Protein AF-A0A7W8CDB6-F1 (afdb_monomer_lite)

Secondary structure (DSSP, 8-state):
--TTS-HHHHHHHHHHHT-TT-SSTTHHHHHHHHHHHHHHHHTT----HHHHHHHHHHTTSS--TT-S-HHHHHHHHHHHHTTTSTTHHHHHHHHHHTTTT-PPTT-HHHHHHHHHHGGGGGS-HHHHHHHHHHHHHHTTTS-HHHHHHHHHHHHHHHTSS-S-SSHHHIIIIIHHHHHHHHHHHHHHHSTT-----PPP-------PPPP--PPPPTTTT--HHHHHHHHHHHHHHHHHTS--EEE--TTPPSS-EEEEE---SGGG--HHHHHHHHHHHHH-TTS-EEEEE-GGGGSSTTHHHHHHTTEEESSHHHHHHHHHTTPEEEE-TTHHHHHT--GGGTT----TT--HHHHHHHHHT--EEEEEEESGGGGSEEEE--HHHHHHTTHHHHS------EEEEBTTEEEESBSPPBPP----EEEE---B-HHHHH-SS--HHHHHHHHHHHHHHHHHHHHHH-SSTTT-

Sequence (476 aa):
MSSALSDELRDELLDRWSEPQRRHHNVAHLREVLAAVGLLADSGLVFDRDAVDLAAWFHDAMYDVGRDDNEDRSADLARERLAASPLRDEVARLVLLTKTHLPADGDVNGAVFSDADLSVLGSDPARYARYAAADREEYAAVPDDVFARARVRVLTALLEGSVFHTQAGRELWEDRARSNLTGEIRDLTSPGTIKTRTRSSSDDAGGPVTTTDIEPSEVTKWDPGLTERVMGWIRPLIKGYHRAEVRGLDDFPPGGALVVSNHSGGLFAMDVPVFATGFYEKYGYDRPVFTLSHDIIFTGPTADFFRKTGFIPANHENADEALRSGGVVVVFPGGDYDVYRPTMSESKIDFDGRTGYVRAALNAGVPIVPSVSIGGQQAQLFLSRGEWLARAARLDKLMRVKILPISFGFPFGLSAVLPVNVPLPTKIVTQVLAPIDIVAQFGEDPDVDEVDAHVRHVMQRALDELARERRIPVLG

Structure (mmCIF, N/CA/C/O backbone):
data_AF-A0A7W8CDB6-F1
#
_entry.id   AF-A0A7W8CDB6-F1
#
loop_
_atom_site.group_PDB
_atom_site.id
_atom_site.type_symbol
_atom_site.label_atom_id
_atom_site.label_alt_id
_atom_site.label_comp_id
_atom_site.label_asym_id
_atom_site.label_entity_id
_atom_site.label_seq_id
_atom_site.pdbx_PDB_ins_code
_atom_site.Cartn_x
_atom_site.Cartn_y
_atom_site.Cartn_z
_atom_site.occupancy
_atom_site.B_iso_or_equiv
_atom_site.auth_seq_id
_atom_site.auth_comp_id
_atom_site.auth_asym_id
_atom_site.auth_atom_id
_atom_site.pdbx_PDB_model_num
ATOM 1 N N . MET A 1 1 ? -23.593 20.380 26.666 1.00 51.81 1 MET A N 1
ATOM 2 C CA . MET A 1 1 ? -22.124 20.309 26.569 1.00 51.81 1 MET A CA 1
ATOM 3 C C . MET A 1 1 ? -21.637 19.465 27.723 1.00 51.81 1 MET A C 1
ATOM 5 O O . MET A 1 1 ? -21.980 19.786 28.858 1.00 51.81 1 MET A O 1
ATOM 9 N N . SER A 1 2 ? -20.934 18.377 27.408 1.00 62.47 2 SER A N 1
ATOM 10 C CA . SER A 1 2 ? -20.372 17.444 28.387 1.00 62.47 2 SER A CA 1
ATOM 11 C C . SER A 1 2 ? -19.524 18.179 29.427 1.00 62.47 2 SER A C 1
ATOM 13 O O . SER A 1 2 ? -18.795 19.113 29.087 1.00 62.47 2 SER A O 1
ATOM 15 N N . SER A 1 3 ? -19.572 17.738 30.686 1.00 67.06 3 SER A N 1
ATOM 16 C CA . SER A 1 3 ? -18.723 18.269 31.765 1.00 67.06 3 SER A CA 1
ATOM 17 C C . SER A 1 3 ? -17.223 18.061 31.515 1.00 67.06 3 SER A C 1
ATOM 19 O O . SER A 1 3 ? -16.404 18.683 32.187 1.00 67.06 3 SER A O 1
ATOM 21 N N . ALA A 1 4 ? -16.862 17.212 30.547 1.00 77.06 4 ALA A N 1
ATOM 22 C CA . ALA A 1 4 ? -15.484 16.935 30.161 1.00 77.06 4 ALA A CA 1
ATOM 23 C C . ALA A 1 4 ? -14.865 17.987 29.216 1.00 77.06 4 ALA A C 1
ATOM 25 O O . ALA A 1 4 ? -13.645 18.014 29.081 1.00 77.06 4 ALA A O 1
ATOM 26 N N . LEU A 1 5 ? -15.663 18.862 28.586 1.00 87.19 5 LEU A N 1
ATOM 27 C CA . LEU A 1 5 ? -15.160 19.960 27.751 1.00 87.19 5 LEU A CA 1
ATOM 28 C C . LEU A 1 5 ? -15.147 21.269 28.554 1.00 87.19 5 LEU A C 1
ATOM 30 O O . LEU A 1 5 ? -16.090 22.063 28.466 1.00 87.19 5 LEU A O 1
ATOM 34 N N . SER A 1 6 ? -14.092 21.476 29.352 1.00 89.94 6 SER A N 1
ATOM 35 C CA . SER A 1 6 ? -13.901 22.737 30.085 1.00 89.94 6 SER A CA 1
ATOM 36 C C . SER A 1 6 ? -13.783 23.924 29.125 1.00 89.94 6 SER A C 1
ATOM 38 O O . SER A 1 6 ? -13.499 23.745 27.937 1.00 89.94 6 SER A O 1
ATOM 40 N N . ASP A 1 7 ? -14.004 25.139 29.627 1.00 91.12 7 ASP A N 1
ATOM 41 C CA . ASP A 1 7 ? -13.878 26.340 28.798 1.00 91.12 7 ASP A CA 1
ATOM 42 C C . ASP A 1 7 ? -12.432 26.509 28.292 1.00 91.12 7 ASP A C 1
ATOM 44 O O . ASP A 1 7 ? -12.237 26.804 27.118 1.00 91.12 7 ASP A O 1
ATOM 48 N N . GLU A 1 8 ? -11.420 26.180 29.104 1.00 91.75 8 GLU A N 1
ATOM 49 C 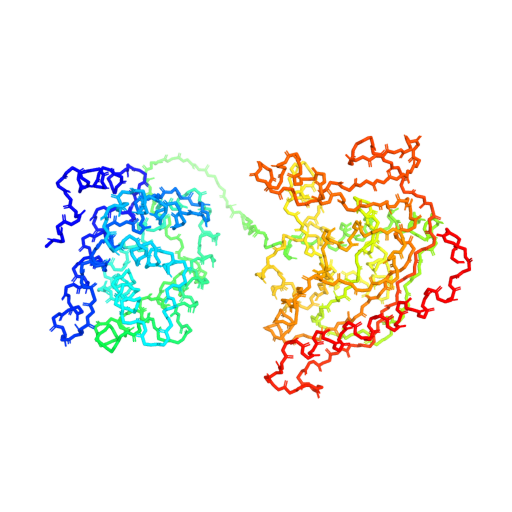CA . GLU A 1 8 ? -10.012 26.221 28.680 1.00 91.75 8 GLU A CA 1
ATOM 50 C C . GLU A 1 8 ? -9.696 25.210 27.570 1.00 91.75 8 GLU A C 1
ATOM 52 O O . GLU A 1 8 ? -8.998 25.539 26.613 1.00 91.75 8 GLU A O 1
ATOM 57 N N . LEU A 1 9 ? -10.210 23.977 27.676 1.00 92.75 9 LEU A N 1
ATOM 58 C CA . LEU A 1 9 ? -10.010 22.957 26.643 1.00 92.75 9 LEU A CA 1
ATOM 59 C C . LEU A 1 9 ? -10.750 23.327 25.354 1.00 92.75 9 LEU A C 1
ATOM 61 O O . LEU A 1 9 ? -10.245 23.092 24.257 1.00 92.75 9 LEU A O 1
ATOM 65 N N . ARG A 1 10 ? -11.941 23.921 25.477 1.00 94.56 10 ARG A N 1
ATOM 66 C CA . ARG A 1 10 ? -12.687 24.434 24.327 1.00 94.56 10 ARG A CA 1
ATOM 67 C C . ARG A 1 10 ? -11.884 25.505 23.598 1.00 94.56 10 ARG A C 1
ATOM 69 O O . ARG A 1 10 ? -11.777 25.423 22.378 1.00 94.56 10 ARG A O 1
ATOM 76 N N . ASP A 1 11 ? -11.325 26.467 24.324 1.00 95.06 11 ASP A N 1
ATOM 77 C CA . ASP A 1 11 ? -10.534 27.549 23.739 1.00 95.06 11 ASP A CA 1
ATOM 78 C C . ASP A 1 11 ? -9.259 27.007 23.066 1.00 95.06 11 ASP A C 1
ATOM 80 O O . ASP A 1 11 ? -8.995 27.353 21.916 1.00 95.06 11 ASP A O 1
ATOM 84 N N . GLU A 1 12 ? -8.542 26.063 23.698 1.00 95.50 12 GLU A N 1
ATOM 85 C CA . GLU A 1 12 ? -7.381 25.392 23.079 1.00 95.50 12 GLU A CA 1
ATOM 86 C C . GLU A 1 12 ? -7.751 24.724 21.746 1.00 95.50 12 GLU A C 1
ATOM 88 O O . GLU A 1 12 ? -7.029 24.844 20.752 1.00 95.50 12 GLU A O 1
ATOM 93 N N . LEU A 1 13 ? -8.861 23.983 21.713 1.00 96.94 13 LEU A N 1
ATOM 94 C CA . LEU A 1 13 ? -9.295 23.306 20.495 1.00 96.94 13 LEU A CA 1
ATOM 95 C C . LEU A 1 13 ? -9.721 24.325 19.436 1.00 96.94 13 LEU A C 1
ATOM 97 O O . LEU A 1 13 ? -9.323 24.191 18.281 1.00 96.94 13 LEU A O 1
ATOM 101 N N . LEU A 1 14 ? -10.469 25.368 19.807 1.00 97.00 14 LEU A N 1
ATOM 102 C CA . LEU A 1 14 ? -10.857 26.430 18.876 1.00 97.00 14 LEU A CA 1
ATOM 103 C C . LEU A 1 14 ? -9.649 27.128 18.250 1.00 97.00 14 LEU A C 1
ATOM 105 O O . LEU A 1 14 ? -9.705 27.426 17.056 1.00 97.00 14 LEU A O 1
ATOM 109 N N . ASP A 1 15 ? -8.568 27.341 19.000 1.00 95.94 15 ASP A N 1
ATOM 110 C CA . ASP A 1 15 ? -7.326 27.903 18.464 1.00 95.94 15 ASP A CA 1
ATOM 111 C C . ASP A 1 15 ? -6.736 27.005 17.364 1.00 95.94 15 ASP A C 1
ATOM 113 O O . ASP A 1 15 ? -6.400 27.495 16.284 1.00 95.94 15 ASP A O 1
ATOM 117 N N . ARG A 1 16 ? -6.701 25.682 17.580 1.00 96.31 16 ARG A N 1
ATOM 118 C CA . ARG A 1 16 ? -6.240 24.699 16.577 1.00 96.31 16 ARG A CA 1
ATOM 119 C C . ARG A 1 16 ? -7.138 24.672 15.342 1.00 96.31 16 ARG A C 1
ATOM 121 O O . ARG A 1 16 ? -6.661 24.742 14.213 1.00 96.31 16 ARG A O 1
ATOM 128 N N . TRP A 1 17 ? -8.454 24.640 15.544 1.00 95.50 17 TRP A N 1
ATOM 129 C CA . TRP A 1 17 ? -9.446 24.699 14.464 1.00 95.50 17 TRP A CA 1
ATOM 130 C C . TRP A 1 17 ? -9.428 26.039 13.701 1.00 95.50 17 TRP A C 1
ATOM 132 O O . TRP A 1 17 ? -10.000 26.135 12.613 1.00 95.50 17 TRP A O 1
ATOM 142 N N . SER A 1 18 ? -8.790 27.073 14.257 1.00 95.12 18 SER A N 1
ATOM 143 C CA . SER A 1 18 ? -8.662 28.411 13.663 1.00 95.12 18 SER A CA 1
ATOM 144 C C . SER A 1 18 ? -7.314 28.655 12.978 1.00 95.12 18 SER A C 1
ATOM 146 O O . SER A 1 18 ? -7.061 29.772 12.520 1.00 95.12 18 SER A O 1
ATOM 148 N N . GLU A 1 19 ? -6.443 27.645 12.888 1.00 93.06 19 GLU A N 1
ATOM 149 C CA . GLU A 1 19 ? -5.140 27.787 12.239 1.00 93.06 19 GLU A CA 1
ATOM 150 C C . GLU A 1 19 ? -5.278 28.246 10.768 1.00 93.06 19 GLU A C 1
ATOM 152 O O . GLU A 1 19 ? -6.086 27.707 10.004 1.00 93.06 19 GLU A O 1
ATOM 157 N N . PRO A 1 20 ? -4.487 29.244 10.331 1.00 88.94 20 PRO A N 1
ATOM 158 C CA . PRO A 1 20 ? -4.747 30.004 9.108 1.00 88.94 20 PRO A CA 1
ATOM 159 C C . PRO A 1 20 ? -4.537 29.222 7.809 1.00 88.94 20 PRO A C 1
ATOM 161 O O . PRO A 1 20 ? -4.926 29.711 6.748 1.00 88.94 20 PRO A O 1
ATOM 164 N N . GLN A 1 21 ? -3.903 28.050 7.845 1.00 84.56 21 GLN A N 1
ATOM 165 C CA . GLN A 1 21 ? -3.738 27.174 6.684 1.00 84.56 21 GLN A CA 1
ATOM 166 C C . GLN A 1 21 ? -4.990 26.337 6.377 1.00 84.56 21 GLN A C 1
ATOM 168 O O . GLN A 1 21 ? -5.138 25.883 5.246 1.00 84.56 21 GLN A O 1
ATOM 173 N N . ARG A 1 22 ? -5.909 26.172 7.337 1.00 90.06 22 ARG A N 1
ATOM 174 C CA . ARG A 1 22 ? -7.142 25.385 7.174 1.00 90.06 22 ARG A CA 1
ATOM 175 C C . ARG A 1 22 ? -8.154 26.150 6.310 1.00 90.06 22 ARG A C 1
ATOM 177 O O . ARG A 1 22 ? -8.333 27.362 6.468 1.00 90.06 22 ARG A O 1
ATOM 184 N N . ARG A 1 23 ? -8.819 25.473 5.371 1.00 90.62 23 ARG A N 1
ATOM 185 C CA . ARG A 1 23 ? -9.863 26.045 4.489 1.00 90.62 23 ARG A CA 1
ATOM 186 C C . ARG A 1 23 ? -11.198 25.338 4.657 1.00 90.62 23 ARG A C 1
ATOM 188 O O . ARG A 1 23 ? -12.203 26.025 4.821 1.00 90.62 23 ARG A O 1
ATOM 195 N N . HIS A 1 24 ? -11.209 24.011 4.653 1.00 89.00 24 HIS A N 1
ATOM 196 C CA . HIS A 1 24 ? -12.359 23.186 4.989 1.00 89.00 24 HIS A CA 1
ATOM 197 C C . HIS A 1 24 ? -12.332 22.757 6.460 1.00 89.00 24 HIS A C 1
ATOM 199 O O . HIS A 1 24 ? -13.294 23.061 7.163 1.00 89.00 24 HIS A O 1
ATOM 205 N N . HIS A 1 25 ? -11.236 22.157 6.939 1.00 92.25 25 HIS A N 1
ATOM 206 C CA . HIS A 1 25 ? -11.119 21.556 8.277 1.00 92.25 25 HIS A CA 1
ATOM 207 C C . HIS A 1 25 ? -10.910 22.623 9.363 1.00 92.25 25 HIS A C 1
ATOM 209 O O . HIS A 1 25 ? -9.866 22.706 10.014 1.00 92.25 25 HIS A O 1
ATOM 215 N N . ASN A 1 26 ? -11.903 23.502 9.514 1.00 92.19 26 ASN A N 1
ATOM 216 C CA . ASN A 1 26 ? -11.894 24.679 10.377 1.00 92.19 26 ASN A CA 1
ATOM 217 C C . ASN A 1 26 ? -13.123 24.728 11.305 1.00 92.19 26 ASN A C 1
ATOM 219 O O . ASN A 1 26 ? -13.997 23.865 11.272 1.00 92.19 26 ASN A O 1
ATOM 223 N N . VAL A 1 27 ? -13.231 25.784 12.118 1.00 95.62 27 VAL A N 1
ATOM 224 C CA . VAL A 1 27 ? -14.346 25.965 13.071 1.00 95.62 27 VAL A CA 1
ATOM 225 C C . VAL A 1 27 ? -15.737 25.898 12.410 1.00 95.62 27 VAL A C 1
ATOM 227 O O . VAL A 1 27 ? -16.716 25.550 13.072 1.00 95.62 27 VAL A O 1
ATOM 230 N N . ALA A 1 28 ? -15.877 26.246 11.126 1.00 93.12 28 ALA A N 1
ATOM 231 C CA . ALA A 1 28 ? -17.151 26.097 10.427 1.00 93.12 28 ALA A CA 1
ATOM 232 C C . ALA A 1 28 ? -17.504 24.619 10.201 1.00 93.12 28 ALA A C 1
ATOM 234 O O . ALA A 1 28 ? -18.651 24.271 10.461 1.00 93.12 28 ALA A O 1
ATOM 235 N N . HIS A 1 29 ? -16.543 23.773 9.804 1.00 94.44 29 HIS A N 1
ATOM 236 C CA . HIS A 1 29 ? -16.736 22.316 9.701 1.00 94.44 29 HIS A CA 1
ATOM 237 C C . HIS A 1 29 ? -17.138 21.716 11.047 1.00 94.44 29 HIS A C 1
ATOM 239 O O . HIS A 1 29 ? -18.202 21.117 11.155 1.00 94.44 29 HIS A O 1
ATOM 245 N N . LEU A 1 30 ? -16.398 22.020 12.119 1.00 97.12 30 LEU A N 1
ATOM 246 C CA . LEU A 1 30 ? -16.736 21.567 13.476 1.00 97.12 30 LEU A CA 1
ATOM 247 C C . LEU A 1 30 ? -18.189 21.897 13.874 1.00 97.12 30 LEU A C 1
ATOM 249 O O . LEU A 1 30 ? -18.896 21.070 14.451 1.00 97.12 30 LEU A O 1
ATOM 253 N N . ARG A 1 31 ? -18.661 23.114 13.570 1.00 96.56 31 ARG A N 1
ATOM 254 C CA . ARG A 1 31 ? -20.052 23.507 13.850 1.00 96.56 31 ARG A CA 1
ATOM 255 C C . ARG A 1 31 ? -21.062 22.707 13.030 1.00 96.56 31 ARG A C 1
ATOM 257 O O . ARG A 1 31 ? -22.155 22.459 13.531 1.00 96.56 31 ARG A O 1
ATOM 264 N N . GLU A 1 32 ? -20.727 22.342 11.798 1.00 95.88 32 GLU A N 1
ATOM 265 C CA . GLU A 1 32 ? -21.590 21.533 10.934 1.00 95.88 32 GLU A CA 1
ATOM 266 C C . GLU A 1 32 ? -21.698 20.100 11.430 1.00 95.88 32 GLU A C 1
ATOM 268 O O . GLU A 1 32 ? -22.819 19.613 11.566 1.00 95.88 32 GLU A O 1
ATOM 273 N N . VAL A 1 33 ? -20.578 19.486 11.816 1.00 98.00 33 VAL A N 1
ATOM 274 C CA . VAL A 1 33 ? -20.570 18.151 12.428 1.00 98.00 33 VAL A CA 1
ATOM 275 C C . VAL A 1 33 ? -21.426 18.140 13.698 1.00 98.00 33 VAL A C 1
ATOM 277 O O . VAL A 1 33 ? -22.349 17.338 13.819 1.00 98.00 33 VAL A O 1
ATOM 280 N N . LEU A 1 34 ? -21.224 19.092 14.618 1.00 98.06 34 LEU A N 1
ATOM 281 C CA . LEU A 1 34 ? -22.025 19.193 15.849 1.00 98.06 34 LEU A CA 1
ATOM 282 C C . LEU A 1 34 ? -23.522 19.440 15.575 1.00 98.06 34 LEU A C 1
ATOM 284 O O . LEU A 1 34 ? -24.383 18.927 16.294 1.00 98.06 34 LEU A O 1
ATOM 288 N N . ALA A 1 35 ? -23.857 20.216 14.540 1.00 97.62 35 ALA A N 1
ATOM 289 C CA . ALA A 1 35 ? -25.245 20.421 14.133 1.00 97.62 35 ALA A CA 1
ATOM 290 C C . ALA A 1 35 ? -25.866 19.135 13.561 1.00 97.62 35 ALA A C 1
ATOM 292 O O . ALA A 1 35 ? -27.015 18.823 13.881 1.00 97.62 35 ALA A O 1
ATOM 293 N N . ALA A 1 36 ? -25.111 18.367 12.770 1.00 98.31 36 ALA A N 1
ATOM 294 C CA . ALA A 1 36 ? -25.546 17.086 12.226 1.00 98.31 36 ALA A CA 1
ATOM 295 C C . ALA A 1 36 ? -25.764 16.032 13.326 1.00 98.31 36 ALA A C 1
ATOM 297 O O . ALA A 1 36 ? -26.794 15.358 13.311 1.00 98.31 36 ALA A O 1
ATOM 298 N N . VAL A 1 37 ? -24.891 15.971 14.343 1.00 98.44 37 VAL A N 1
ATOM 299 C CA . VAL A 1 37 ? -25.121 15.159 15.559 1.00 98.44 37 VAL A CA 1
ATOM 300 C C . VAL A 1 37 ? -26.445 15.548 16.229 1.00 98.44 37 VAL A C 1
ATOM 302 O O . VAL A 1 37 ? -27.211 14.682 16.653 1.00 98.44 37 VAL A O 1
ATOM 305 N N . GLY A 1 38 ? -26.753 16.848 16.292 1.00 97.69 38 GLY A N 1
ATOM 306 C CA . GLY A 1 38 ? -28.031 17.349 16.801 1.00 97.69 38 GLY A CA 1
ATOM 307 C C . GLY A 1 38 ? -29.242 16.837 16.018 1.00 97.69 38 GLY A C 1
ATOM 308 O O . GLY A 1 38 ? -30.173 16.317 16.627 1.00 97.69 38 GLY A O 1
ATOM 309 N N . LEU A 1 39 ? -29.203 16.913 14.686 1.00 97.81 39 LEU A N 1
ATOM 310 C CA . LEU A 1 39 ? -30.279 16.412 13.820 1.00 97.81 39 LEU A CA 1
ATOM 311 C C . LEU A 1 39 ? -30.488 14.898 13.966 1.00 97.81 39 LEU A C 1
ATOM 313 O O . LEU A 1 39 ? -31.626 14.430 14.010 1.00 97.81 39 LEU A O 1
ATOM 317 N N . LEU A 1 40 ? -29.400 14.132 14.080 1.00 98.06 40 LEU A N 1
ATOM 318 C CA . LEU A 1 40 ? -29.464 12.688 14.305 1.00 98.06 40 LEU A CA 1
ATOM 319 C C . LEU A 1 40 ? -30.044 12.358 15.684 1.00 98.06 40 LEU A C 1
ATOM 321 O O . LEU A 1 40 ? -30.858 11.444 15.793 1.00 98.06 40 LEU A O 1
ATOM 325 N N . ALA A 1 41 ? -29.714 13.126 16.724 1.00 96.94 41 ALA A N 1
ATOM 326 C CA . ALA A 1 41 ? -30.344 12.981 18.037 1.00 96.94 41 ALA A CA 1
ATOM 327 C C . ALA A 1 41 ? -31.853 13.278 17.997 1.00 96.94 41 ALA A C 1
ATOM 329 O O . ALA A 1 41 ? -32.643 12.531 18.575 1.00 96.94 41 ALA A O 1
ATOM 330 N N . ASP A 1 42 ? -32.266 14.317 17.270 1.00 96.56 42 ASP A N 1
ATOM 331 C CA . ASP A 1 42 ? -33.675 14.716 17.156 1.00 96.56 42 ASP A CA 1
ATOM 332 C C . ASP A 1 42 ? -34.531 13.686 16.391 1.00 96.56 42 ASP A C 1
ATOM 334 O O . ASP A 1 42 ? -35.753 13.660 16.546 1.00 96.56 42 ASP A O 1
ATOM 338 N N . SER A 1 43 ? -33.903 12.785 15.624 1.00 94.88 43 SER A N 1
ATOM 339 C CA . SER A 1 43 ? -34.577 11.642 14.985 1.00 94.88 43 SER A CA 1
ATOM 340 C C . SER A 1 43 ? -35.010 10.541 15.969 1.00 94.88 43 SER A C 1
ATOM 342 O O . SER A 1 43 ? -35.749 9.630 15.595 1.00 94.88 43 SER A O 1
ATOM 344 N N . GLY A 1 44 ? -34.572 10.617 17.232 1.00 93.69 44 GLY A N 1
ATOM 345 C CA . GLY A 1 44 ? -34.861 9.628 18.273 1.00 93.69 44 GLY A CA 1
ATOM 346 C C . GLY A 1 44 ? -33.824 8.507 18.397 1.00 93.69 44 GLY A C 1
ATOM 347 O O . GLY A 1 44 ? -34.051 7.562 19.154 1.00 93.69 44 GLY A O 1
ATOM 348 N N . LEU A 1 45 ? -32.692 8.598 17.688 1.00 94.31 45 LEU A N 1
ATOM 349 C CA . LEU A 1 45 ? -31.557 7.692 17.877 1.00 94.31 45 LEU A CA 1
ATOM 350 C C . LEU A 1 45 ? -30.998 7.813 19.300 1.00 94.31 45 LEU A C 1
ATOM 352 O O . LEU A 1 45 ? -30.777 8.910 19.811 1.00 94.31 45 LEU A O 1
ATOM 356 N N . VAL A 1 46 ? -30.734 6.667 19.929 1.00 96.50 46 VAL A N 1
ATOM 357 C CA . VAL A 1 46 ? -30.154 6.591 21.275 1.00 96.50 46 VAL A CA 1
ATOM 358 C C . VAL A 1 46 ? -28.680 6.220 21.158 1.00 96.50 46 VAL A C 1
ATOM 360 O O . VAL A 1 46 ? -28.353 5.112 20.743 1.00 96.50 46 VAL A O 1
ATOM 363 N N . PHE A 1 47 ? -27.804 7.148 21.534 1.00 97.25 47 PHE A N 1
ATOM 364 C CA . PHE A 1 47 ? -26.348 7.005 21.502 1.00 97.25 47 PHE A CA 1
ATOM 365 C C . PHE A 1 47 ? -25.703 7.812 22.638 1.00 97.25 47 PHE A C 1
ATOM 367 O O . PHE A 1 47 ? -26.369 8.629 23.284 1.00 97.25 47 PHE A O 1
ATOM 374 N N . ASP A 1 48 ? -24.414 7.590 22.895 1.00 97.50 48 ASP A N 1
ATOM 375 C CA . ASP A 1 48 ? -23.656 8.383 23.866 1.00 97.50 48 ASP A CA 1
ATOM 376 C C . ASP A 1 48 ? -23.316 9.755 23.270 1.00 97.50 48 ASP A C 1
ATOM 378 O O . ASP A 1 48 ? -22.304 9.946 22.591 1.00 97.50 48 ASP A O 1
ATOM 382 N N . ARG A 1 49 ? -24.206 10.722 23.506 1.00 96.44 49 ARG A N 1
ATOM 383 C CA . ARG A 1 49 ? -24.067 12.071 22.955 1.00 96.44 49 ARG A CA 1
ATOM 384 C C . ARG A 1 49 ? -22.826 12.797 23.459 1.00 96.44 49 ARG A C 1
ATOM 386 O O . ARG A 1 49 ? -22.228 13.544 22.693 1.00 96.44 49 ARG A O 1
ATOM 393 N N . ASP A 1 50 ? -22.426 12.575 24.706 1.00 96.56 50 ASP A N 1
ATOM 394 C CA . ASP A 1 50 ? -21.247 13.240 25.255 1.00 96.56 50 ASP A CA 1
ATOM 395 C C . ASP A 1 50 ? -19.969 12.721 24.584 1.00 96.56 50 ASP A C 1
ATOM 397 O O . ASP A 1 50 ? -19.096 13.520 24.241 1.00 96.56 50 ASP A O 1
ATOM 401 N N . ALA A 1 51 ? -19.870 11.408 24.344 1.00 97.69 51 ALA A N 1
ATOM 402 C CA . ALA A 1 51 ? -18.739 10.822 23.626 1.00 97.69 51 ALA A CA 1
ATOM 403 C C . ALA A 1 51 ? -18.662 11.304 22.167 1.00 97.69 51 ALA A C 1
ATOM 405 O O . ALA A 1 51 ? -17.589 11.696 21.709 1.00 97.69 51 ALA A O 1
ATOM 406 N N . VAL A 1 52 ? -19.792 11.318 21.452 1.00 98.44 52 VAL A N 1
ATOM 407 C CA . VAL A 1 52 ? -19.849 11.745 20.043 1.00 98.44 52 VAL A CA 1
ATOM 408 C C . VAL A 1 52 ? -19.572 13.243 19.892 1.00 98.44 52 VAL A C 1
ATOM 410 O O . VAL A 1 52 ? -18.786 13.629 19.027 1.00 98.44 52 VAL A O 1
ATOM 413 N N . ASP A 1 53 ? -20.142 14.092 20.755 1.00 97.94 53 ASP A N 1
ATOM 414 C CA . ASP A 1 53 ? -19.857 15.531 20.738 1.00 97.94 53 ASP A CA 1
ATOM 415 C C . ASP A 1 53 ? -18.358 15.776 20.986 1.00 97.94 53 ASP A C 1
ATOM 417 O O . ASP A 1 53 ? -17.732 16.540 20.255 1.00 97.94 53 ASP A O 1
ATOM 421 N N . LEU A 1 54 ? -17.749 15.110 21.977 1.00 98.25 54 LEU A N 1
ATOM 422 C CA . LEU A 1 54 ? -16.306 15.221 22.228 1.00 98.25 54 LEU A CA 1
ATOM 423 C C . LEU A 1 54 ? -15.473 14.724 21.038 1.00 98.25 54 LEU A C 1
ATOM 425 O O . LEU A 1 54 ? -14.503 15.385 20.679 1.00 98.25 54 LEU A O 1
ATOM 429 N N . ALA A 1 55 ? -15.842 13.615 20.394 1.00 98.50 55 ALA A N 1
ATOM 430 C CA . ALA A 1 55 ? -15.150 13.134 19.196 1.00 98.50 55 ALA A CA 1
ATOM 431 C C . ALA A 1 55 ? -15.171 14.173 18.065 1.00 98.50 55 ALA A C 1
ATOM 433 O O . ALA A 1 55 ? -14.129 14.432 17.461 1.00 98.50 55 ALA A O 1
ATOM 434 N N . ALA A 1 56 ? -16.300 14.863 17.864 1.00 98.12 56 ALA A N 1
ATOM 435 C CA . ALA A 1 56 ? -16.389 15.963 16.905 1.00 98.12 56 ALA A CA 1
ATOM 436 C C . ALA A 1 56 ? -15.385 17.082 17.220 1.00 98.12 56 ALA A C 1
ATOM 438 O O . ALA A 1 56 ? -14.701 17.559 16.319 1.00 98.12 56 ALA A O 1
ATOM 439 N N . TRP A 1 57 ? -15.213 17.447 18.492 1.00 98.38 57 TRP A N 1
ATOM 440 C CA . TRP A 1 57 ? -14.215 18.441 18.905 1.00 98.38 57 TRP A CA 1
ATOM 441 C C . TRP A 1 57 ? -12.764 18.020 18.632 1.00 98.38 57 TRP A C 1
ATOM 443 O O . TRP A 1 57 ? -11.924 18.893 18.393 1.00 98.38 57 TRP A O 1
ATOM 453 N N . PHE A 1 58 ? -12.463 16.717 18.667 1.00 98.44 58 PHE A N 1
ATOM 454 C CA . PHE A 1 58 ? -11.096 16.205 18.558 1.00 98.44 58 PHE A CA 1
ATOM 455 C C . PHE A 1 58 ? -10.685 15.717 17.164 1.00 98.44 58 PHE A C 1
ATOM 457 O O . PHE A 1 58 ? -9.489 15.758 16.903 1.00 98.44 58 PHE A O 1
ATOM 464 N N . HIS A 1 59 ? -11.595 15.272 16.288 1.00 97.50 59 HIS A N 1
ATOM 465 C CA . HIS A 1 59 ? -11.207 14.461 15.117 1.00 97.50 59 HIS A CA 1
ATOM 466 C C . HIS A 1 59 ? -10.166 15.094 14.178 1.00 97.50 59 HIS A C 1
ATOM 468 O O . HIS A 1 59 ? -9.184 14.424 13.871 1.00 97.50 59 HIS A O 1
ATOM 474 N N . ASP A 1 60 ? -10.262 16.396 13.887 1.00 95.19 60 ASP A N 1
ATOM 475 C CA . ASP A 1 60 ? -9.224 17.151 13.153 1.00 95.19 60 ASP A CA 1
ATOM 476 C C . ASP A 1 60 ? -8.517 18.211 14.008 1.00 95.19 60 ASP A C 1
ATOM 478 O O . ASP A 1 60 ? -7.959 19.194 13.501 1.00 95.19 60 ASP A O 1
ATOM 482 N N . ALA A 1 61 ? -8.517 18.050 15.334 1.00 94.44 61 ALA A N 1
ATOM 483 C CA . ALA A 1 61 ? -7.810 18.972 16.220 1.00 94.44 61 ALA A CA 1
ATOM 484 C C . ALA A 1 61 ? -6.300 19.006 15.916 1.00 94.44 61 ALA A C 1
ATOM 486 O O . ALA A 1 61 ? -5.664 20.052 16.054 1.00 94.44 61 ALA A O 1
ATOM 487 N N . MET A 1 62 ? -5.731 17.891 15.449 1.00 95.00 62 MET A N 1
ATOM 488 C CA . MET A 1 62 ? -4.405 17.821 14.839 1.00 95.00 62 MET A CA 1
ATOM 489 C C . MET A 1 62 ? -4.562 17.648 13.328 1.00 95.00 62 MET A C 1
ATOM 491 O O . MET A 1 62 ? -5.051 16.619 12.880 1.00 95.00 62 MET A O 1
ATOM 495 N N . TYR A 1 63 ? -4.135 18.636 12.541 1.00 87.62 63 TYR A N 1
ATOM 496 C CA . TYR A 1 63 ? -4.297 18.576 11.089 1.00 87.62 63 TYR A CA 1
ATOM 497 C C . TYR A 1 63 ? -3.157 19.290 10.368 1.00 87.62 63 TYR A C 1
ATOM 499 O O . TYR A 1 63 ? -3.055 20.517 10.385 1.00 87.62 63 TYR A O 1
ATOM 507 N N . ASP A 1 64 ? -2.319 18.503 9.702 1.00 85.62 64 ASP A N 1
ATOM 508 C CA . ASP A 1 64 ? -1.368 18.992 8.710 1.00 85.62 64 ASP A CA 1
ATOM 509 C C . ASP A 1 64 ? -1.710 18.363 7.354 1.00 85.62 64 ASP A C 1
ATOM 511 O O . ASP A 1 64 ? -1.770 17.136 7.219 1.00 85.62 64 ASP A O 1
ATOM 515 N N . VAL A 1 65 ? -1.909 19.200 6.334 1.00 73.12 65 VAL A N 1
ATOM 516 C CA . VAL A 1 65 ? -2.279 18.750 4.984 1.00 73.12 65 VAL A CA 1
ATOM 517 C C . VAL A 1 65 ? -1.229 17.774 4.438 1.00 73.12 65 VAL A C 1
ATOM 519 O O . VAL A 1 65 ? -0.039 18.088 4.384 1.00 73.12 65 VAL A O 1
ATOM 522 N N . GLY A 1 66 ? -1.678 16.595 4.000 1.00 63.03 66 GLY A N 1
ATOM 523 C CA . GLY A 1 66 ? -0.834 15.575 3.367 1.00 63.03 66 GLY A CA 1
ATOM 524 C C . GLY A 1 66 ? -0.111 14.618 4.323 1.00 63.03 66 GLY A C 1
ATOM 525 O O . GLY A 1 66 ? 0.647 13.773 3.848 1.00 63.03 66 GLY A O 1
ATOM 526 N N . ARG A 1 67 ? -0.330 14.719 5.642 1.00 75.38 67 ARG A N 1
ATOM 527 C CA . ARG A 1 67 ? 0.071 13.672 6.597 1.00 75.38 67 ARG A CA 1
ATOM 528 C C . ARG A 1 67 ? -0.951 12.535 6.624 1.00 75.38 67 ARG A C 1
ATOM 530 O O . ARG A 1 67 ? -2.141 12.776 6.469 1.00 75.38 67 ARG A O 1
ATOM 537 N N . ASP A 1 68 ? -0.472 11.319 6.865 1.00 65.88 68 ASP A N 1
ATOM 538 C CA . ASP A 1 68 ? -1.267 10.085 6.955 1.00 65.88 68 ASP A CA 1
ATOM 539 C C . ASP A 1 68 ? -1.610 9.674 8.402 1.00 65.88 68 ASP A C 1
ATOM 541 O O . ASP A 1 68 ? -2.235 8.638 8.619 1.00 65.88 68 ASP A O 1
ATOM 545 N N . ASP A 1 69 ? -1.182 10.466 9.393 1.00 83.25 69 ASP A N 1
ATOM 546 C CA . ASP A 1 69 ? -1.326 10.186 10.827 1.00 83.25 69 ASP A CA 1
ATOM 547 C C . ASP A 1 69 ? -2.101 11.274 11.597 1.00 83.25 69 ASP A C 1
ATOM 549 O O . ASP A 1 69 ? -1.986 11.367 12.823 1.00 83.25 69 ASP A O 1
ATOM 553 N N . ASN A 1 70 ? -2.876 12.120 10.906 1.00 86.75 70 ASN A N 1
ATOM 554 C CA . ASN A 1 70 ? -3.639 13.200 11.545 1.00 86.75 70 ASN A CA 1
ATOM 555 C C . ASN A 1 70 ? -4.657 12.651 12.557 1.00 86.75 70 ASN A C 1
ATOM 557 O O . ASN A 1 70 ? -4.676 13.105 13.701 1.00 86.75 70 ASN A O 1
ATOM 561 N N . GLU A 1 71 ? -5.411 11.609 12.203 1.00 88.94 71 GLU A N 1
ATOM 562 C CA . GLU A 1 71 ? -6.405 10.996 13.090 1.00 88.94 71 GLU A CA 1
ATOM 563 C C . GLU A 1 71 ? -5.736 10.299 14.283 1.00 88.94 71 GLU A C 1
ATOM 565 O O . GLU A 1 71 ? -6.257 10.351 15.396 1.00 88.94 71 GLU A O 1
ATOM 570 N N . ASP A 1 72 ? -4.551 9.692 14.104 1.00 96.62 72 ASP A N 1
ATOM 571 C CA . ASP A 1 72 ? -3.799 9.114 15.230 1.00 96.62 72 ASP A CA 1
ATOM 572 C C . ASP A 1 72 ? -3.379 10.201 16.219 1.00 96.62 72 ASP A C 1
ATOM 574 O O . ASP A 1 72 ? -3.554 10.052 17.428 1.00 96.62 72 ASP A O 1
ATOM 578 N N . ARG A 1 73 ? -2.862 11.324 15.707 1.00 97.31 73 ARG A N 1
ATOM 579 C CA . ARG A 1 73 ? -2.426 12.459 16.529 1.00 97.31 73 ARG A CA 1
ATOM 580 C C . ARG A 1 73 ? -3.603 13.123 17.237 1.00 97.31 73 ARG A C 1
ATOM 582 O O . ARG A 1 73 ? -3.476 13.477 18.408 1.00 97.31 73 ARG A O 1
ATOM 589 N N . SER A 1 74 ? -4.734 13.280 16.558 1.00 97.31 74 SER A N 1
ATOM 590 C CA . SER A 1 74 ? -5.981 13.780 17.140 1.00 97.31 74 SER A CA 1
ATOM 591 C C . SER A 1 74 ? -6.513 12.844 18.231 1.00 97.31 74 SER A C 1
ATOM 593 O O . SER A 1 74 ? -6.900 13.303 19.308 1.00 97.31 74 SER A O 1
ATOM 595 N N . ALA A 1 75 ? -6.463 11.527 18.011 1.00 97.56 75 ALA A N 1
ATOM 596 C CA . ALA A 1 75 ? -6.857 10.532 19.005 1.00 97.56 75 ALA A CA 1
ATOM 597 C C . ALA A 1 75 ? -5.917 10.520 20.221 1.00 97.56 75 ALA A C 1
ATOM 599 O O . ALA A 1 75 ? -6.377 10.413 21.359 1.00 97.56 75 ALA A O 1
ATOM 600 N N . ASP A 1 76 ? -4.609 10.667 20.011 1.00 97.94 76 ASP A N 1
ATOM 601 C CA . ASP A 1 76 ? -3.632 10.771 21.096 1.00 97.94 76 ASP A CA 1
ATOM 602 C C . ASP A 1 76 ? -3.803 12.068 21.897 1.00 97.94 76 ASP A C 1
ATOM 604 O O . ASP A 1 76 ? -3.766 12.031 23.130 1.00 97.94 76 ASP A O 1
ATOM 608 N N . LEU A 1 77 ? -4.099 13.189 21.229 1.00 97.81 77 LEU A N 1
ATOM 609 C CA . LEU A 1 77 ? -4.468 14.439 21.895 1.00 97.81 77 LEU A CA 1
ATOM 610 C C . LEU A 1 77 ? -5.738 14.262 22.742 1.00 97.81 77 LEU A C 1
ATOM 612 O O . LEU A 1 77 ? -5.777 14.718 23.887 1.00 97.81 77 LEU A O 1
ATOM 616 N N . ALA A 1 78 ? -6.753 13.561 22.225 1.00 97.69 78 ALA A N 1
ATOM 617 C CA . ALA A 1 78 ? -7.962 13.243 22.982 1.00 97.69 78 ALA A CA 1
ATOM 618 C C . ALA A 1 78 ? -7.643 12.398 24.224 1.00 97.69 78 ALA A C 1
ATOM 620 O O . ALA A 1 78 ? -8.119 12.705 25.318 1.00 97.69 78 ALA A O 1
ATOM 621 N N . ARG A 1 79 ? -6.781 11.377 24.098 1.00 97.94 79 ARG A N 1
ATOM 622 C CA . ARG A 1 79 ? -6.341 10.553 25.239 1.00 97.94 79 ARG A CA 1
ATOM 623 C C . ARG A 1 79 ? -5.620 11.368 26.304 1.00 97.94 79 ARG A C 1
ATOM 625 O O . ARG A 1 79 ? -5.845 11.139 27.493 1.00 97.94 79 ARG A O 1
ATOM 632 N N . GLU A 1 80 ? -4.764 12.297 25.886 1.00 97.31 80 GLU A N 1
ATOM 633 C CA . GLU A 1 80 ? -4.022 13.180 26.784 1.00 97.31 80 GLU A CA 1
ATOM 634 C C . GLU A 1 80 ? -4.965 14.139 27.521 1.00 97.31 80 GLU A C 1
ATOM 636 O O . GLU A 1 80 ? -4.946 14.214 28.751 1.00 97.31 80 GLU A O 1
ATOM 641 N N . ARG A 1 81 ? -5.817 14.857 26.782 1.00 96.81 81 ARG A N 1
ATOM 642 C CA . ARG A 1 81 ? -6.683 15.906 27.338 1.00 96.81 81 ARG A CA 1
ATOM 643 C C . ARG A 1 81 ? -7.865 15.359 28.129 1.00 96.81 81 ARG A C 1
ATOM 645 O O . ARG A 1 81 ? -8.304 15.998 29.081 1.00 96.81 81 ARG A O 1
ATOM 652 N N . LEU A 1 82 ? -8.333 14.156 27.804 1.00 96.38 82 LEU A N 1
ATOM 653 C CA . LEU A 1 82 ? -9.425 13.480 28.505 1.00 96.38 82 LEU A CA 1
ATOM 654 C C . LEU A 1 82 ? -8.928 12.424 29.503 1.00 96.38 82 LEU A C 1
ATOM 656 O O . LEU A 1 82 ? -9.699 11.552 29.887 1.00 96.38 82 LEU A O 1
ATOM 660 N N . ALA A 1 83 ? -7.673 12.487 29.966 1.00 94.00 83 ALA A N 1
ATOM 661 C CA . ALA A 1 83 ? -7.066 11.451 30.813 1.00 94.00 83 ALA A CA 1
ATOM 662 C C . ALA A 1 83 ? -7.882 11.075 32.070 1.00 94.00 83 ALA A C 1
ATOM 664 O O . ALA A 1 83 ? -7.837 9.922 32.501 1.00 94.00 83 ALA A O 1
ATOM 665 N N . ALA A 1 84 ? -8.624 12.027 32.648 1.00 92.12 84 ALA A N 1
ATOM 66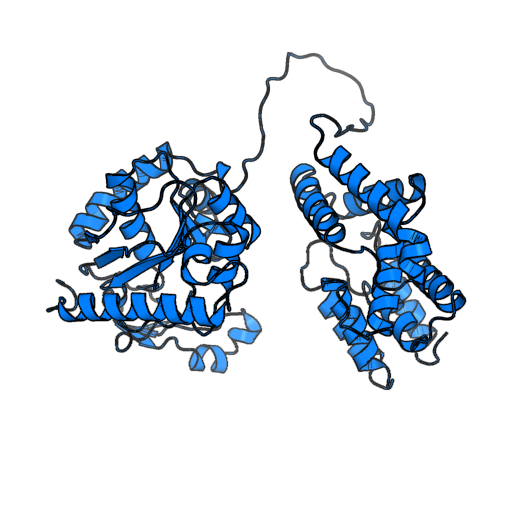6 C CA . ALA A 1 84 ? -9.481 11.822 33.820 1.00 92.12 84 ALA A CA 1
ATOM 667 C C . ALA A 1 84 ? -10.951 11.494 33.481 1.00 92.12 84 ALA A C 1
ATOM 669 O O . ALA A 1 84 ? -11.734 11.197 34.383 1.00 92.12 84 ALA A O 1
ATOM 670 N N . SER A 1 85 ? -11.340 11.567 32.206 1.00 94.56 85 SER A N 1
ATOM 671 C CA . SER A 1 85 ? -12.703 11.292 31.751 1.00 94.56 85 SER A CA 1
ATOM 672 C C . SER A 1 85 ? -12.894 9.797 31.479 1.00 94.56 85 SER A C 1
ATOM 674 O O . SER A 1 85 ? -12.043 9.183 30.830 1.00 94.56 85 SER A O 1
ATOM 676 N N . PRO A 1 86 ? -14.029 9.194 31.878 1.00 95.38 86 PRO A N 1
ATOM 677 C CA . PRO A 1 86 ? -14.356 7.823 31.486 1.00 95.38 86 PRO A CA 1
ATOM 678 C C . PRO A 1 86 ? -14.588 7.677 29.972 1.00 95.38 86 PRO A C 1
ATOM 680 O O . PRO A 1 86 ? -14.528 6.566 29.457 1.00 95.38 86 PRO A O 1
ATOM 683 N N . LEU A 1 87 ? -14.814 8.784 29.253 1.00 96.50 87 LEU A N 1
ATOM 684 C CA . LEU A 1 87 ? -15.058 8.796 27.807 1.00 96.50 87 LEU A CA 1
ATOM 685 C C . LEU A 1 87 ? -13.765 8.764 26.975 1.00 96.50 87 LEU A C 1
ATOM 687 O O . LEU A 1 87 ? -13.836 8.663 25.755 1.00 96.50 87 LEU A O 1
ATOM 691 N N . ARG A 1 88 ? -12.586 8.843 27.611 1.00 97.19 88 ARG A N 1
ATOM 692 C CA . ARG A 1 88 ? -11.269 8.959 26.957 1.00 97.19 88 ARG A CA 1
ATOM 693 C C . ARG A 1 88 ? -11.074 7.989 25.791 1.00 97.19 88 ARG A C 1
ATOM 695 O O . ARG A 1 88 ? -10.690 8.398 24.699 1.00 97.19 88 ARG A O 1
ATOM 702 N N . ASP A 1 89 ? -11.287 6.703 26.053 1.00 97.62 89 ASP A N 1
ATOM 703 C CA . ASP A 1 89 ? -10.969 5.653 25.087 1.00 97.62 89 ASP A CA 1
ATOM 704 C C . ASP A 1 89 ? -12.022 5.569 23.981 1.00 97.62 89 ASP A C 1
ATOM 706 O O . ASP A 1 89 ? -11.665 5.307 22.835 1.00 97.62 89 ASP A O 1
ATOM 710 N N . GLU A 1 90 ? -13.286 5.864 24.298 1.00 98.25 90 GLU A N 1
ATOM 711 C CA . GLU A 1 90 ? -14.356 5.905 23.300 1.00 98.25 90 GLU A CA 1
ATOM 712 C C . GLU A 1 90 ? -14.189 7.096 22.354 1.00 98.25 90 GLU A C 1
ATOM 714 O O . GLU A 1 90 ? -14.244 6.921 21.142 1.00 98.25 90 GLU A O 1
ATOM 719 N N . VAL A 1 91 ? -13.879 8.287 22.875 1.00 98.62 91 VAL A N 1
ATOM 720 C CA . VAL A 1 91 ? -13.590 9.468 22.045 1.00 98.62 91 VAL A CA 1
ATOM 721 C C . VAL A 1 91 ? -12.411 9.190 21.112 1.00 98.62 91 VAL A C 1
ATOM 723 O O . VAL A 1 91 ? -12.510 9.420 19.911 1.00 98.62 91 VAL A O 1
ATOM 726 N N . ALA A 1 92 ? -11.313 8.633 21.630 1.00 98.25 92 ALA A N 1
ATOM 727 C CA . ALA A 1 92 ? -10.155 8.292 20.807 1.00 98.25 92 ALA A CA 1
ATOM 728 C C . ALA A 1 92 ? -10.472 7.216 19.751 1.00 98.25 92 ALA A C 1
ATOM 730 O O . ALA A 1 92 ? -9.942 7.271 18.643 1.00 98.25 92 ALA A O 1
ATOM 731 N N . ARG A 1 93 ? -11.335 6.242 20.072 1.00 98.56 93 ARG A N 1
ATOM 732 C CA . ARG A 1 93 ? -11.799 5.225 19.117 1.00 98.56 93 ARG A CA 1
ATOM 733 C C . ARG A 1 93 ? -12.638 5.848 18.001 1.00 98.56 93 ARG A C 1
ATOM 735 O O . ARG A 1 93 ? -12.406 5.518 16.844 1.00 98.56 93 ARG A O 1
ATOM 742 N N . LEU A 1 94 ? -13.573 6.737 18.339 1.00 98.69 94 LEU A N 1
ATOM 743 C CA . LEU A 1 94 ? -14.416 7.442 17.369 1.00 98.69 94 LEU A CA 1
ATOM 744 C C . LEU A 1 94 ? -13.590 8.349 16.453 1.00 98.69 94 LEU A C 1
ATOM 746 O O . LEU A 1 94 ? -13.830 8.366 15.253 1.00 98.69 94 LEU A O 1
ATOM 750 N N . VAL A 1 95 ? -12.572 9.032 16.984 1.00 98.50 95 VAL A N 1
ATOM 751 C CA . VAL A 1 95 ? -11.620 9.792 16.159 1.00 98.50 95 VAL A CA 1
ATOM 752 C C . VAL A 1 95 ? -10.861 8.871 15.200 1.00 98.50 95 VAL A C 1
ATOM 754 O O . VAL A 1 95 ? -10.789 9.157 14.017 1.00 98.50 95 VAL A O 1
ATOM 757 N N . LEU A 1 96 ? -10.342 7.727 15.657 1.00 95.62 96 LEU A N 1
ATOM 758 C CA . LEU A 1 96 ? -9.655 6.782 14.762 1.00 95.62 96 LEU A CA 1
ATOM 759 C C . LEU A 1 96 ? -10.580 6.166 13.700 1.00 95.62 96 LEU A C 1
ATOM 761 O O . LEU A 1 96 ? -10.099 5.738 12.651 1.00 95.62 96 LEU A O 1
ATOM 765 N N . LEU A 1 97 ? -11.888 6.100 13.966 1.00 95.88 97 LEU A N 1
ATOM 766 C CA . LEU A 1 97 ? -12.874 5.561 13.033 1.00 95.88 97 LEU A CA 1
ATOM 767 C C . LEU A 1 97 ? -12.989 6.411 11.758 1.00 95.88 97 LEU A C 1
ATOM 769 O O . LEU A 1 97 ? -13.254 5.840 10.697 1.00 95.88 97 LEU A O 1
ATOM 773 N N . THR A 1 98 ? -12.726 7.724 11.818 1.00 91.25 98 THR A N 1
ATOM 774 C CA . THR A 1 98 ? -12.818 8.626 10.651 1.00 91.25 98 THR A CA 1
ATOM 775 C C . THR A 1 98 ? -11.812 8.290 9.552 1.00 91.25 98 THR A C 1
ATOM 777 O O . THR A 1 98 ? -12.046 8.601 8.397 1.00 91.25 98 THR A O 1
ATOM 780 N N . LYS A 1 99 ? -10.763 7.510 9.844 1.00 86.25 99 LYS A N 1
ATOM 781 C CA . LYS A 1 99 ? -9.877 6.952 8.805 1.00 86.25 99 LYS A CA 1
ATOM 782 C C . LYS A 1 99 ? -10.606 6.117 7.753 1.00 86.25 99 LYS A C 1
ATOM 784 O O . LYS A 1 99 ? -10.095 5.913 6.656 1.00 86.25 99 LYS A O 1
ATOM 789 N N . THR A 1 100 ? -11.743 5.537 8.131 1.00 85.50 100 THR A N 1
ATOM 790 C CA . THR A 1 100 ? -12.509 4.619 7.279 1.00 85.50 100 THR A CA 1
ATOM 791 C C . THR A 1 100 ? -13.970 5.013 7.153 1.00 85.50 100 THR A C 1
ATOM 793 O O . THR A 1 100 ? -14.579 4.705 6.138 1.00 85.50 100 THR A O 1
ATOM 796 N N . HIS A 1 101 ? -14.538 5.656 8.178 1.00 91.69 101 HIS A N 1
ATOM 797 C CA . HIS A 1 101 ? -15.977 5.860 8.334 1.00 91.69 101 HIS A CA 1
ATOM 798 C C . HIS A 1 101 ? -16.784 4.557 8.221 1.00 91.69 101 HIS A C 1
ATOM 800 O O . HIS A 1 101 ? -17.917 4.579 7.754 1.00 91.69 101 HIS A O 1
ATOM 806 N N . LEU A 1 102 ? -16.214 3.413 8.627 1.00 91.69 102 LEU A N 1
ATOM 807 C CA . LEU A 1 102 ? -16.862 2.097 8.576 1.00 91.69 102 LEU A CA 1
ATOM 808 C C . LEU A 1 102 ? -17.095 1.558 9.999 1.00 91.69 102 LEU A C 1
ATOM 810 O O . LEU A 1 102 ? -16.268 0.800 10.514 1.00 91.69 102 LEU A O 1
ATOM 814 N N . PRO A 1 103 ? -18.184 1.967 10.677 1.00 95.44 103 PRO A N 1
ATOM 815 C CA . PRO A 1 103 ? -18.549 1.427 11.982 1.00 95.44 103 PRO A CA 1
ATOM 816 C C . PRO A 1 103 ? -18.886 -0.067 11.889 1.00 95.44 103 PRO A C 1
ATOM 818 O O . PRO A 1 103 ? -19.388 -0.550 10.875 1.00 95.44 103 PRO A O 1
ATOM 821 N N . ALA A 1 104 ? -18.640 -0.802 12.974 1.00 92.88 104 ALA A N 1
ATOM 822 C CA . ALA A 1 104 ? -19.056 -2.198 13.078 1.00 92.88 104 ALA A CA 1
ATOM 823 C C . ALA A 1 104 ? -20.583 -2.319 13.238 1.00 92.88 104 ALA A C 1
ATOM 825 O O . ALA A 1 104 ? -21.245 -1.399 13.725 1.00 92.88 104 ALA A O 1
ATOM 826 N N . ASP A 1 105 ? -21.143 -3.485 12.911 1.00 90.50 105 ASP A N 1
ATOM 827 C CA . ASP A 1 105 ? -22.568 -3.755 13.114 1.00 90.50 105 ASP A CA 1
ATOM 828 C C . ASP A 1 105 ? -22.981 -3.521 14.577 1.00 90.50 105 ASP A C 1
ATOM 830 O O . ASP A 1 105 ? -22.428 -4.105 15.512 1.00 90.50 105 ASP A O 1
ATOM 834 N N . GLY A 1 106 ? -23.979 -2.657 14.776 1.00 93.06 106 GLY A N 1
ATOM 835 C CA . GLY A 1 106 ? -24.471 -2.273 16.101 1.00 93.06 106 GLY A CA 1
ATOM 836 C C . GLY A 1 106 ? -23.679 -1.160 16.803 1.00 93.06 106 GLY A C 1
ATOM 837 O O . GLY A 1 106 ? -24.083 -0.747 17.890 1.00 93.06 106 GLY A O 1
ATOM 838 N N . ASP A 1 107 ? -22.608 -0.626 16.203 1.00 97.56 107 ASP A N 1
ATOM 839 C CA . ASP A 1 107 ? -21.875 0.540 16.718 1.00 97.56 107 ASP A CA 1
ATOM 840 C C . ASP A 1 107 ? -22.626 1.845 16.411 1.00 97.56 107 ASP A C 1
ATOM 842 O O . ASP A 1 107 ? -22.338 2.558 15.448 1.00 97.56 107 ASP A O 1
ATOM 846 N N . VAL A 1 108 ? -23.624 2.159 17.241 1.00 98.00 108 VAL A N 1
ATOM 847 C CA . VAL A 1 108 ? -24.472 3.347 17.050 1.00 98.00 108 VAL A CA 1
ATOM 848 C C . VAL A 1 108 ? -23.673 4.647 17.195 1.00 98.00 108 VAL A C 1
ATOM 850 O O . VAL A 1 108 ? -23.893 5.573 16.419 1.00 98.00 108 VAL A O 1
ATOM 853 N N . ASN A 1 109 ? -22.724 4.723 18.136 1.00 98.38 109 ASN A N 1
ATOM 854 C CA . ASN A 1 109 ? -21.875 5.908 18.310 1.00 98.38 109 ASN A CA 1
ATOM 855 C C . ASN A 1 109 ? -21.022 6.157 17.059 1.00 98.38 109 ASN A C 1
ATOM 857 O O . ASN A 1 109 ? -20.983 7.278 16.555 1.00 98.38 109 ASN A O 1
ATOM 861 N N . GLY A 1 110 ? -20.376 5.105 16.544 1.00 98.25 110 GLY A N 1
ATOM 862 C CA . GLY A 1 110 ? -19.560 5.176 15.336 1.00 98.25 110 GLY A CA 1
ATOM 863 C C . GLY A 1 110 ? -20.370 5.540 14.095 1.00 98.25 110 GLY A C 1
ATOM 864 O O . GLY A 1 110 ? -19.923 6.364 13.299 1.00 98.25 110 GLY A O 1
ATOM 865 N N . ALA A 1 111 ? -21.580 4.988 13.960 1.00 98.44 111 ALA A N 1
ATOM 866 C CA . ALA A 1 111 ? -22.496 5.307 12.867 1.00 98.44 111 ALA A CA 1
ATOM 867 C C . ALA A 1 111 ? -22.975 6.761 12.911 1.00 98.44 111 ALA A C 1
ATOM 869 O O . ALA A 1 111 ? -22.899 7.456 11.903 1.00 98.44 111 ALA A O 1
ATOM 870 N N . VAL A 1 112 ? -23.411 7.248 14.077 1.00 98.69 112 VAL A N 1
ATOM 871 C CA . VAL A 1 112 ? -23.838 8.647 14.236 1.00 98.69 112 VAL A CA 1
ATOM 872 C C . VAL A 1 112 ? -22.682 9.603 13.968 1.00 98.69 112 VAL A C 1
ATOM 874 O O . VAL A 1 112 ? -22.875 10.610 13.291 1.00 98.69 112 VAL A O 1
ATOM 877 N N . PHE A 1 113 ? -21.487 9.300 14.480 1.00 98.62 113 PHE A N 1
ATOM 878 C CA . PHE A 1 113 ? -20.335 10.170 14.288 1.00 98.62 113 PHE A CA 1
ATOM 879 C C . PHE A 1 113 ? -19.875 10.206 12.825 1.00 98.62 113 PHE A C 1
ATOM 881 O O . PHE A 1 113 ? -19.679 11.291 12.282 1.00 98.62 113 PHE A O 1
ATOM 888 N N . SER A 1 114 ? -19.794 9.045 12.166 1.00 98.00 114 SER A N 1
ATOM 889 C CA . SER A 1 114 ? -19.440 8.956 10.742 1.00 98.00 114 SER A CA 1
ATOM 890 C C . SER A 1 114 ? -20.461 9.681 9.860 1.00 98.00 114 SER A C 1
ATOM 892 O O . SER A 1 114 ? -20.072 10.443 8.979 1.00 98.00 114 SER A O 1
ATOM 894 N N . ASP A 1 115 ? -21.760 9.517 10.133 1.00 98.56 115 ASP A N 1
ATOM 895 C CA . ASP A 1 115 ? -22.817 10.213 9.392 1.00 98.56 115 ASP A CA 1
ATOM 896 C C . ASP A 1 115 ? -22.755 11.731 9.584 1.00 98.56 115 ASP A C 1
ATOM 898 O O . ASP A 1 115 ? -22.974 12.491 8.640 1.00 98.56 115 ASP A O 1
ATOM 902 N N . ALA A 1 116 ? -22.472 12.185 10.808 1.00 98.56 116 ALA A N 1
ATOM 903 C CA . ALA A 1 116 ? -22.372 13.603 11.117 1.00 98.56 116 ALA A CA 1
ATOM 904 C C . ALA A 1 116 ? -21.173 14.261 10.422 1.00 98.56 116 ALA A C 1
ATOM 906 O O . ALA A 1 116 ? -21.323 15.353 9.869 1.00 98.56 116 ALA A O 1
ATOM 907 N N . ASP A 1 117 ? -20.018 13.595 10.414 1.00 98.06 117 ASP A N 1
ATOM 908 C CA . ASP A 1 117 ? -18.803 14.097 9.770 1.00 98.06 117 ASP A CA 1
ATOM 909 C C . ASP A 1 117 ? -18.942 14.151 8.237 1.00 98.06 117 ASP A C 1
ATOM 911 O O . ASP A 1 117 ? -18.654 15.165 7.599 1.00 98.06 117 ASP A O 1
ATOM 915 N N . LEU A 1 118 ? -19.550 13.120 7.640 1.00 97.56 118 LEU A N 1
ATOM 916 C CA . LEU A 1 118 ? -19.824 13.058 6.199 1.00 97.56 118 LEU A CA 1
ATOM 917 C C . LEU A 1 118 ? -21.056 13.875 5.759 1.00 97.56 118 LEU A C 1
ATOM 919 O O . LEU A 1 118 ? -21.353 13.963 4.565 1.00 97.56 118 LEU A O 1
ATOM 923 N N . SER A 1 119 ? -21.791 14.505 6.682 1.00 98.12 119 SER A N 1
ATOM 924 C CA . SER A 1 119 ? -23.073 15.175 6.387 1.00 98.12 119 SER A CA 1
ATOM 925 C C . SER A 1 119 ? -22.968 16.301 5.349 1.00 98.12 119 SER A C 1
ATOM 927 O O . SER A 1 119 ? -23.926 16.561 4.609 1.00 98.12 119 SER A O 1
ATOM 929 N N . VAL A 1 120 ? -21.795 16.934 5.219 1.00 96.75 120 VAL A N 1
ATOM 930 C CA . VAL A 1 120 ? -21.527 17.963 4.200 1.00 96.75 120 VAL A CA 1
ATOM 931 C C . VAL A 1 120 ? -21.720 17.430 2.777 1.00 96.75 120 VAL A C 1
ATOM 933 O O . VAL A 1 120 ? -22.144 18.183 1.892 1.00 96.75 120 VAL A O 1
ATOM 936 N N . LEU A 1 121 ? -21.509 16.128 2.560 1.00 97.06 121 LEU A N 1
ATOM 937 C CA . LEU A 1 121 ? -21.710 15.485 1.265 1.00 97.06 121 LEU A CA 1
ATOM 938 C C . LEU A 1 121 ? -23.177 15.574 0.827 1.00 97.06 121 LEU A C 1
ATOM 940 O O . LEU A 1 121 ? -23.453 15.847 -0.338 1.00 97.06 121 LEU A O 1
ATOM 944 N N . GLY A 1 122 ? -24.120 15.451 1.766 1.00 97.31 122 GLY A N 1
ATOM 945 C CA . GLY A 1 122 ? -25.563 15.572 1.524 1.00 97.31 122 GLY A CA 1
ATOM 946 C C . GLY A 1 122 ? -26.133 16.986 1.638 1.00 97.31 122 GLY A C 1
ATOM 947 O O . GLY A 1 122 ? -27.356 17.158 1.698 1.00 97.31 122 GLY A O 1
ATOM 948 N N . SER A 1 123 ? -25.278 18.010 1.691 1.00 96.69 123 SER A N 1
ATOM 949 C CA . SER A 1 123 ? -25.710 19.409 1.722 1.00 96.69 123 SER A CA 1
ATOM 950 C C . SER A 1 123 ? -26.352 19.856 0.398 1.00 96.69 123 SER A C 1
ATOM 952 O O . SER A 1 123 ? -26.373 19.132 -0.602 1.00 96.69 123 SER A O 1
ATOM 954 N N . ASP A 1 124 ? -26.947 21.054 0.383 1.00 95.56 124 ASP A N 1
ATOM 955 C CA . ASP A 1 124 ? -27.440 21.624 -0.872 1.00 95.56 124 ASP A CA 1
ATOM 956 C C . ASP A 1 124 ? -26.285 21.833 -1.879 1.00 95.56 124 ASP A C 1
ATOM 958 O O . ASP A 1 124 ? -25.154 22.099 -1.463 1.00 95.56 124 ASP A O 1
ATOM 962 N N . PRO A 1 125 ? -26.537 21.770 -3.202 1.00 93.12 125 PRO A N 1
ATOM 963 C CA . PRO A 1 125 ? -25.466 21.812 -4.201 1.00 93.12 125 PRO A CA 1
ATOM 964 C C . PRO A 1 125 ? -24.569 23.055 -4.125 1.00 93.12 125 PRO A C 1
ATOM 966 O O . PRO A 1 125 ? -23.382 22.989 -4.441 1.00 93.12 125 PRO A O 1
ATOM 969 N N . ALA A 1 126 ? -25.105 24.203 -3.691 1.00 93.00 126 ALA A N 1
ATOM 970 C CA . ALA A 1 126 ? -24.309 25.417 -3.558 1.00 93.00 126 ALA A CA 1
ATOM 971 C C . ALA A 1 126 ? -23.376 25.343 -2.344 1.00 93.00 126 ALA A C 1
ATOM 973 O O . ALA A 1 126 ? -22.258 25.863 -2.404 1.00 93.00 126 ALA A O 1
ATOM 974 N N . ARG A 1 127 ? -23.816 24.723 -1.240 1.00 94.31 127 ARG A N 1
ATOM 975 C CA . ARG A 1 127 ? -22.949 24.424 -0.097 1.00 94.31 127 ARG A CA 1
ATOM 976 C C . ARG A 1 127 ? -21.895 23.386 -0.453 1.00 94.31 127 ARG A C 1
ATOM 978 O O . ARG A 1 127 ? -20.722 23.651 -0.198 1.00 94.31 127 ARG A O 1
ATOM 985 N N . TYR A 1 128 ? -22.288 22.291 -1.094 1.00 95.50 128 TYR A N 1
ATOM 986 C CA . TYR A 1 128 ? -21.366 21.244 -1.523 1.00 95.50 128 TYR A CA 1
ATOM 987 C C . TYR A 1 128 ? -20.260 21.793 -2.435 1.00 95.50 128 TYR A C 1
ATOM 989 O O . TYR A 1 128 ? -19.082 21.539 -2.207 1.00 95.50 128 TYR A O 1
ATOM 997 N N . ALA A 1 129 ? -20.605 22.652 -3.399 1.00 91.88 129 ALA A N 1
ATOM 998 C CA . ALA A 1 129 ? -19.617 23.290 -4.269 1.00 91.88 129 ALA A CA 1
ATOM 999 C C . ALA A 1 129 ? -18.610 24.172 -3.502 1.00 91.88 129 ALA A C 1
ATOM 1001 O O . ALA A 1 129 ? -17.442 24.244 -3.880 1.00 91.88 129 ALA A O 1
ATOM 1002 N N . ARG A 1 130 ? -19.036 24.843 -2.418 1.00 93.31 130 ARG A N 1
ATOM 1003 C CA . ARG A 1 130 ? -18.116 25.594 -1.543 1.00 93.31 130 ARG A CA 1
ATOM 1004 C C . ARG A 1 130 ? -17.208 24.663 -0.748 1.00 93.31 130 ARG A C 1
ATOM 1006 O O . ARG A 1 130 ? -16.037 24.984 -0.596 1.00 93.31 130 ARG A O 1
ATOM 1013 N N . TYR A 1 131 ? -17.745 23.544 -0.266 1.00 93.75 131 TYR A N 1
ATOM 1014 C CA . TYR A 1 131 ? -16.976 22.495 0.398 1.00 93.75 131 TYR A CA 1
ATOM 1015 C C . TYR A 1 131 ? -15.890 21.937 -0.531 1.00 93.75 131 TYR A C 1
ATOM 1017 O O . TYR A 1 131 ? -14.716 22.047 -0.200 1.00 93.75 131 TYR A O 1
ATOM 1025 N N . ALA A 1 132 ? -16.253 21.468 -1.728 1.00 89.75 132 ALA A N 1
ATOM 1026 C CA . ALA A 1 132 ? -15.300 20.917 -2.692 1.00 89.75 132 ALA A CA 1
ATOM 1027 C C . ALA A 1 132 ? -14.227 21.942 -3.110 1.00 89.75 132 ALA A C 1
ATOM 1029 O O . ALA A 1 132 ? -13.055 21.605 -3.259 1.00 89.75 132 ALA A O 1
ATOM 1030 N N . ALA A 1 133 ? -14.599 23.221 -3.255 1.00 89.50 133 ALA A N 1
ATOM 1031 C CA . ALA A 1 133 ? -13.639 24.285 -3.543 1.00 89.50 133 ALA A CA 1
ATOM 1032 C C . ALA A 1 133 ? -12.680 24.562 -2.370 1.00 89.50 133 ALA A C 1
ATOM 1034 O O . ALA A 1 133 ? -11.498 24.803 -2.605 1.00 89.50 133 ALA A O 1
ATOM 1035 N N . ALA A 1 134 ? -13.175 24.533 -1.129 1.00 87.94 134 ALA A N 1
ATOM 1036 C CA . ALA A 1 134 ? -12.354 24.713 0.065 1.00 87.94 134 ALA A CA 1
ATOM 1037 C C . ALA A 1 134 ? -11.401 23.527 0.273 1.00 87.94 134 ALA A C 1
ATOM 1039 O O . ALA A 1 134 ? -10.222 23.750 0.526 1.00 87.94 134 ALA A O 1
ATOM 1040 N N . ASP A 1 135 ? -11.888 22.297 0.089 1.00 86.31 135 ASP A N 1
ATOM 1041 C CA . ASP A 1 135 ? -11.082 21.070 0.099 1.00 86.31 135 ASP A CA 1
ATOM 1042 C C . ASP A 1 135 ? -9.965 21.154 -0.955 1.00 86.31 135 ASP A C 1
ATOM 1044 O O . ASP A 1 135 ? -8.781 21.026 -0.643 1.00 86.31 135 ASP A O 1
ATOM 1048 N N . ARG A 1 136 ? -10.308 21.536 -2.194 1.00 89.81 136 ARG A N 1
ATOM 1049 C CA . ARG A 1 136 ? -9.314 21.777 -3.251 1.00 89.81 136 ARG A CA 1
ATOM 1050 C C . ARG A 1 136 ? -8.276 22.826 -2.851 1.00 89.81 136 ARG A C 1
ATOM 1052 O O . ARG A 1 136 ? -7.104 22.647 -3.181 1.00 89.81 136 ARG A O 1
ATOM 1059 N N . GLU A 1 137 ? -8.680 23.908 -2.187 1.00 88.38 137 GLU A N 1
ATOM 1060 C CA . GLU A 1 137 ? -7.770 24.972 -1.752 1.00 88.38 137 GLU A CA 1
ATOM 1061 C C . GLU A 1 137 ? -6.798 24.508 -0.654 1.00 88.38 137 GLU A C 1
ATOM 1063 O O . GLU A 1 137 ? -5.635 24.909 -0.684 1.00 88.38 137 GLU A O 1
ATOM 1068 N N . GLU A 1 138 ? -7.208 23.635 0.274 1.00 82.44 138 GLU A N 1
ATOM 1069 C CA . GLU A 1 138 ? -6.279 23.065 1.269 1.00 82.44 138 GLU A CA 1
ATOM 1070 C C . GLU A 1 138 ? -5.159 22.277 0.604 1.00 82.44 138 GLU A C 1
ATOM 1072 O O . GLU A 1 138 ? -3.984 22.429 0.939 1.00 82.44 138 GLU A O 1
ATOM 1077 N N . TYR A 1 139 ? -5.519 21.496 -0.409 1.00 80.00 139 TYR A N 1
ATOM 1078 C CA . TYR A 1 139 ? -4.576 20.731 -1.203 1.00 80.00 139 TYR A CA 1
ATOM 1079 C C . TYR A 1 139 ? -4.006 21.543 -2.373 1.00 80.00 139 TYR A C 1
ATOM 1081 O O . TYR A 1 139 ? -3.518 20.947 -3.328 1.00 80.00 139 TYR A O 1
ATOM 1089 N N . ALA A 1 140 ? -4.024 22.885 -2.357 1.00 85.88 140 ALA A N 1
ATOM 1090 C CA . ALA A 1 140 ? -3.558 23.713 -3.483 1.00 85.88 140 ALA A CA 1
ATOM 1091 C C . ALA A 1 140 ? -2.104 23.430 -3.912 1.00 85.88 140 ALA A C 1
ATOM 1093 O O . ALA A 1 140 ? -1.749 23.657 -5.067 1.00 85.88 140 ALA A O 1
ATOM 1094 N N . ALA A 1 141 ? -1.268 22.919 -3.000 1.00 77.38 141 ALA A N 1
ATOM 1095 C CA . ALA A 1 141 ? 0.092 22.472 -3.307 1.00 77.38 141 ALA A CA 1
ATOM 1096 C C . ALA A 1 141 ? 0.140 21.154 -4.109 1.00 77.38 141 ALA A C 1
ATOM 1098 O O . ALA A 1 141 ? 1.137 20.874 -4.774 1.00 77.38 141 ALA A O 1
ATOM 1099 N N . VAL A 1 142 ? -0.922 20.347 -4.052 1.00 67.12 142 VAL A N 1
ATOM 1100 C CA . VAL A 1 142 ? -1.104 19.139 -4.861 1.00 67.12 142 VAL A CA 1
ATOM 1101 C C . VAL A 1 142 ? -1.557 19.556 -6.265 1.00 67.12 142 VAL A C 1
ATOM 1103 O O . VAL A 1 142 ? -2.503 20.340 -6.374 1.00 67.12 142 VAL A O 1
ATOM 1106 N N . PRO A 1 143 ? -0.925 19.055 -7.342 1.00 75.38 143 PRO A N 1
ATOM 1107 C CA . PRO A 1 143 ? -1.361 19.323 -8.714 1.00 75.38 143 PRO A CA 1
ATOM 1108 C C . PRO A 1 143 ? -2.843 18.980 -8.947 1.00 75.38 143 PRO A C 1
ATOM 1110 O O . PRO A 1 143 ? -3.342 18.004 -8.388 1.00 75.38 143 PRO A O 1
ATOM 1113 N N . ASP A 1 144 ? -3.548 19.775 -9.765 1.00 74.88 144 ASP A N 1
ATOM 1114 C CA . ASP A 1 144 ? -5.003 19.647 -9.990 1.00 74.88 144 ASP A CA 1
ATOM 1115 C C . ASP A 1 144 ? -5.420 18.240 -10.432 1.00 74.88 144 ASP A C 1
ATOM 1117 O O . ASP A 1 144 ? -6.443 17.728 -9.990 1.00 74.88 144 ASP A O 1
ATOM 1121 N N . ASP A 1 145 ? -4.624 17.599 -11.281 1.00 63.53 145 ASP A N 1
ATOM 1122 C CA . ASP A 1 145 ? -4.884 16.264 -11.809 1.00 63.53 145 ASP A CA 1
ATOM 1123 C C . ASP A 1 145 ? -4.648 15.168 -10.754 1.00 63.53 145 ASP A C 1
ATOM 1125 O O . ASP A 1 145 ? -5.410 14.203 -10.680 1.00 63.53 145 ASP A O 1
ATOM 1129 N N . VAL A 1 146 ? -3.626 15.333 -9.906 1.00 56.28 146 VAL A N 1
ATOM 1130 C CA . VAL A 1 146 ? -3.341 14.445 -8.769 1.00 56.28 146 VAL A CA 1
ATOM 1131 C C . VAL A 1 146 ? -4.459 14.552 -7.735 1.00 56.28 146 VAL A C 1
ATOM 1133 O O . VAL A 1 146 ? -4.980 13.525 -7.296 1.00 56.28 146 VAL A O 1
ATOM 1136 N N . PHE A 1 147 ? -4.872 15.779 -7.401 1.00 78.69 147 PHE A N 1
ATOM 1137 C CA . PHE A 1 147 ? -6.019 16.029 -6.534 1.00 78.69 147 PHE A CA 1
ATOM 1138 C C . PHE A 1 147 ? -7.289 15.423 -7.133 1.00 78.69 147 PHE A C 1
ATOM 1140 O O . PHE A 1 147 ? -7.958 14.653 -6.459 1.00 78.69 147 PHE A O 1
ATOM 1147 N N . ALA A 1 148 ? -7.590 15.691 -8.408 1.00 76.12 148 ALA A N 1
ATOM 1148 C CA . ALA A 1 148 ? -8.783 15.182 -9.076 1.00 76.12 148 ALA A CA 1
ATOM 1149 C C . ALA A 1 148 ? -8.845 13.649 -9.065 1.00 76.12 148 ALA A C 1
ATOM 1151 O O . ALA A 1 148 ? -9.882 13.089 -8.722 1.00 76.12 148 ALA A O 1
ATOM 1152 N N . ARG A 1 149 ? -7.744 12.950 -9.378 1.00 67.31 149 ARG A N 1
ATOM 1153 C CA . ARG A 1 149 ? -7.702 11.477 -9.346 1.00 67.31 149 ARG A CA 1
ATOM 1154 C C . ARG A 1 149 ? -7.871 10.917 -7.934 1.00 67.31 149 ARG A C 1
ATOM 1156 O O . ARG A 1 149 ? -8.640 9.974 -7.754 1.00 67.31 149 ARG A O 1
ATOM 1163 N N . ALA A 1 150 ? -7.177 11.487 -6.946 1.00 63.25 150 ALA A N 1
ATOM 1164 C CA . ALA A 1 150 ? -7.306 11.073 -5.548 1.00 63.25 150 ALA A CA 1
ATOM 1165 C C . ALA A 1 150 ? -8.728 11.318 -5.026 1.00 63.25 150 ALA A C 1
ATOM 1167 O O . ALA A 1 150 ? -9.347 10.422 -4.455 1.00 63.25 150 ALA A O 1
ATOM 1168 N N . ARG A 1 151 ? -9.281 12.497 -5.320 1.00 87.25 151 ARG A N 1
ATOM 1169 C CA . ARG A 1 151 ? -10.642 12.892 -4.971 1.00 87.25 151 ARG A CA 1
ATOM 1170 C C . ARG A 1 151 ? -11.664 11.959 -5.612 1.00 87.25 151 ARG A C 1
ATOM 1172 O O . ARG A 1 151 ? -12.476 11.394 -4.895 1.00 87.25 151 ARG A O 1
ATOM 1179 N N . VAL A 1 152 ? -11.571 11.683 -6.917 1.00 74.62 152 VAL A N 1
ATOM 1180 C CA . VAL A 1 152 ? -12.456 10.722 -7.606 1.00 74.62 152 VAL A CA 1
ATOM 1181 C C . VAL A 1 152 ? -12.434 9.349 -6.935 1.00 74.62 152 VAL A C 1
ATOM 1183 O O . VAL A 1 152 ? -13.498 8.754 -6.790 1.00 74.62 152 VAL A O 1
ATOM 1186 N N . ARG A 1 153 ? -11.274 8.848 -6.485 1.00 67.00 153 ARG A N 1
ATOM 1187 C CA . ARG A 1 153 ? -11.206 7.568 -5.756 1.00 67.00 153 ARG A CA 1
ATOM 1188 C C . ARG A 1 153 ? -11.948 7.618 -4.427 1.00 67.00 153 ARG A C 1
ATOM 1190 O O . ARG A 1 153 ? -12.762 6.736 -4.184 1.00 67.00 153 ARG A O 1
ATOM 1197 N N . VAL A 1 154 ? -11.714 8.649 -3.614 1.00 76.69 154 VAL A N 1
ATOM 1198 C CA . VAL A 1 154 ? -12.424 8.838 -2.336 1.00 76.69 154 VAL A CA 1
ATOM 1199 C C . VAL A 1 154 ? -13.932 8.914 -2.572 1.00 76.69 154 VAL A C 1
ATOM 1201 O O . VAL A 1 154 ? -14.694 8.188 -1.942 1.00 76.69 154 VAL A O 1
ATOM 1204 N N . LEU A 1 155 ? -14.371 9.724 -3.540 1.00 87.31 155 LEU A N 1
ATOM 1205 C CA . LEU A 1 155 ? -15.792 9.867 -3.858 1.00 87.31 155 LEU A CA 1
ATOM 1206 C C . LEU A 1 155 ? -16.407 8.579 -4.419 1.00 87.31 155 LEU A C 1
ATOM 1208 O O . LEU A 1 155 ? -17.564 8.291 -4.136 1.00 87.31 155 LEU A O 1
ATOM 1212 N N . THR A 1 156 ? -15.654 7.805 -5.206 1.00 77.19 156 THR A N 1
ATOM 1213 C CA . THR A 1 156 ? -16.120 6.518 -5.745 1.00 77.19 156 THR A CA 1
ATOM 1214 C C . THR A 1 156 ? -16.252 5.482 -4.635 1.00 77.19 156 THR A C 1
ATOM 1216 O O . THR A 1 156 ? -17.283 4.824 -4.568 1.00 77.19 156 THR A O 1
ATOM 1219 N N . ALA A 1 157 ? -15.273 5.394 -3.729 1.00 73.94 157 ALA A N 1
ATOM 1220 C CA . ALA A 1 157 ? -15.324 4.500 -2.574 1.00 73.94 157 ALA A CA 1
ATOM 1221 C C . ALA A 1 157 ? -16.513 4.826 -1.656 1.00 73.94 157 ALA A C 1
ATOM 1223 O O . ALA A 1 157 ? -17.228 3.928 -1.233 1.00 73.94 157 ALA A O 1
ATOM 1224 N N . LEU A 1 158 ? -16.804 6.111 -1.426 1.00 85.25 158 LEU A N 1
ATOM 1225 C CA . LEU A 1 158 ? -17.991 6.531 -0.669 1.00 85.25 158 LEU A CA 1
ATOM 1226 C C . LEU A 1 158 ? -19.313 6.117 -1.341 1.00 85.25 158 LEU A C 1
ATOM 1228 O O . LEU A 1 158 ? -20.331 5.993 -0.668 1.00 85.25 158 LEU A O 1
ATOM 1232 N N . LEU A 1 159 ? -19.324 5.904 -2.662 1.00 90.62 159 LEU A N 1
ATOM 1233 C CA . LEU A 1 159 ? -20.504 5.442 -3.400 1.00 90.62 159 LEU A CA 1
ATOM 1234 C C . LEU A 1 159 ? -20.670 3.911 -3.392 1.00 90.62 159 LEU A C 1
ATOM 1236 O O . LEU A 1 159 ? -21.735 3.431 -3.813 1.00 90.62 159 LEU A O 1
ATOM 1240 N N . GLU A 1 160 ? -19.666 3.159 -2.925 1.00 81.62 160 GLU A N 1
ATOM 1241 C CA . GLU A 1 160 ? -19.723 1.708 -2.732 1.00 81.62 160 GLU A CA 1
ATOM 1242 C C . GLU A 1 160 ? -20.578 1.384 -1.494 1.00 81.62 160 GLU A C 1
ATOM 1244 O O . GLU A 1 160 ? -20.107 1.351 -0.363 1.00 81.62 160 GLU A O 1
ATOM 1249 N N . GLY A 1 161 ? -21.876 1.153 -1.700 1.00 83.31 161 GLY A N 1
ATOM 1250 C CA . GLY A 1 161 ? -22.825 0.915 -0.604 1.00 83.31 161 GLY A CA 1
ATOM 1251 C C . GLY A 1 161 ? -23.537 2.190 -0.149 1.00 83.31 161 GLY A C 1
ATOM 1252 O O . GLY A 1 161 ? -23.756 3.087 -0.952 1.00 83.31 161 GLY A O 1
ATOM 1253 N N . SER A 1 162 ? -24.005 2.264 1.096 1.00 91.62 162 SER A N 1
ATOM 1254 C CA . SER A 1 162 ? -24.657 3.495 1.587 1.00 91.62 162 SER A CA 1
ATOM 1255 C C . SER A 1 162 ? -23.597 4.488 2.054 1.00 91.62 162 SER A C 1
ATOM 1257 O O . SER A 1 162 ? -22.688 4.080 2.772 1.00 91.62 162 SER A O 1
ATOM 1259 N N . VAL A 1 163 ? -23.733 5.770 1.697 1.00 93.12 163 VAL A N 1
ATOM 1260 C CA . VAL A 1 163 ? -22.844 6.832 2.211 1.00 93.12 163 VAL A CA 1
ATOM 1261 C C . VAL A 1 163 ? -23.075 7.020 3.715 1.00 93.12 163 VAL A C 1
ATOM 1263 O O . VAL A 1 163 ? -22.130 7.264 4.460 1.00 93.12 163 VAL A O 1
ATOM 1266 N N . PHE A 1 164 ? -24.332 6.884 4.155 1.00 98.00 164 PHE A N 1
ATOM 1267 C CA . PHE A 1 164 ? -24.738 7.027 5.554 1.00 98.00 164 PHE A CA 1
ATOM 1268 C C . PHE A 1 164 ? -25.189 5.694 6.179 1.00 98.00 164 PHE A C 1
ATOM 1270 O O . PHE A 1 164 ? -25.931 4.895 5.591 1.00 98.00 164 PHE A O 1
ATOM 1277 N N . HIS A 1 165 ? -24.779 5.472 7.425 1.00 96.88 165 HIS A N 1
ATOM 1278 C CA . HIS A 1 165 ? -24.958 4.238 8.191 1.00 96.88 165 HIS A CA 1
ATOM 1279 C C . HIS A 1 165 ? -26.273 4.196 8.957 1.00 96.88 165 HIS A C 1
ATOM 1281 O O . HIS A 1 165 ? -26.931 3.151 9.022 1.00 96.88 165 HIS A O 1
ATOM 1287 N N . THR A 1 166 ? -26.709 5.319 9.522 1.00 97.75 166 THR A N 1
ATOM 1288 C CA . THR A 1 166 ? -27.984 5.388 10.238 1.00 97.75 166 THR A CA 1
ATOM 1289 C C . THR A 1 166 ? -29.147 5.556 9.262 1.00 97.75 166 THR A C 1
ATOM 1291 O O . THR A 1 166 ? -29.016 6.134 8.182 1.00 97.75 166 THR A O 1
ATOM 1294 N N . GLN A 1 167 ? -30.332 5.062 9.635 1.00 97.19 167 GLN A N 1
ATOM 1295 C CA . GLN A 1 167 ? -31.533 5.288 8.824 1.00 97.19 167 GLN A CA 1
ATOM 1296 C C . GLN A 1 167 ? -31.845 6.787 8.696 1.00 97.19 167 GLN A C 1
ATOM 1298 O O . GLN A 1 167 ? -32.120 7.253 7.594 1.00 97.19 167 GLN A O 1
ATOM 1303 N N . ALA A 1 168 ? -31.742 7.536 9.798 1.00 97.69 168 ALA A N 1
ATOM 1304 C CA . ALA A 1 168 ? -31.963 8.979 9.804 1.00 97.69 168 ALA A CA 1
ATOM 1305 C C . ALA A 1 168 ? -30.968 9.717 8.894 1.00 97.69 168 ALA A C 1
ATOM 1307 O O . ALA A 1 168 ? -31.376 10.575 8.116 1.00 97.69 168 ALA A O 1
ATOM 1308 N N . GLY A 1 169 ? -29.682 9.349 8.931 1.00 98.06 169 GLY A N 1
ATOM 1309 C CA . GLY A 1 169 ? -28.663 9.916 8.049 1.00 98.06 169 GLY A CA 1
ATOM 1310 C C . GLY A 1 169 ? -28.970 9.662 6.574 1.00 98.06 169 GLY A C 1
ATOM 1311 O O . GLY A 1 169 ? -28.934 10.593 5.767 1.00 98.06 169 GLY A O 1
ATOM 1312 N N . ARG A 1 170 ? -29.387 8.436 6.228 1.00 98.25 170 ARG A N 1
ATOM 1313 C CA . ARG A 1 170 ? -29.794 8.114 4.852 1.00 98.25 170 ARG A CA 1
ATOM 1314 C C . ARG A 1 170 ? -30.979 8.949 4.378 1.00 98.25 170 ARG A C 1
ATOM 1316 O O . ARG A 1 170 ? -30.931 9.508 3.287 1.00 98.25 170 ARG A O 1
ATOM 1323 N N . GLU A 1 171 ? -32.017 9.067 5.202 1.00 97.81 171 GLU A N 1
ATOM 1324 C CA . GLU A 1 171 ? -33.212 9.860 4.886 1.00 97.81 171 GLU A CA 1
ATOM 1325 C C . GLU A 1 171 ? -32.899 11.356 4.733 1.00 97.81 171 GLU A C 1
ATOM 1327 O O . GLU A 1 171 ? -33.482 12.035 3.886 1.00 97.81 171 GLU A O 1
ATOM 1332 N N . LEU A 1 172 ? -31.965 11.880 5.529 1.00 97.56 172 LEU A N 1
ATOM 1333 C CA . LEU A 1 172 ? -31.577 13.285 5.477 1.00 97.56 172 LEU A CA 1
ATOM 1334 C C . LEU A 1 172 ? -30.683 13.602 4.270 1.00 97.56 172 LEU A C 1
ATOM 1336 O O . LEU A 1 172 ? -30.848 14.668 3.662 1.00 97.56 172 LEU A O 1
ATOM 1340 N N . TRP A 1 173 ? -29.737 12.725 3.923 1.00 98.50 173 TRP A N 1
ATOM 1341 C CA . TRP A 1 173 ? -28.567 13.125 3.136 1.00 98.50 173 TRP A CA 1
ATOM 1342 C C . TRP A 1 173 ? -28.197 12.219 1.956 1.00 98.50 173 TRP A C 1
ATOM 1344 O O . TRP A 1 173 ? -27.543 12.723 1.044 1.00 98.50 173 TRP A O 1
ATOM 1354 N N . GLU A 1 174 ? -28.615 10.949 1.908 1.00 98.19 174 GLU A N 1
ATOM 1355 C CA . GLU A 1 174 ? -28.102 9.960 0.935 1.00 98.19 174 GLU A CA 1
ATOM 1356 C C . GLU A 1 174 ? -28.313 10.397 -0.520 1.00 98.19 174 GLU A C 1
ATOM 1358 O O . GLU A 1 174 ? -27.354 10.494 -1.285 1.00 98.19 174 GLU A O 1
ATOM 1363 N N . ASP A 1 175 ? -29.549 10.727 -0.901 1.00 97.75 175 ASP A N 1
ATOM 1364 C CA . ASP A 1 175 ? -29.880 11.088 -2.286 1.00 97.75 175 ASP A CA 1
ATOM 1365 C C . ASP A 1 175 ? -29.091 12.317 -2.759 1.00 97.75 175 ASP A C 1
ATOM 1367 O O . ASP A 1 175 ? -28.576 12.365 -3.883 1.00 97.75 175 ASP A O 1
ATOM 1371 N N . ARG A 1 176 ? -28.959 13.316 -1.877 1.00 98.31 176 ARG A N 1
ATOM 1372 C CA . ARG A 1 176 ? -28.198 14.537 -2.162 1.00 98.31 176 ARG A CA 1
ATOM 1373 C C . ARG A 1 176 ? -26.708 14.251 -2.244 1.00 98.31 176 ARG A C 1
ATOM 1375 O O . ARG A 1 176 ? -26.079 14.718 -3.190 1.00 98.31 176 ARG A O 1
ATOM 1382 N N . ALA A 1 177 ? -26.168 13.451 -1.327 1.00 98.12 177 ALA A N 1
ATOM 1383 C CA . ALA A 1 177 ? -24.771 13.048 -1.350 1.00 98.12 177 ALA A CA 1
ATOM 1384 C C . ALA A 1 177 ? -24.449 12.324 -2.648 1.00 98.12 177 ALA A C 1
ATOM 1386 O O . ALA A 1 177 ? -23.590 12.772 -3.397 1.00 98.12 177 ALA A O 1
ATOM 1387 N N . ARG A 1 178 ? -25.220 11.299 -3.008 1.00 98.00 178 ARG A N 1
ATOM 1388 C CA . ARG A 1 178 ? -25.018 10.556 -4.255 1.00 98.00 178 ARG A CA 1
ATOM 1389 C C . ARG A 1 178 ? -25.049 11.453 -5.488 1.00 98.00 178 ARG A C 1
ATOM 1391 O O . ARG A 1 178 ? -24.190 11.315 -6.362 1.00 98.00 178 ARG A O 1
ATOM 1398 N N . SER A 1 179 ? -25.989 12.398 -5.548 1.00 97.44 179 SER A N 1
ATOM 1399 C CA . SER A 1 179 ? -26.055 13.387 -6.629 1.00 97.44 179 SER A CA 1
ATOM 1400 C C . SER A 1 179 ? -24.820 14.293 -6.664 1.00 97.44 179 SER A C 1
ATOM 1402 O O . SER A 1 179 ? -24.249 14.503 -7.735 1.00 97.44 179 SER A O 1
ATOM 1404 N N . ASN A 1 180 ? -24.404 14.822 -5.513 1.00 97.81 180 ASN A N 1
ATOM 1405 C CA . ASN A 1 180 ? -23.255 15.714 -5.385 1.00 97.81 180 ASN A CA 1
ATOM 1406 C C . ASN A 1 180 ? -21.942 15.001 -5.741 1.00 97.81 180 ASN A C 1
ATOM 1408 O O . ASN A 1 180 ? -21.212 15.480 -6.606 1.00 97.81 180 ASN A O 1
ATOM 1412 N N . LEU A 1 181 ? -21.697 13.822 -5.158 1.00 96.75 181 LEU A N 1
ATOM 1413 C CA . LEU A 1 181 ? -20.508 13.004 -5.403 1.00 96.75 181 LEU A CA 1
ATOM 1414 C C . LEU A 1 181 ? -20.397 12.614 -6.881 1.00 96.75 181 LEU A C 1
ATOM 1416 O O . LEU A 1 181 ? -19.356 12.807 -7.502 1.00 96.75 181 LEU A O 1
ATOM 1420 N N . THR A 1 182 ? -21.489 12.132 -7.483 1.00 96.00 182 THR A N 1
ATOM 1421 C CA . THR A 1 182 ? -21.510 11.780 -8.915 1.00 96.00 182 THR A CA 1
ATOM 1422 C C . THR A 1 182 ? -21.302 13.013 -9.801 1.00 96.00 182 THR A C 1
ATOM 1424 O O . THR A 1 182 ? -20.688 12.921 -10.865 1.00 96.00 182 THR A O 1
ATOM 1427 N N . GLY A 1 183 ? -21.827 14.170 -9.384 1.00 94.62 183 GLY A N 1
ATOM 1428 C CA . GLY A 1 183 ? -21.602 15.456 -10.040 1.00 94.62 183 GLY A CA 1
ATOM 1429 C C . GLY A 1 183 ? -20.130 15.848 -10.039 1.00 94.62 183 GLY A C 1
ATOM 1430 O O . GLY A 1 183 ? -19.571 16.089 -11.105 1.00 94.62 183 GLY A O 1
ATOM 1431 N N . GLU A 1 184 ? -19.492 15.821 -8.872 1.00 95.19 184 GLU A N 1
ATOM 1432 C CA . GLU A 1 184 ? -18.073 16.145 -8.731 1.00 95.19 184 GLU A CA 1
ATOM 1433 C C . GLU A 1 184 ? -17.186 15.145 -9.478 1.00 95.19 184 GLU A C 1
ATOM 1435 O O . GLU A 1 184 ? -16.301 15.566 -10.214 1.00 95.19 184 GLU A O 1
ATOM 1440 N N . ILE A 1 185 ? -17.461 13.836 -9.399 1.00 91.00 185 ILE A N 1
ATOM 1441 C CA . ILE A 1 185 ? -16.739 12.824 -10.189 1.00 91.00 185 ILE A CA 1
ATOM 1442 C C . ILE A 1 185 ? -16.826 13.150 -11.681 1.00 91.00 185 ILE A C 1
ATOM 1444 O O . ILE A 1 185 ? -15.816 13.111 -12.383 1.00 91.00 185 ILE A O 1
ATOM 1448 N N . ARG A 1 186 ? -18.016 13.497 -12.184 1.00 93.25 186 ARG A N 1
ATOM 1449 C CA . ARG A 1 186 ? -18.194 13.884 -13.588 1.00 93.25 186 ARG A CA 1
ATOM 1450 C C . ARG A 1 186 ? -17.382 15.129 -13.930 1.00 93.25 186 ARG A C 1
ATOM 1452 O O . ARG A 1 186 ? -16.736 15.142 -14.973 1.00 93.25 186 ARG A O 1
ATOM 1459 N N . ASP A 1 187 ? -17.397 16.149 -13.082 1.00 87.50 187 ASP A N 1
ATOM 1460 C CA . ASP A 1 187 ? -16.669 17.397 -13.323 1.00 87.50 187 ASP A CA 1
ATOM 1461 C C . ASP A 1 187 ? -15.147 17.178 -13.311 1.00 87.50 187 ASP A C 1
ATOM 1463 O O . ASP A 1 187 ? -14.445 17.705 -14.174 1.00 87.50 187 ASP A O 1
ATOM 1467 N N . LEU A 1 188 ? -14.649 16.330 -12.405 1.00 84.62 188 LEU A N 1
ATOM 1468 C CA . LEU A 1 188 ? -13.233 15.971 -12.279 1.00 84.62 188 LEU A CA 1
ATOM 1469 C C . LEU A 1 188 ? -12.736 15.047 -13.405 1.00 84.62 188 LEU A C 1
ATOM 1471 O O . LEU A 1 188 ? -11.549 15.056 -13.723 1.00 84.62 188 LEU A O 1
ATOM 1475 N N . THR A 1 189 ? -13.625 14.258 -14.020 1.00 78.50 189 THR A N 1
ATOM 1476 C CA . THR A 1 189 ? -13.295 13.315 -15.111 1.00 78.50 189 THR A CA 1
ATOM 1477 C C . THR A 1 189 ? -13.618 13.846 -16.510 1.00 78.50 189 THR A C 1
ATOM 1479 O O . THR A 1 189 ? -13.179 13.266 -17.505 1.00 78.50 189 THR A O 1
ATOM 1482 N N . SER A 1 190 ? -14.362 14.951 -16.622 1.00 70.19 190 SER A N 1
ATOM 1483 C CA . SER A 1 190 ? -14.724 15.545 -17.911 1.00 70.19 190 SER A CA 1
ATOM 1484 C C . SER A 1 190 ? -13.512 16.225 -18.561 1.00 70.19 190 SER A C 1
ATOM 1486 O O . SER A 1 190 ? -12.932 17.138 -17.964 1.00 70.19 190 SER A O 1
ATOM 1488 N N . PRO A 1 191 ? -13.154 15.880 -19.814 1.00 43.06 191 PRO A N 1
ATOM 1489 C CA . PRO A 1 191 ? -12.111 16.596 -20.535 1.00 43.06 191 PRO A CA 1
ATOM 1490 C C . PRO A 1 191 ? -12.544 18.056 -20.752 1.00 43.06 191 PRO A C 1
ATOM 1492 O O . PRO A 1 191 ? -13.460 18.327 -21.528 1.00 43.06 191 PRO A O 1
ATOM 1495 N N . GLY A 1 192 ? -11.894 19.003 -20.065 1.00 44.53 192 GLY A N 1
ATOM 1496 C CA . GLY A 1 192 ? -12.009 20.439 -20.359 1.00 44.53 192 GLY A CA 1
ATOM 1497 C C . GLY A 1 192 ? -12.660 21.349 -19.308 1.00 44.53 192 GLY A C 1
ATOM 1498 O O . GLY A 1 192 ? -12.911 22.510 -19.628 1.00 44.53 192 GLY A O 1
ATOM 1499 N N . THR A 1 193 ? -12.897 20.906 -18.066 1.00 35.97 193 THR A N 1
ATOM 1500 C CA . THR A 1 193 ? -13.503 21.764 -17.017 1.00 35.97 193 THR A CA 1
ATOM 1501 C C . THR A 1 193 ? -12.549 22.046 -15.852 1.00 35.97 193 THR A C 1
ATOM 1503 O O . THR A 1 193 ? -12.939 22.054 -14.695 1.00 35.97 193 THR A O 1
ATOM 1506 N N . ILE A 1 194 ? -11.291 22.384 -16.142 1.00 35.94 194 ILE A N 1
ATOM 1507 C CA . ILE A 1 194 ? -10.505 23.229 -15.230 1.00 35.94 194 ILE A CA 1
ATOM 1508 C C . ILE A 1 194 ? -10.685 24.659 -15.739 1.00 35.94 194 ILE A C 1
ATOM 1510 O O . ILE A 1 194 ? -9.920 25.160 -16.562 1.00 35.94 194 ILE A O 1
ATOM 1514 N N . LYS A 1 195 ? -11.768 25.318 -15.307 1.00 28.05 195 LYS A N 1
ATOM 1515 C CA . LYS A 1 195 ? -11.924 26.762 -15.514 1.00 28.05 195 LYS A CA 1
ATOM 1516 C C . LYS A 1 195 ? -10.874 27.466 -14.664 1.00 28.05 195 LYS A C 1
ATOM 1518 O O . LYS A 1 195 ? -11.103 27.761 -13.494 1.00 28.05 195 LYS A O 1
ATOM 1523 N N . THR A 1 196 ? -9.743 27.788 -15.277 1.00 28.88 196 THR A N 1
ATOM 1524 C CA . THR A 1 196 ? -8.812 28.794 -14.776 1.00 28.88 196 THR A CA 1
ATOM 1525 C C . THR A 1 196 ? -9.593 30.099 -14.609 1.00 28.88 196 THR A C 1
ATOM 1527 O O . THR A 1 196 ? -9.934 30.774 -15.580 1.00 28.88 196 THR A O 1
ATOM 1530 N N . ARG A 1 197 ? -9.927 30.468 -13.367 1.00 26.14 197 ARG A N 1
ATOM 1531 C CA . ARG A 1 197 ? -10.334 31.841 -13.047 1.00 26.14 197 ARG A CA 1
ATOM 1532 C C . ARG A 1 197 ? -9.087 32.713 -13.148 1.00 26.14 197 ARG A C 1
ATOM 1534 O O . ARG A 1 197 ? -8.352 32.892 -12.182 1.00 26.14 197 ARG A O 1
ATOM 1541 N N . THR A 1 198 ? -8.848 33.234 -14.344 1.00 26.48 198 THR A N 1
ATOM 1542 C CA . THR A 1 198 ? -7.815 34.221 -14.647 1.00 26.48 198 THR A CA 1
ATOM 1543 C C . THR A 1 198 ? -8.058 35.506 -13.856 1.00 26.48 198 THR A C 1
ATOM 1545 O O . THR A 1 198 ? -9.074 36.185 -14.014 1.00 26.48 198 THR A O 1
ATOM 1548 N N . ARG A 1 199 ? -7.088 35.873 -13.012 1.00 25.66 199 ARG A N 1
ATOM 1549 C CA . ARG A 1 199 ? -6.872 37.269 -12.622 1.00 25.66 199 ARG A CA 1
ATOM 1550 C C . ARG A 1 199 ? -6.277 38.001 -13.823 1.00 25.66 199 ARG A C 1
ATOM 1552 O O . ARG A 1 199 ? -5.266 37.588 -14.375 1.00 25.66 199 ARG A O 1
ATOM 1559 N N . SER A 1 200 ? -6.949 39.077 -14.208 1.00 26.20 200 SER A N 1
ATOM 1560 C CA . SER A 1 200 ? -6.572 40.028 -15.253 1.00 26.20 200 SER A CA 1
ATOM 1561 C C . SER A 1 200 ? -5.197 40.664 -15.007 1.00 26.20 200 SER A C 1
ATOM 1563 O O . SER A 1 200 ? -5.014 41.276 -13.954 1.00 26.20 200 SER A O 1
ATOM 1565 N N . SER A 1 201 ? -4.333 40.662 -16.027 1.00 26.02 201 SER A N 1
ATOM 1566 C CA . SER A 1 201 ? -3.590 41.855 -16.474 1.00 26.02 201 SER A CA 1
ATOM 1567 C C . SER A 1 201 ? -2.892 41.602 -17.821 1.00 26.02 201 SER A C 1
ATOM 1569 O O . SER A 1 201 ? -1.994 40.773 -17.894 1.00 26.02 201 SER A O 1
ATOM 1571 N N . SER A 1 202 ? -3.391 42.306 -18.843 1.00 28.48 202 SER A N 1
ATOM 1572 C CA . SER A 1 202 ? -2.736 42.922 -20.018 1.00 28.48 202 SER A CA 1
ATOM 1573 C C . SER A 1 202 ? -1.394 42.409 -20.576 1.00 28.48 202 SER A C 1
ATOM 1575 O O . SER A 1 202 ? -0.401 42.347 -19.859 1.00 28.48 202 SER A O 1
ATOM 1577 N N . ASP A 1 203 ? -1.413 42.294 -21.912 1.00 28.30 203 ASP A N 1
ATOM 1578 C CA . ASP A 1 203 ? -0.337 42.484 -22.901 1.00 28.30 203 ASP A CA 1
ATOM 1579 C C . ASP A 1 203 ? 0.824 41.472 -22.918 1.00 28.30 203 ASP A C 1
ATOM 1581 O O . ASP A 1 203 ? 1.694 41.487 -22.058 1.00 28.30 203 ASP A O 1
ATOM 1585 N N . ASP A 1 204 ? 0.885 40.602 -23.935 1.00 26.67 204 ASP A N 1
ATOM 1586 C CA . ASP A 1 204 ? 1.660 40.840 -25.168 1.00 26.67 204 ASP A CA 1
ATOM 1587 C C . ASP A 1 204 ? 1.557 39.624 -26.124 1.00 26.67 204 ASP A C 1
ATOM 1589 O O . ASP A 1 204 ? 1.181 38.516 -25.736 1.00 26.67 204 ASP A O 1
ATOM 1593 N N . ALA A 1 205 ? 1.825 39.852 -27.406 1.00 34.50 205 ALA A N 1
ATOM 1594 C CA . ALA A 1 205 ? 1.607 38.935 -28.522 1.00 34.50 205 ALA A CA 1
ATOM 1595 C C . ALA A 1 205 ? 2.557 37.713 -28.570 1.00 34.50 205 ALA A C 1
ATOM 1597 O O . ALA A 1 205 ? 3.754 37.842 -28.329 1.00 34.50 205 ALA A O 1
ATOM 1598 N N . GLY A 1 206 ? 2.062 36.553 -29.044 1.00 25.56 206 GLY A N 1
ATOM 1599 C CA . GLY A 1 206 ? 2.936 35.495 -29.579 1.00 25.56 206 GLY A CA 1
ATOM 1600 C C . GLY A 1 206 ? 2.376 34.065 -29.648 1.00 25.56 206 GLY A C 1
ATOM 1601 O O . GLY A 1 206 ? 2.434 33.344 -28.665 1.00 25.56 206 GLY A O 1
ATOM 1602 N N . GLY A 1 207 ? 1.978 33.631 -30.855 1.00 24.55 207 GLY A N 1
ATOM 1603 C CA . GLY A 1 207 ? 2.102 32.241 -31.349 1.00 24.55 207 GLY A CA 1
ATOM 1604 C C . GLY A 1 207 ? 1.084 31.177 -30.879 1.00 24.55 207 GLY A C 1
ATOM 1605 O O . GLY A 1 207 ? 0.578 31.247 -29.764 1.00 24.55 207 GLY A O 1
ATOM 1606 N N . PRO A 1 208 ? 0.769 30.159 -31.712 1.00 25.34 208 PRO A N 1
ATOM 1607 C CA . PRO A 1 208 ? -0.098 29.054 -31.308 1.00 25.34 208 PRO A CA 1
ATOM 1608 C C . PRO A 1 208 ? 0.671 28.103 -30.380 1.00 25.34 208 PRO A C 1
ATOM 1610 O O . PRO A 1 208 ? 1.713 27.571 -30.762 1.00 25.34 208 PRO A O 1
ATOM 1613 N N . VAL A 1 209 ? 0.161 27.890 -29.165 1.00 26.31 209 VAL A N 1
ATOM 1614 C CA . VAL A 1 209 ? 0.740 26.943 -28.202 1.00 26.31 209 VAL A CA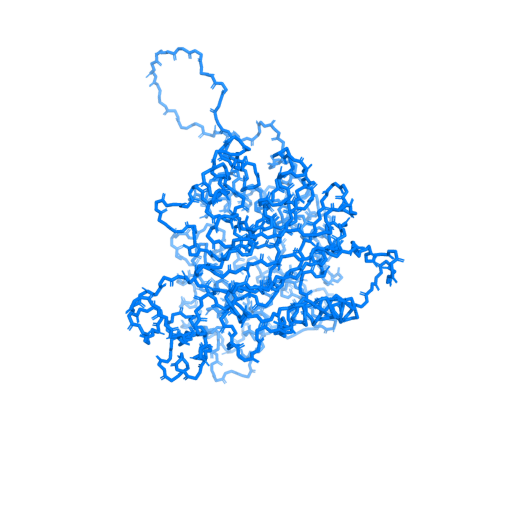 1
ATOM 1615 C C . VAL A 1 209 ? 0.271 25.527 -28.535 1.00 26.31 209 VAL A C 1
ATOM 1617 O O . VAL A 1 209 ? -0.920 25.229 -28.605 1.00 26.31 209 VAL A O 1
ATOM 1620 N N . THR A 1 210 ? 1.262 24.685 -28.783 1.00 26.02 210 THR A N 1
ATOM 1621 C CA . THR A 1 210 ? 1.228 23.251 -29.052 1.00 26.02 210 THR A CA 1
ATOM 1622 C C . THR A 1 210 ? 0.699 22.431 -27.872 1.00 26.02 210 THR A C 1
ATOM 1624 O O . THR A 1 210 ? 1.023 22.698 -26.720 1.00 26.02 210 THR A O 1
ATOM 1627 N N . THR A 1 211 ? -0.076 21.394 -28.191 1.00 34.97 211 THR A N 1
ATOM 1628 C CA . THR A 1 211 ? -0.404 20.232 -27.345 1.00 34.97 211 THR A CA 1
ATOM 1629 C C . THR A 1 211 ? 0.847 19.585 -26.754 1.00 34.97 211 THR A C 1
ATOM 1631 O O . THR A 1 211 ? 1.613 19.055 -27.553 1.00 34.97 211 THR A O 1
ATOM 1634 N N . THR A 1 212 ? 0.994 19.605 -25.419 1.00 31.56 212 THR A N 1
ATOM 1635 C CA . THR A 1 212 ? 1.867 18.777 -24.531 1.00 31.56 212 THR A CA 1
ATOM 1636 C C . THR A 1 212 ? 1.863 19.456 -23.139 1.00 31.56 212 THR A C 1
ATOM 1638 O O . THR A 1 212 ? 1.925 20.679 -23.099 1.00 31.56 212 THR A O 1
ATOM 1641 N N . ASP A 1 213 ? 1.673 18.835 -21.967 1.00 27.59 213 ASP A N 1
ATOM 1642 C CA . ASP A 1 213 ? 2.088 17.515 -21.479 1.00 27.59 213 ASP A CA 1
ATOM 1643 C C . ASP A 1 213 ? 1.130 16.965 -20.396 1.00 27.59 213 ASP A C 1
ATOM 1645 O O . ASP A 1 213 ? 0.751 17.663 -19.456 1.00 27.59 213 ASP A O 1
ATOM 1649 N N . ILE A 1 214 ? 0.763 15.689 -20.535 1.00 36.12 214 ILE A N 1
ATOM 1650 C CA . ILE A 1 214 ? 0.135 14.845 -19.510 1.00 36.12 214 ILE A CA 1
ATOM 1651 C C . ILE A 1 214 ? 1.290 14.252 -18.693 1.00 36.12 214 ILE A C 1
ATOM 1653 O O . ILE A 1 214 ? 2.127 13.570 -19.283 1.00 36.12 214 ILE A O 1
ATOM 1657 N N . GLU A 1 215 ? 1.359 14.478 -17.376 1.00 34.22 215 GLU A N 1
ATOM 1658 C CA . GLU A 1 215 ? 2.295 13.713 -16.537 1.00 34.22 215 GLU A CA 1
ATOM 1659 C C . GLU A 1 215 ? 1.806 12.252 -16.488 1.00 34.22 215 GLU A C 1
ATOM 1661 O O . GLU A 1 215 ? 0.682 12.000 -16.039 1.00 34.22 215 GLU A O 1
ATOM 1666 N N . PRO A 1 216 ? 2.592 11.285 -16.991 1.00 44.00 216 PRO A N 1
ATOM 1667 C CA . PRO A 1 216 ? 2.148 9.900 -17.099 1.00 44.00 216 PRO A CA 1
ATOM 1668 C C . PRO A 1 216 ? 1.977 9.274 -15.700 1.00 44.00 216 PRO A C 1
ATOM 1670 O O . PRO A 1 216 ? 2.762 9.550 -14.795 1.00 44.00 216 PRO A O 1
ATOM 1673 N N . SER A 1 217 ? 0.980 8.406 -15.502 1.00 61.38 217 SER A N 1
ATOM 1674 C CA . SER A 1 217 ? 0.949 7.452 -14.377 1.00 61.38 217 SER A CA 1
ATOM 1675 C C . SER A 1 217 ? 2.249 6.642 -14.281 1.00 61.38 217 SER A C 1
ATOM 1677 O O . SER A 1 217 ? 2.970 6.489 -15.261 1.00 61.38 217 SER A O 1
ATOM 1679 N N . GLU A 1 218 ? 2.566 6.068 -13.121 1.00 68.00 218 GLU A N 1
ATOM 1680 C CA . GLU A 1 218 ? 3.797 5.272 -12.951 1.00 68.00 218 GLU A CA 1
ATOM 1681 C C . GLU A 1 218 ? 3.882 4.088 -13.927 1.00 68.00 218 GLU A C 1
ATOM 1683 O O . GLU A 1 218 ? 4.956 3.766 -14.431 1.00 68.00 218 GLU A O 1
ATOM 1688 N N . VAL A 1 219 ? 2.727 3.512 -14.267 1.00 64.50 219 VAL A N 1
ATOM 1689 C CA . VAL A 1 219 ? 2.573 2.476 -15.296 1.00 64.50 219 VAL A CA 1
ATOM 1690 C C . VAL A 1 219 ? 2.851 3.036 -16.696 1.00 64.50 219 VAL A C 1
ATOM 1692 O O . VAL A 1 219 ? 3.496 2.375 -17.503 1.00 64.50 219 VAL A O 1
ATOM 1695 N N . THR A 1 220 ? 2.424 4.268 -16.988 1.00 66.75 220 THR A N 1
ATOM 1696 C CA . THR A 1 220 ? 2.632 4.924 -18.296 1.00 66.75 220 THR A CA 1
ATOM 1697 C C . THR A 1 220 ? 3.972 5.652 -18.424 1.00 66.75 220 THR A C 1
ATOM 1699 O O . THR A 1 220 ? 4.369 6.001 -19.534 1.00 66.75 220 THR A O 1
ATOM 1702 N N . LYS A 1 221 ? 4.715 5.831 -17.324 1.00 78.06 221 LYS A N 1
ATOM 1703 C CA . LYS A 1 221 ? 6.124 6.254 -17.345 1.00 78.06 221 LYS A CA 1
ATOM 1704 C C . LYS A 1 221 ? 7.039 5.155 -17.868 1.00 78.06 221 LYS A C 1
ATOM 1706 O O . LYS A 1 221 ? 8.159 5.462 -18.265 1.00 78.06 221 LYS A O 1
ATOM 1711 N N . TRP A 1 222 ? 6.603 3.897 -17.847 1.00 87.19 222 TRP A N 1
ATOM 1712 C CA . TRP A 1 222 ? 7.399 2.797 -18.368 1.00 87.19 222 TRP A CA 1
ATOM 1713 C C . TRP A 1 222 ? 7.739 3.022 -19.848 1.00 87.19 222 TRP A C 1
ATOM 1715 O O . TRP A 1 222 ? 6.876 3.304 -20.678 1.00 87.19 222 TRP A O 1
ATOM 1725 N N . ASP A 1 223 ? 9.028 2.914 -20.163 1.00 88.44 223 ASP A N 1
ATOM 1726 C CA . ASP A 1 223 ? 9.579 3.158 -21.491 1.00 88.44 223 ASP A CA 1
ATOM 1727 C C . ASP A 1 223 ? 10.123 1.827 -22.048 1.00 88.44 223 ASP A C 1
ATOM 1729 O O . ASP A 1 223 ? 11.158 1.339 -21.564 1.00 88.44 223 ASP A O 1
ATOM 1733 N N . PRO A 1 224 ? 9.474 1.227 -23.067 1.00 88.00 224 PRO A N 1
ATOM 1734 C CA . PRO A 1 224 ? 9.926 -0.030 -23.664 1.00 88.00 224 PRO A CA 1
ATOM 1735 C C . PRO A 1 224 ? 11.323 0.085 -24.276 1.00 88.00 224 PRO A C 1
ATOM 1737 O O . PRO A 1 224 ? 12.136 -0.826 -24.134 1.00 88.00 224 PRO A O 1
ATOM 1740 N N . GLY A 1 225 ? 11.640 1.214 -24.917 1.00 86.88 225 GLY A N 1
ATOM 1741 C CA . GLY A 1 225 ? 12.922 1.426 -25.587 1.00 86.88 225 GLY A CA 1
ATOM 1742 C C . GLY A 1 225 ? 14.065 1.674 -24.603 1.00 86.88 225 GLY A C 1
ATOM 1743 O O . GLY A 1 225 ? 15.202 1.250 -24.828 1.00 86.88 225 GLY A O 1
ATOM 1744 N N . LEU A 1 226 ? 13.812 2.351 -23.480 1.00 88.81 226 LEU A N 1
ATOM 1745 C CA . LEU A 1 226 ? 14.768 2.399 -22.370 1.00 88.81 226 LEU A CA 1
ATOM 1746 C C . LEU A 1 226 ? 14.947 1.026 -21.731 1.00 88.81 226 LEU A C 1
ATOM 1748 O O . LEU A 1 226 ? 16.090 0.609 -21.539 1.00 88.81 226 LEU A O 1
ATOM 1752 N N . THR A 1 227 ? 13.852 0.323 -21.452 1.00 89.62 227 THR A N 1
ATOM 1753 C CA . THR A 1 227 ? 13.882 -1.011 -20.844 1.00 89.62 227 THR A CA 1
ATOM 1754 C C . THR A 1 227 ? 14.674 -1.989 -21.708 1.00 89.62 227 THR A C 1
ATOM 1756 O O . THR A 1 227 ? 15.568 -2.657 -21.194 1.00 89.62 227 THR A O 1
ATOM 1759 N N . GLU A 1 228 ? 14.450 -2.012 -23.024 1.00 91.81 228 GLU A N 1
ATOM 1760 C CA . GLU A 1 228 ? 15.203 -2.846 -23.964 1.00 91.81 228 GLU A CA 1
ATOM 1761 C C . GLU A 1 228 ? 16.701 -2.534 -23.950 1.00 91.81 228 GLU A C 1
ATOM 1763 O O . GLU A 1 228 ? 17.523 -3.450 -23.864 1.00 91.81 228 GLU A O 1
ATOM 1768 N N . ARG A 1 229 ? 17.080 -1.249 -23.969 1.00 91.31 229 ARG A N 1
ATOM 1769 C CA . ARG A 1 229 ? 18.493 -0.846 -23.881 1.00 91.31 229 ARG A CA 1
ATOM 1770 C C . ARG A 1 229 ? 19.115 -1.320 -22.574 1.00 91.31 229 ARG A C 1
ATOM 1772 O O . ARG A 1 229 ? 20.171 -1.948 -22.607 1.00 91.31 229 ARG A O 1
ATOM 1779 N N . VAL A 1 230 ? 18.473 -1.046 -21.437 1.00 89.44 230 VAL A N 1
ATOM 1780 C CA . VAL A 1 230 ? 18.955 -1.457 -20.108 1.00 89.44 230 VAL A CA 1
ATOM 1781 C C . VAL A 1 230 ? 19.115 -2.973 -20.049 1.00 89.44 230 VAL A C 1
ATOM 1783 O O . VAL A 1 230 ? 20.191 -3.454 -19.693 1.00 89.44 230 VAL A O 1
ATOM 1786 N N . MET A 1 231 ? 18.097 -3.721 -20.479 1.00 90.31 231 MET A N 1
ATOM 1787 C CA . MET A 1 231 ? 18.128 -5.181 -20.548 1.00 90.31 231 MET A CA 1
ATOM 1788 C C . MET A 1 231 ? 19.245 -5.684 -21.470 1.00 90.31 231 MET A C 1
ATOM 1790 O O . MET A 1 231 ? 19.937 -6.635 -21.117 1.00 90.31 231 MET A O 1
ATOM 1794 N N . GLY A 1 232 ? 19.510 -5.015 -22.594 1.00 87.81 232 GLY A N 1
ATOM 1795 C CA . GLY A 1 232 ? 20.638 -5.313 -23.480 1.00 87.81 232 GLY A CA 1
ATOM 1796 C C . GLY A 1 232 ? 22.010 -5.171 -22.807 1.00 87.81 232 GLY A C 1
ATOM 1797 O O . GLY A 1 232 ? 22.897 -5.989 -23.055 1.00 87.81 232 GLY A O 1
ATOM 1798 N N . TRP A 1 233 ? 22.177 -4.189 -21.915 1.00 88.00 233 TRP A N 1
ATOM 1799 C CA . TRP A 1 233 ? 23.415 -3.986 -21.150 1.00 88.00 233 TRP A CA 1
ATOM 1800 C C . TRP A 1 233 ? 23.576 -4.970 -19.989 1.00 88.00 233 TRP A C 1
ATOM 1802 O O . TRP A 1 233 ? 24.684 -5.455 -19.750 1.00 88.00 233 TRP A O 1
ATOM 1812 N N . ILE A 1 234 ? 22.497 -5.282 -19.265 1.00 87.50 234 ILE A N 1
ATOM 1813 C CA . ILE A 1 234 ? 22.574 -6.160 -18.086 1.00 87.50 234 ILE A CA 1
ATOM 1814 C C . ILE A 1 234 ? 22.492 -7.647 -18.445 1.00 87.50 234 ILE A C 1
ATOM 1816 O O . ILE A 1 234 ? 23.014 -8.477 -17.705 1.00 87.50 234 ILE A O 1
ATOM 1820 N N . ARG A 1 235 ? 21.902 -8.017 -19.589 1.00 89.94 235 ARG A N 1
ATOM 1821 C CA . ARG A 1 235 ? 21.751 -9.421 -20.011 1.00 89.94 235 ARG A CA 1
ATOM 1822 C C . ARG A 1 235 ? 23.083 -10.184 -20.072 1.00 89.94 235 ARG A C 1
ATOM 1824 O O . ARG A 1 235 ? 23.118 -11.296 -19.543 1.00 89.94 235 ARG A O 1
ATOM 1831 N N . PRO A 1 236 ? 24.187 -9.653 -20.640 1.00 88.75 236 PRO A N 1
ATOM 1832 C CA . PRO A 1 236 ? 25.486 -10.329 -20.607 1.00 88.75 236 PRO A CA 1
ATOM 1833 C C . PRO A 1 236 ? 26.000 -10.573 -19.184 1.00 88.75 236 PRO A C 1
ATOM 1835 O O . PRO A 1 236 ? 26.580 -11.623 -18.916 1.00 88.75 236 PRO A O 1
ATOM 1838 N N . LEU A 1 237 ? 25.754 -9.641 -18.258 1.00 87.06 237 LEU A N 1
ATOM 1839 C CA . LEU A 1 237 ? 26.101 -9.805 -16.846 1.00 87.06 237 LEU A CA 1
ATOM 1840 C C . LEU A 1 237 ? 25.241 -10.903 -16.204 1.00 87.06 237 LEU A C 1
ATOM 1842 O O . LEU A 1 237 ? 25.772 -11.827 -15.596 1.00 87.06 237 LEU A O 1
ATOM 1846 N N . ILE A 1 238 ? 23.925 -10.857 -16.401 1.00 91.44 238 ILE A N 1
ATOM 1847 C CA . ILE A 1 238 ? 22.968 -11.823 -15.850 1.00 91.44 238 ILE A CA 1
ATOM 1848 C C . ILE A 1 238 ? 23.258 -13.246 -16.357 1.00 91.44 238 ILE A C 1
ATOM 1850 O O . ILE A 1 238 ? 23.374 -14.186 -15.568 1.00 91.44 238 ILE A O 1
ATOM 1854 N N . LYS A 1 239 ? 23.457 -13.417 -17.667 1.00 91.69 239 LYS A N 1
ATOM 1855 C CA . LYS A 1 239 ? 23.727 -14.728 -18.279 1.00 91.69 239 LYS A CA 1
ATOM 1856 C C . LYS A 1 239 ? 25.174 -15.192 -18.136 1.00 91.69 239 LYS A C 1
ATOM 1858 O O . LYS A 1 239 ? 25.420 -16.392 -18.115 1.00 91.69 239 LYS A O 1
ATOM 1863 N N . GLY A 1 240 ? 26.136 -14.279 -18.042 1.00 90.81 240 GLY A N 1
ATOM 1864 C CA . GLY A 1 240 ? 27.555 -14.611 -17.913 1.00 90.81 240 GLY A CA 1
ATOM 1865 C C . GLY A 1 240 ? 27.986 -14.790 -16.460 1.00 90.81 240 GLY A C 1
ATOM 1866 O O . GLY A 1 240 ? 28.428 -15.868 -16.062 1.00 90.81 240 GLY A O 1
ATOM 1867 N N . TYR A 1 241 ? 27.833 -13.738 -15.654 1.00 87.81 241 TYR A N 1
ATOM 1868 C CA . TYR A 1 241 ? 28.275 -13.704 -14.258 1.00 87.81 241 TYR A CA 1
ATOM 1869 C C . TYR A 1 241 ? 27.407 -14.606 -13.378 1.00 87.81 241 TYR A C 1
ATOM 1871 O O . TYR A 1 241 ? 27.928 -15.491 -12.696 1.00 87.81 241 TYR A O 1
ATOM 1879 N N . HIS A 1 242 ? 26.083 -14.445 -13.473 1.00 91.69 242 HIS A N 1
ATOM 1880 C CA . HIS A 1 242 ? 25.121 -15.230 -12.696 1.00 91.69 242 HIS A CA 1
ATOM 1881 C C . HIS A 1 242 ? 24.626 -16.496 -13.396 1.00 91.69 242 HIS A C 1
ATOM 1883 O O . HIS A 1 242 ? 23.793 -17.201 -12.833 1.00 91.69 242 HIS A O 1
ATOM 1889 N N . ARG A 1 243 ? 25.103 -16.807 -14.614 1.00 94.75 243 ARG A N 1
ATOM 1890 C CA . ARG A 1 243 ? 24.682 -18.000 -15.386 1.00 94.75 243 ARG A CA 1
ATOM 1891 C C . ARG A 1 243 ? 23.166 -18.215 -15.346 1.00 94.75 243 ARG A C 1
ATOM 1893 O O . ARG A 1 243 ? 22.708 -19.350 -15.195 1.00 94.75 243 ARG A O 1
ATOM 1900 N N . ALA A 1 244 ? 22.422 -17.109 -15.379 1.00 95.31 244 ALA A N 1
ATOM 1901 C CA . ALA A 1 244 ? 21.036 -17.127 -14.966 1.00 95.31 244 ALA A CA 1
ATOM 1902 C C . ALA A 1 244 ? 20.163 -17.872 -15.977 1.00 95.31 244 ALA A C 1
ATOM 1904 O O . ALA A 1 244 ? 20.364 -17.759 -17.190 1.00 95.31 244 ALA A O 1
ATOM 1905 N N . GLU A 1 245 ? 19.193 -18.620 -15.466 1.00 95.62 245 GLU A N 1
ATOM 1906 C CA . GLU A 1 245 ? 18.304 -19.471 -16.249 1.00 95.62 245 GLU A CA 1
ATOM 1907 C C . GLU A 1 245 ? 16.857 -19.241 -15.809 1.00 95.62 245 GLU A C 1
ATOM 1909 O O . GLU A 1 245 ? 16.564 -19.293 -14.616 1.00 95.62 245 GLU A O 1
ATOM 1914 N N . VAL A 1 246 ? 15.958 -19.003 -16.767 1.00 97.75 246 VAL A N 1
ATOM 1915 C CA . VAL A 1 246 ? 14.515 -18.897 -16.519 1.00 97.75 246 VAL A CA 1
ATOM 1916 C C . VAL A 1 246 ? 13.813 -20.037 -17.247 1.00 97.75 246 VAL A C 1
ATOM 1918 O O . VAL A 1 246 ? 14.010 -20.223 -18.448 1.00 97.75 246 VAL A O 1
ATOM 1921 N N . ARG A 1 247 ? 13.013 -20.809 -16.514 1.00 97.62 247 ARG A N 1
ATOM 1922 C CA . ARG A 1 247 ? 12.298 -22.000 -16.993 1.00 97.62 247 ARG A CA 1
ATOM 1923 C C . ARG A 1 247 ? 10.789 -21.813 -16.858 1.00 97.62 247 ARG A C 1
ATOM 1925 O O . ARG A 1 247 ? 10.343 -21.021 -16.034 1.00 97.62 247 ARG A O 1
ATOM 1932 N N . GLY A 1 248 ? 10.012 -22.582 -17.624 1.00 96.69 248 GLY A N 1
ATOM 1933 C CA . GLY A 1 248 ? 8.557 -22.693 -17.435 1.00 96.69 248 GLY A CA 1
ATOM 1934 C C . GLY A 1 248 ? 7.735 -21.506 -17.938 1.00 96.69 248 GLY A C 1
ATOM 1935 O O . GLY A 1 248 ? 6.595 -21.330 -17.535 1.00 96.69 248 GLY A O 1
ATOM 1936 N N . LEU A 1 249 ? 8.289 -20.685 -18.833 1.00 97.00 249 LEU A N 1
ATOM 1937 C CA . LEU A 1 249 ? 7.563 -19.558 -19.423 1.00 97.00 249 LEU A CA 1
ATOM 1938 C C . LEU A 1 249 ? 6.606 -19.972 -20.555 1.00 97.00 249 LEU A C 1
ATOM 1940 O O . LEU A 1 249 ? 6.040 -19.096 -21.192 1.00 97.00 249 LEU A O 1
ATOM 1944 N N . ASP A 1 250 ? 6.508 -21.252 -20.929 1.00 93.19 250 ASP A N 1
ATOM 1945 C CA . ASP A 1 250 ? 5.666 -21.735 -22.046 1.00 93.19 250 ASP A CA 1
ATOM 1946 C C . ASP A 1 250 ? 4.171 -21.531 -21.813 1.00 93.19 250 ASP A C 1
ATOM 1948 O O . ASP A 1 250 ? 3.484 -21.092 -22.729 1.00 93.19 250 ASP A O 1
ATOM 1952 N N . ASP A 1 251 ? 3.714 -21.712 -20.577 1.00 88.44 251 ASP A N 1
ATOM 1953 C CA . ASP A 1 251 ? 2.299 -21.612 -20.211 1.00 88.44 251 ASP A CA 1
ATOM 1954 C C . ASP A 1 251 ? 1.952 -20.261 -19.557 1.00 88.44 251 ASP A C 1
ATOM 1956 O O . ASP A 1 251 ? 1.016 -20.158 -18.763 1.00 88.44 251 ASP A O 1
ATOM 1960 N N . PHE A 1 252 ? 2.730 -19.209 -19.840 1.00 96.06 252 PHE A N 1
ATOM 1961 C CA . PHE A 1 252 ? 2.500 -17.902 -19.223 1.00 96.06 252 PHE A CA 1
ATOM 1962 C C . PHE A 1 252 ? 1.204 -17.271 -19.770 1.00 96.06 252 PHE A C 1
ATOM 1964 O O . PHE A 1 252 ? 1.055 -17.149 -20.990 1.00 96.06 252 PHE A O 1
ATOM 1971 N N . PRO A 1 253 ? 0.267 -16.829 -18.910 1.00 94.25 253 PRO A N 1
ATOM 1972 C CA . PRO A 1 253 ? -1.042 -16.362 -19.358 1.00 94.25 253 PRO A CA 1
ATOM 1973 C C . PRO A 1 253 ? -0.938 -15.060 -20.173 1.00 94.25 253 PRO A C 1
ATOM 1975 O O . PRO A 1 253 ? -0.064 -14.228 -19.890 1.00 94.25 253 PRO A O 1
ATOM 1978 N N . PRO A 1 254 ? -1.815 -14.839 -21.170 1.00 91.06 254 PRO A N 1
ATOM 1979 C CA . PRO A 1 254 ? -1.947 -13.540 -21.830 1.00 91.06 254 PRO A CA 1
ATOM 1980 C C . PRO A 1 254 ? -2.576 -12.500 -20.879 1.00 91.06 254 PRO A C 1
ATOM 1982 O O . PRO A 1 254 ? -3.235 -12.865 -19.912 1.00 91.06 254 PRO A O 1
ATOM 1985 N N . GLY A 1 255 ? -2.411 -11.204 -21.164 1.00 91.38 255 GLY A N 1
ATOM 1986 C CA . GLY A 1 255 ? -3.043 -10.125 -20.383 1.00 91.38 255 GLY A CA 1
ATOM 1987 C C . GLY A 1 255 ? -2.358 -9.824 -19.044 1.00 91.38 255 GLY A C 1
ATOM 1988 O O . GLY A 1 255 ? -1.153 -9.988 -18.916 1.00 91.38 255 GLY A O 1
ATOM 1989 N N . GLY A 1 256 ? -3.095 -9.338 -18.047 1.00 94.62 256 GLY A N 1
ATOM 1990 C CA . GLY A 1 256 ? -2.533 -9.043 -16.724 1.00 94.62 256 GLY A CA 1
ATOM 1991 C C . GLY A 1 256 ? -2.159 -10.322 -15.977 1.00 94.62 256 GLY A C 1
ATOM 1992 O O . GLY A 1 256 ? -2.886 -11.308 -16.064 1.00 94.62 256 GLY A O 1
ATOM 1993 N N . ALA A 1 257 ? -1.036 -10.338 -15.256 1.00 97.88 257 ALA A N 1
ATOM 1994 C CA . ALA A 1 257 ? -0.648 -11.495 -14.440 1.00 97.88 257 ALA A CA 1
ATOM 1995 C C . ALA A 1 257 ? 0.125 -11.074 -13.187 1.00 97.88 257 ALA A C 1
ATOM 1997 O O . ALA A 1 257 ? 1.049 -10.262 -13.277 1.00 97.88 257 ALA A O 1
ATOM 1998 N N . LEU A 1 258 ? -0.215 -11.664 -12.036 1.00 98.12 258 LEU A N 1
ATOM 1999 C CA . LEU A 1 258 ? 0.488 -11.425 -10.777 1.00 98.12 258 LEU A CA 1
ATOM 2000 C C . LEU A 1 258 ? 1.511 -12.535 -10.526 1.00 98.12 258 LEU A C 1
ATOM 2002 O O . LEU A 1 258 ? 1.160 -13.639 -10.114 1.00 98.12 258 LEU A O 1
ATOM 2006 N N . VAL A 1 259 ? 2.789 -12.250 -10.764 1.00 98.44 259 VAL A N 1
ATOM 2007 C CA . VAL A 1 259 ? 3.886 -13.180 -10.484 1.00 98.44 259 VAL A CA 1
ATOM 2008 C C . VAL A 1 259 ? 4.239 -13.115 -9.006 1.00 98.44 259 VAL A C 1
ATOM 2010 O O . VAL A 1 259 ? 4.698 -12.085 -8.516 1.00 98.44 259 VAL A O 1
ATOM 2013 N N . VAL A 1 260 ? 4.063 -14.227 -8.299 1.00 98.06 260 VAL A N 1
ATOM 2014 C CA . VAL A 1 260 ? 4.358 -14.336 -6.865 1.00 98.06 260 VAL A CA 1
ATOM 2015 C C . VAL A 1 260 ? 5.645 -15.123 -6.692 1.00 98.06 260 VAL A C 1
ATOM 2017 O O . VAL A 1 260 ? 5.714 -16.284 -7.097 1.00 98.06 260 VAL A O 1
ATOM 2020 N N . SER A 1 261 ? 6.668 -14.498 -6.105 1.00 97.12 261 SER A N 1
ATOM 2021 C CA . SER A 1 261 ? 7.995 -15.103 -5.963 1.00 97.12 261 SER A CA 1
ATOM 2022 C C . SER A 1 261 ? 8.556 -15.000 -4.551 1.00 97.12 261 SER A C 1
ATOM 2024 O O . SER A 1 261 ? 8.225 -14.086 -3.796 1.00 97.12 261 SER A O 1
ATOM 2026 N N . ASN A 1 262 ? 9.454 -15.925 -4.204 1.00 95.44 262 ASN A N 1
ATOM 2027 C CA . ASN A 1 262 ? 10.387 -15.698 -3.102 1.00 95.44 262 ASN A CA 1
ATOM 2028 C C . ASN A 1 262 ? 11.429 -14.647 -3.507 1.00 95.44 262 ASN A C 1
ATOM 2030 O O . ASN A 1 262 ? 11.765 -14.528 -4.689 1.00 95.44 262 ASN A O 1
ATOM 2034 N N . HIS A 1 263 ? 11.938 -13.899 -2.533 1.00 93.62 263 HIS A N 1
ATOM 2035 C CA . HIS A 1 263 ? 12.873 -12.795 -2.750 1.00 93.62 263 HIS A CA 1
ATOM 2036 C C . HIS A 1 263 ? 14.227 -13.109 -2.146 1.00 93.62 263 HIS A C 1
ATOM 2038 O O . HIS A 1 263 ? 14.272 -13.493 -0.989 1.00 93.62 263 HIS A O 1
ATOM 2044 N N . SER A 1 264 ? 15.330 -12.964 -2.877 1.00 89.62 264 SER A N 1
ATOM 2045 C CA . SER A 1 264 ? 16.647 -13.453 -2.466 1.00 89.62 264 SER A CA 1
ATOM 2046 C C . SER A 1 264 ? 17.785 -12.490 -2.797 1.00 89.62 264 SER A C 1
ATOM 2048 O O . SER A 1 264 ? 17.848 -11.939 -3.892 1.00 89.62 264 SER A O 1
ATOM 2050 N N . GLY A 1 265 ? 18.777 -12.399 -1.908 1.00 83.75 265 GLY A N 1
ATOM 2051 C CA . GLY A 1 265 ? 20.059 -11.740 -2.202 1.00 83.75 265 GLY A CA 1
ATOM 2052 C C . GLY A 1 265 ? 20.244 -10.339 -1.611 1.00 83.75 265 GLY A C 1
ATOM 2053 O O . GLY A 1 265 ? 21.158 -9.619 -2.017 1.00 83.75 265 GLY A O 1
ATOM 2054 N N . GLY A 1 266 ? 19.434 -9.963 -0.620 1.00 84.56 266 GLY A N 1
ATOM 2055 C CA . GLY A 1 266 ? 19.544 -8.691 0.098 1.00 84.56 266 GLY A CA 1
ATOM 2056 C C . GLY A 1 266 ? 19.509 -7.455 -0.810 1.00 84.56 266 GLY A C 1
ATOM 2057 O O . GLY A 1 266 ? 18.736 -7.381 -1.758 1.00 84.56 266 GLY A O 1
ATOM 2058 N N . LEU A 1 267 ? 20.383 -6.485 -0.522 1.00 76.94 267 LEU A N 1
ATOM 2059 C CA . LEU A 1 267 ? 20.471 -5.192 -1.219 1.00 76.94 267 LEU A CA 1
ATOM 2060 C C . LEU A 1 267 ? 20.658 -5.305 -2.744 1.00 76.94 267 LEU A C 1
ATOM 2062 O O . LEU A 1 267 ? 20.265 -4.403 -3.476 1.00 76.94 267 LEU A O 1
ATOM 2066 N N . PHE A 1 268 ? 21.264 -6.394 -3.220 1.00 79.25 268 PHE A N 1
ATOM 2067 C CA . PHE A 1 268 ? 21.548 -6.630 -4.638 1.00 79.25 268 PHE A CA 1
ATOM 2068 C C . PHE A 1 268 ? 20.735 -7.803 -5.189 1.00 79.25 268 PHE A C 1
ATOM 2070 O O . PHE A 1 268 ? 21.243 -8.599 -5.981 1.00 79.25 268 PHE A O 1
ATOM 2077 N N . ALA A 1 269 ? 19.491 -7.951 -4.736 1.00 88.38 269 ALA A N 1
ATOM 2078 C CA . ALA A 1 269 ? 18.605 -8.995 -5.218 1.00 88.38 269 ALA A CA 1
ATOM 2079 C C . ALA A 1 269 ? 18.461 -8.948 -6.750 1.00 88.38 269 ALA A C 1
ATOM 2081 O O . ALA A 1 269 ? 18.154 -7.912 -7.342 1.00 88.38 269 ALA A O 1
ATOM 2082 N N . MET A 1 270 ? 18.677 -10.099 -7.389 1.00 90.62 270 MET A N 1
ATOM 2083 C CA . MET A 1 270 ? 18.668 -10.248 -8.850 1.00 90.62 270 MET A CA 1
ATOM 2084 C C . MET A 1 270 ? 17.398 -10.925 -9.378 1.00 90.62 270 MET A C 1
ATOM 2086 O O . MET A 1 270 ? 17.306 -11.165 -10.580 1.00 90.62 270 MET A O 1
ATOM 2090 N N . ASP A 1 271 ? 16.414 -11.212 -8.517 1.00 92.88 271 ASP A N 1
ATOM 2091 C CA . ASP A 1 271 ? 15.211 -11.968 -8.892 1.00 92.88 271 ASP A CA 1
ATOM 2092 C C . ASP A 1 271 ? 14.452 -11.314 -10.058 1.00 92.88 271 ASP A C 1
ATOM 2094 O O . ASP A 1 271 ? 14.163 -11.974 -11.056 1.00 92.88 271 ASP A O 1
ATOM 2098 N N . VAL A 1 272 ? 14.196 -10.001 -9.976 1.00 93.69 272 VAL A N 1
ATOM 2099 C CA . VAL A 1 272 ? 13.471 -9.255 -11.019 1.00 93.69 272 VAL A CA 1
ATOM 2100 C C . VAL A 1 272 ? 14.278 -9.139 -12.312 1.00 93.69 272 VAL A C 1
ATOM 2102 O O . VAL A 1 272 ? 13.740 -9.516 -13.352 1.00 93.69 272 VAL A O 1
ATOM 2105 N N . PRO A 1 273 ? 15.554 -8.691 -12.317 1.00 93.38 273 PRO A N 1
ATOM 2106 C CA . PRO A 1 273 ? 16.340 -8.667 -13.550 1.00 93.38 273 PRO A CA 1
ATOM 2107 C C . PRO A 1 273 ? 16.465 -10.037 -14.231 1.00 93.38 273 PRO A C 1
ATOM 2109 O O . PRO A 1 273 ? 16.420 -10.115 -15.462 1.00 93.38 273 PRO A O 1
ATOM 2112 N N . VAL A 1 274 ? 16.610 -11.120 -13.457 1.00 95.88 274 VAL A N 1
ATOM 2113 C CA . VAL A 1 274 ? 16.682 -12.488 -13.993 1.00 95.88 274 VAL A CA 1
ATOM 2114 C C . VAL A 1 274 ? 15.357 -12.877 -14.640 1.00 95.88 274 VAL A C 1
ATOM 2116 O O . VAL A 1 274 ? 15.357 -13.257 -15.812 1.00 95.88 274 VAL A O 1
ATOM 2119 N N . PHE A 1 275 ? 14.239 -12.725 -13.923 1.00 97.12 275 PHE A N 1
ATOM 2120 C CA . PHE A 1 275 ? 12.908 -13.004 -14.460 1.00 97.12 275 PHE A CA 1
ATOM 2121 C C . PHE A 1 275 ? 12.626 -12.176 -15.721 1.00 97.12 275 PHE A C 1
ATOM 2123 O O . PHE A 1 275 ? 12.302 -12.742 -16.764 1.00 97.12 275 PHE A O 1
ATOM 2130 N N . ALA A 1 276 ? 12.833 -10.857 -15.659 1.00 96.00 276 ALA A N 1
ATOM 2131 C CA . ALA A 1 276 ? 12.610 -9.936 -16.769 1.00 96.00 276 ALA A CA 1
ATOM 2132 C C . ALA A 1 276 ? 13.469 -10.288 -17.993 1.00 96.00 276 ALA A C 1
ATOM 2134 O O . ALA A 1 276 ? 12.980 -10.229 -19.117 1.00 96.00 276 ALA A O 1
ATOM 2135 N N . THR A 1 277 ? 14.720 -10.724 -17.795 1.00 94.38 277 THR A N 1
ATOM 2136 C CA . THR A 1 277 ? 15.576 -11.186 -18.899 1.00 94.38 277 THR A CA 1
ATOM 2137 C C . THR A 1 277 ? 14.940 -12.361 -19.639 1.00 94.38 277 THR A C 1
ATOM 2139 O O . THR A 1 277 ? 14.854 -12.319 -20.863 1.00 94.38 277 THR A O 1
ATOM 2142 N N . GLY A 1 278 ? 14.482 -13.392 -18.921 1.00 95.69 278 GLY A N 1
ATOM 2143 C CA . GLY A 1 278 ? 13.828 -14.547 -19.544 1.00 95.69 278 GLY A CA 1
ATOM 2144 C C . GLY A 1 278 ? 12.472 -14.199 -20.160 1.00 95.69 278 GLY A C 1
ATOM 2145 O O . GLY A 1 278 ? 12.156 -14.650 -21.260 1.00 95.69 278 GLY A O 1
ATOM 2146 N N . PHE A 1 279 ? 11.692 -13.360 -19.477 1.00 97.19 279 PHE A N 1
ATOM 2147 C CA . PHE A 1 279 ? 10.376 -12.927 -19.934 1.00 97.19 279 PHE A CA 1
ATOM 2148 C C . PHE A 1 279 ? 10.463 -12.128 -21.239 1.00 97.19 279 PHE A C 1
ATOM 2150 O O . PHE A 1 279 ? 9.853 -12.518 -22.232 1.00 97.19 279 PHE A O 1
ATOM 2157 N N . TYR A 1 280 ? 11.278 -11.070 -21.279 1.00 96.19 280 TYR A N 1
ATOM 2158 C CA . TYR A 1 280 ? 11.427 -10.221 -22.462 1.00 96.19 280 TYR A CA 1
ATOM 2159 C C . TYR A 1 280 ? 12.114 -10.938 -23.633 1.00 96.19 280 TYR A C 1
ATOM 2161 O O . TYR A 1 280 ? 11.856 -10.608 -24.787 1.00 96.19 280 TYR A O 1
ATOM 2169 N N . GLU A 1 281 ? 12.958 -11.945 -23.380 1.00 94.06 281 GLU A N 1
ATOM 2170 C CA . GLU A 1 281 ? 13.484 -12.805 -24.452 1.00 94.06 281 GLU A CA 1
ATOM 2171 C C . GLU A 1 281 ? 12.399 -13.615 -25.158 1.00 94.06 281 GLU A C 1
ATOM 2173 O O . GLU A 1 281 ? 12.533 -13.893 -26.349 1.00 94.06 281 GLU A O 1
ATOM 2178 N N . LYS A 1 282 ? 11.341 -13.993 -24.438 1.00 94.94 282 LYS A N 1
ATOM 2179 C CA . LYS A 1 282 ? 10.258 -14.807 -24.981 1.00 94.94 282 LYS A CA 1
ATOM 2180 C C . LYS A 1 282 ? 9.105 -13.979 -25.536 1.00 94.94 282 LYS A C 1
ATOM 2182 O O . LYS A 1 282 ? 8.594 -14.294 -26.606 1.00 94.94 282 LYS A O 1
ATOM 2187 N N . TYR A 1 283 ? 8.689 -12.960 -24.795 1.00 93.88 283 TYR A N 1
ATOM 2188 C CA . TYR A 1 283 ? 7.468 -12.199 -25.058 1.00 93.88 283 TYR A CA 1
ATOM 2189 C C . TYR A 1 283 ? 7.723 -10.838 -25.710 1.00 93.88 283 TYR A C 1
ATOM 2191 O O . TYR A 1 283 ? 6.767 -10.169 -26.093 1.00 93.88 283 TYR A O 1
ATOM 2199 N N . GLY A 1 284 ? 8.989 -10.442 -25.879 1.00 92.56 284 GLY A N 1
ATOM 2200 C CA . GLY A 1 284 ? 9.339 -9.111 -26.364 1.00 92.56 284 GLY A CA 1
ATOM 2201 C C . GLY A 1 284 ? 8.998 -8.025 -25.346 1.00 92.56 284 GLY A C 1
ATOM 2202 O O . GLY A 1 284 ? 8.481 -8.307 -24.268 1.00 92.56 284 GLY A O 1
ATOM 2203 N N . TYR A 1 285 ? 9.313 -6.776 -25.679 1.00 92.44 285 TYR A N 1
ATOM 2204 C CA . TYR A 1 285 ? 9.188 -5.663 -24.740 1.00 92.44 285 TYR A CA 1
ATOM 2205 C C . TYR A 1 285 ? 7.803 -5.033 -24.702 1.00 92.44 285 TYR A C 1
ATOM 2207 O O . TYR A 1 285 ? 7.598 -4.223 -23.825 1.00 92.44 285 TYR A O 1
ATOM 2215 N N . ASP A 1 286 ? 6.850 -5.411 -25.558 1.00 86.62 286 ASP A N 1
ATOM 2216 C CA . ASP A 1 286 ? 5.523 -4.769 -25.626 1.00 86.62 286 ASP A CA 1
ATOM 2217 C C . ASP A 1 286 ? 4.649 -5.004 -24.382 1.00 86.62 286 ASP A C 1
ATOM 2219 O O . ASP A 1 286 ? 3.681 -4.279 -24.151 1.00 86.62 286 ASP A O 1
ATOM 2223 N N . ARG A 1 287 ? 4.981 -6.018 -23.575 1.00 89.81 287 ARG A N 1
ATOM 2224 C CA . ARG A 1 287 ? 4.279 -6.342 -22.331 1.00 89.81 287 ARG A CA 1
ATOM 2225 C C . ARG A 1 287 ? 5.163 -5.989 -21.132 1.00 89.81 287 ARG A C 1
ATOM 2227 O O . ARG A 1 287 ? 6.142 -6.700 -20.893 1.00 89.81 287 ARG A O 1
ATOM 2234 N N . PRO A 1 288 ? 4.838 -4.933 -20.369 1.00 93.75 288 PRO A N 1
ATOM 2235 C CA . PRO A 1 288 ? 5.695 -4.462 -19.291 1.00 93.75 288 PRO A CA 1
ATOM 2236 C C . PRO A 1 288 ? 5.754 -5.456 -18.128 1.00 93.75 288 PRO A C 1
ATOM 2238 O O . PRO A 1 288 ? 4.745 -6.045 -17.734 1.00 93.75 288 PRO A O 1
ATOM 2241 N N . VAL A 1 289 ? 6.949 -5.600 -17.554 1.00 96.81 289 VAL A N 1
ATOM 2242 C CA . VAL A 1 289 ? 7.187 -6.252 -16.263 1.00 96.81 289 VAL A CA 1
ATOM 2243 C C . VAL A 1 289 ? 7.355 -5.168 -15.208 1.00 96.81 289 VAL A C 1
ATOM 2245 O O . VAL A 1 289 ? 8.351 -4.445 -15.203 1.00 96.81 289 VAL A O 1
ATOM 2248 N N . PHE A 1 290 ? 6.382 -5.084 -14.311 1.00 95.62 290 PHE A N 1
ATOM 2249 C CA . PHE A 1 290 ? 6.361 -4.180 -13.179 1.00 95.62 290 PHE A CA 1
ATOM 2250 C C . PHE A 1 290 ? 6.823 -4.867 -11.895 1.00 95.62 290 PHE A C 1
ATOM 2252 O O . PHE A 1 290 ? 6.629 -6.067 -11.706 1.00 95.62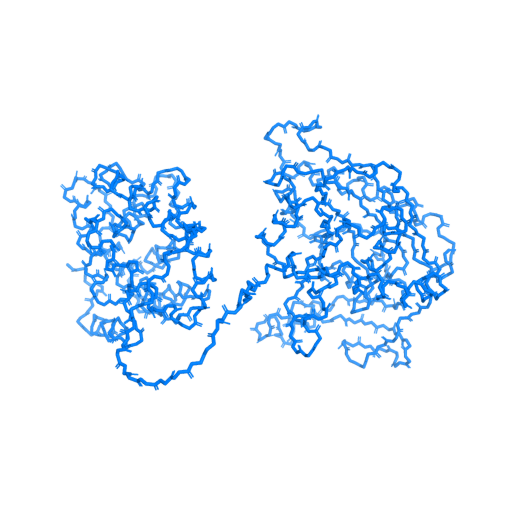 290 PHE A O 1
ATOM 2259 N N . THR A 1 291 ? 7.420 -4.116 -10.975 1.00 93.06 291 THR A N 1
ATOM 2260 C CA . THR A 1 291 ? 7.795 -4.602 -9.639 1.00 93.06 291 THR A CA 1
ATOM 2261 C C . THR A 1 291 ? 7.413 -3.583 -8.581 1.00 93.06 291 THR A C 1
ATOM 2263 O O . THR A 1 291 ? 7.861 -2.435 -8.626 1.00 93.06 291 THR A O 1
ATOM 2266 N N . LEU A 1 292 ? 6.639 -4.029 -7.590 1.00 86.12 292 LEU A N 1
ATOM 2267 C CA . LEU A 1 292 ? 6.306 -3.224 -6.418 1.00 86.12 292 LEU A CA 1
ATOM 2268 C C . LEU A 1 292 ? 7.531 -3.093 -5.516 1.00 86.12 292 LEU A C 1
ATOM 2270 O O . LEU A 1 292 ? 8.086 -4.097 -5.070 1.00 86.12 292 LEU A O 1
ATOM 2274 N N . SER A 1 293 ? 7.957 -1.861 -5.257 1.00 82.62 293 SER A N 1
ATOM 2275 C CA . SER A 1 293 ? 9.209 -1.589 -4.546 1.00 82.62 293 SER A CA 1
ATOM 2276 C C . SER A 1 293 ? 9.057 -0.559 -3.435 1.00 82.62 293 SER A C 1
ATOM 2278 O O . SER A 1 293 ? 8.178 0.300 -3.481 1.00 82.62 293 SER A O 1
ATOM 2280 N N . HIS A 1 294 ? 9.945 -0.644 -2.441 1.00 76.38 294 HIS A N 1
ATOM 2281 C CA . HIS A 1 294 ? 10.010 0.291 -1.319 1.00 76.38 294 HIS A CA 1
ATOM 2282 C C . HIS A 1 294 ? 10.345 1.714 -1.772 1.00 76.38 294 HIS A C 1
ATOM 2284 O O . HIS A 1 294 ? 11.197 1.908 -2.638 1.00 76.38 294 HIS A O 1
ATOM 2290 N N . ASP A 1 295 ? 9.775 2.712 -1.097 1.00 71.44 295 ASP A N 1
ATOM 2291 C CA . ASP A 1 295 ? 9.890 4.122 -1.493 1.00 71.44 295 ASP A CA 1
ATOM 2292 C C . ASP A 1 295 ? 11.328 4.641 -1.599 1.00 71.44 295 ASP A C 1
ATOM 2294 O O . ASP A 1 295 ? 11.609 5.559 -2.368 1.00 71.44 295 ASP A O 1
ATOM 2298 N N . ILE A 1 296 ? 12.268 4.014 -0.884 1.00 65.94 296 ILE A N 1
ATOM 2299 C CA . ILE A 1 296 ? 13.680 4.398 -0.884 1.00 65.94 296 ILE A CA 1
ATOM 2300 C C . ILE A 1 296 ? 14.311 4.377 -2.284 1.00 65.94 296 ILE A C 1
ATOM 2302 O O . ILE A 1 296 ? 15.135 5.241 -2.580 1.00 65.94 296 ILE A O 1
ATOM 2306 N N . ILE A 1 297 ? 13.902 3.464 -3.177 1.00 70.62 297 ILE A N 1
ATOM 2307 C CA . ILE A 1 297 ? 14.466 3.398 -4.539 1.00 70.62 297 ILE A CA 1
ATOM 2308 C C . ILE A 1 297 ? 13.999 4.559 -5.429 1.00 70.62 297 ILE A C 1
ATOM 2310 O O . ILE A 1 297 ? 14.620 4.853 -6.451 1.00 70.62 297 ILE A O 1
ATOM 2314 N N . PHE A 1 298 ? 12.932 5.248 -5.017 1.00 74.31 298 PHE A N 1
ATOM 2315 C CA . PHE A 1 298 ? 12.388 6.429 -5.683 1.00 74.31 298 PHE A CA 1
ATOM 2316 C C . PHE A 1 298 ? 12.885 7.737 -5.060 1.00 74.31 298 PHE A C 1
ATOM 2318 O O . PHE A 1 298 ? 12.388 8.811 -5.402 1.00 74.31 298 PHE A O 1
ATOM 2325 N N . THR A 1 299 ? 13.879 7.664 -4.171 1.00 70.38 299 THR A N 1
ATOM 2326 C CA . THR A 1 299 ? 14.549 8.841 -3.614 1.00 70.38 299 THR A CA 1
ATOM 2327 C C . THR A 1 299 ? 15.852 9.132 -4.362 1.00 70.38 299 THR A C 1
ATOM 2329 O O . THR A 1 299 ? 16.629 8.235 -4.686 1.00 70.38 299 THR A O 1
ATOM 2332 N N . GLY A 1 300 ? 16.108 10.411 -4.646 1.00 74.12 300 GLY A N 1
ATOM 2333 C CA . GLY A 1 300 ? 17.355 10.854 -5.271 1.00 74.12 300 GLY A CA 1
ATOM 2334 C C . GLY A 1 300 ? 17.388 10.771 -6.809 1.00 74.12 300 GLY A C 1
ATOM 2335 O O . GLY A 1 300 ? 16.357 10.606 -7.462 1.00 74.12 300 GLY A O 1
ATOM 2336 N N . PRO A 1 301 ? 18.579 10.931 -7.418 1.00 76.06 301 PRO A N 1
ATOM 2337 C CA . PRO A 1 301 ? 18.734 11.181 -8.856 1.00 76.06 301 PRO A CA 1
ATOM 2338 C C . PRO A 1 301 ? 18.399 9.982 -9.759 1.00 76.06 301 PRO A C 1
ATOM 2340 O O . PRO A 1 301 ? 18.289 10.149 -10.969 1.00 76.06 301 PRO A O 1
ATOM 2343 N N . THR A 1 302 ? 18.241 8.778 -9.203 1.00 76.56 302 THR A N 1
ATOM 2344 C CA . THR A 1 302 ? 17.924 7.551 -9.955 1.00 76.56 302 THR A CA 1
ATOM 2345 C C . THR A 1 302 ? 16.431 7.222 -9.989 1.00 76.56 302 THR A C 1
ATOM 2347 O O . THR A 1 302 ? 16.047 6.252 -10.635 1.00 76.56 302 THR A O 1
ATOM 2350 N N . ALA A 1 303 ? 15.580 8.009 -9.325 1.00 78.44 303 ALA A N 1
ATOM 2351 C CA . ALA A 1 303 ? 14.156 7.708 -9.178 1.00 78.44 303 ALA A CA 1
ATOM 2352 C C . ALA A 1 303 ? 13.428 7.552 -10.525 1.00 78.44 303 ALA A C 1
ATOM 2354 O O . ALA A 1 303 ? 12.719 6.572 -10.740 1.00 78.44 303 ALA A O 1
ATOM 2355 N N . ASP A 1 304 ? 13.644 8.490 -11.450 1.00 83.56 304 ASP A N 1
ATOM 2356 C CA . ASP A 1 304 ? 13.021 8.481 -12.782 1.00 83.56 304 ASP A CA 1
ATOM 2357 C C . ASP A 1 304 ? 13.456 7.266 -13.620 1.00 83.56 304 ASP A C 1
ATOM 2359 O O . ASP A 1 304 ? 12.652 6.666 -14.329 1.00 83.56 304 ASP A O 1
ATOM 2363 N N . PHE A 1 305 ? 14.713 6.833 -13.475 1.00 84.31 305 PHE A N 1
ATOM 2364 C CA . PHE A 1 305 ? 15.225 5.635 -14.141 1.00 84.31 305 PHE A CA 1
ATOM 2365 C C . PHE A 1 305 ? 14.486 4.367 -13.693 1.00 84.31 305 PHE A C 1
ATOM 2367 O O . PHE A 1 305 ? 14.101 3.552 -14.532 1.00 84.31 305 PHE A O 1
ATOM 2374 N N . PHE A 1 306 ? 14.259 4.204 -12.387 1.00 85.12 306 PHE A N 1
ATOM 2375 C CA . PHE A 1 306 ? 13.530 3.054 -11.848 1.00 85.12 306 PHE A CA 1
ATOM 2376 C C . PHE A 1 306 ? 12.071 3.035 -12.323 1.00 85.12 306 PHE A C 1
ATOM 2378 O O . PHE A 1 306 ? 11.611 2.006 -12.818 1.00 85.12 306 PHE A O 1
ATOM 2385 N N . ARG A 1 307 ? 11.383 4.185 -12.294 1.00 86.38 307 ARG A N 1
ATOM 2386 C CA . ARG A 1 307 ? 10.001 4.319 -12.797 1.00 86.38 307 ARG A CA 1
ATOM 2387 C C . ARG A 1 307 ? 9.891 3.916 -14.269 1.00 86.38 307 ARG A C 1
ATOM 2389 O O . ARG A 1 307 ? 9.096 3.052 -14.628 1.00 86.38 307 ARG A O 1
ATOM 2396 N N . LYS A 1 308 ? 10.782 4.445 -15.113 1.00 86.88 308 LYS A N 1
ATOM 2397 C CA . LYS A 1 308 ? 10.803 4.155 -16.557 1.00 86.88 308 LYS A CA 1
ATOM 2398 C C . LYS A 1 308 ? 11.189 2.718 -16.913 1.00 86.88 308 LYS A C 1
ATOM 2400 O O . LYS A 1 308 ? 10.952 2.297 -18.041 1.00 86.88 308 LYS A O 1
ATOM 2405 N N . THR A 1 309 ? 11.775 1.965 -15.983 1.00 86.31 309 THR A N 1
ATOM 2406 C CA . THR A 1 309 ? 12.202 0.570 -16.197 1.00 86.31 309 THR A CA 1
ATOM 2407 C C . THR A 1 309 ? 11.289 -0.460 -15.524 1.00 86.31 309 THR A C 1
ATOM 2409 O O . THR A 1 309 ? 11.610 -1.647 -15.526 1.00 86.31 309 THR A O 1
ATOM 2412 N N . GLY A 1 310 ? 10.131 -0.029 -15.003 1.00 87.44 310 GLY A N 1
ATOM 2413 C CA . GLY A 1 310 ? 9.079 -0.911 -14.482 1.00 87.44 310 GLY A CA 1
ATOM 2414 C C . GLY A 1 310 ? 9.034 -1.028 -12.957 1.00 87.44 310 GLY A C 1
ATOM 2415 O O . GLY A 1 310 ? 8.229 -1.782 -12.419 1.00 87.44 310 GLY A O 1
ATOM 2416 N N . PHE A 1 311 ? 9.851 -0.285 -12.216 1.00 90.00 311 PHE A N 1
ATOM 2417 C CA . PHE A 1 311 ? 9.735 -0.251 -10.760 1.00 90.00 311 PHE A CA 1
ATOM 2418 C C . PHE A 1 311 ? 8.692 0.789 -10.366 1.00 90.00 311 PHE A C 1
ATOM 2420 O O . PHE A 1 311 ? 8.834 1.962 -10.698 1.00 90.00 311 PHE A O 1
ATOM 2427 N N . ILE A 1 312 ? 7.666 0.371 -9.628 1.00 88.44 312 ILE A N 1
ATOM 2428 C CA . ILE A 1 312 ? 6.580 1.253 -9.190 1.00 88.44 312 ILE A CA 1
ATOM 2429 C C . ILE A 1 312 ? 6.435 1.201 -7.659 1.00 88.44 312 ILE A C 1
ATOM 2431 O O . ILE A 1 312 ? 6.723 0.160 -7.055 1.00 88.44 312 ILE A O 1
ATOM 2435 N N . PRO A 1 313 ? 6.032 2.305 -7.001 1.00 83.81 313 PRO A N 1
ATOM 2436 C CA . PRO A 1 313 ? 5.809 2.321 -5.557 1.00 83.81 313 PRO A CA 1
ATOM 2437 C C . PRO A 1 313 ? 4.837 1.227 -5.116 1.00 83.81 313 PRO A C 1
ATOM 2439 O O . PRO A 1 313 ? 3.798 1.029 -5.752 1.00 83.81 313 PRO A O 1
ATOM 2442 N N . ALA A 1 314 ? 5.179 0.530 -4.031 1.00 76.94 314 ALA A N 1
ATOM 2443 C CA . ALA A 1 314 ? 4.376 -0.551 -3.473 1.00 76.94 314 ALA A CA 1
ATOM 2444 C C . ALA A 1 314 ? 3.091 -0.017 -2.816 1.00 76.94 314 ALA A C 1
ATOM 2446 O O . ALA A 1 314 ? 3.052 0.261 -1.620 1.00 76.94 314 ALA A O 1
ATOM 2447 N N . ASN A 1 315 ? 2.025 0.109 -3.604 1.00 81.62 315 ASN A N 1
ATOM 2448 C CA . ASN A 1 315 ? 0.674 0.386 -3.127 1.00 81.62 315 ASN A CA 1
ATOM 2449 C C . ASN A 1 315 ? -0.363 -0.350 -3.992 1.00 81.62 315 ASN A C 1
ATOM 2451 O O . ASN A 1 315 ? -0.058 -0.814 -5.093 1.00 81.62 315 ASN A O 1
ATOM 2455 N N . HIS A 1 316 ? -1.583 -0.473 -3.469 1.00 75.38 316 HIS A N 1
ATOM 2456 C CA . HIS A 1 316 ? -2.662 -1.205 -4.133 1.00 75.38 316 HIS A CA 1
ATOM 2457 C C . HIS A 1 316 ? -3.075 -0.573 -5.469 1.00 75.38 316 HIS A C 1
ATOM 2459 O O . HIS A 1 316 ? -3.317 -1.303 -6.420 1.00 75.38 316 HIS A O 1
ATOM 2465 N N . GLU A 1 317 ? -3.085 0.758 -5.576 1.00 75.88 317 GLU A N 1
ATOM 2466 C CA . GLU A 1 317 ? -3.488 1.475 -6.795 1.00 75.88 317 GLU A CA 1
ATOM 2467 C C . GLU A 1 317 ? -2.562 1.172 -7.983 1.00 75.88 317 GLU A C 1
ATOM 2469 O O . GLU A 1 317 ? -3.030 0.794 -9.054 1.00 75.88 317 GLU A O 1
ATOM 2474 N N . ASN A 1 318 ? -1.247 1.264 -7.774 1.00 83.25 318 ASN A N 1
ATOM 2475 C CA . ASN A 1 318 ? -0.235 0.975 -8.786 1.00 83.25 318 ASN A CA 1
ATOM 2476 C C . ASN A 1 318 ? -0.241 -0.501 -9.196 1.00 83.25 318 ASN A C 1
ATOM 2478 O O . ASN A 1 318 ? -0.075 -0.812 -10.374 1.00 83.25 318 ASN A O 1
ATOM 2482 N N . ALA A 1 319 ? -0.410 -1.411 -8.230 1.00 82.88 319 ALA A N 1
ATOM 2483 C CA . ALA A 1 319 ? -0.499 -2.843 -8.501 1.00 82.88 319 ALA A CA 1
ATOM 2484 C C . ALA A 1 319 ? -1.724 -3.160 -9.369 1.00 82.88 319 ALA A C 1
ATOM 2486 O O . ALA A 1 319 ? -1.604 -3.836 -10.389 1.00 82.88 319 ALA A O 1
ATOM 2487 N N . ASP A 1 320 ? -2.879 -2.615 -8.999 1.00 82.31 320 ASP A N 1
ATOM 2488 C CA . ASP A 1 320 ? -4.137 -2.784 -9.711 1.00 82.31 320 ASP A CA 1
ATOM 2489 C C . ASP A 1 320 ? -4.094 -2.181 -11.123 1.00 82.31 320 ASP A C 1
ATOM 2491 O O . ASP A 1 320 ? -4.508 -2.833 -12.082 1.00 82.31 320 ASP A O 1
ATOM 2495 N N . GLU A 1 321 ? -3.583 -0.954 -11.279 1.00 84.88 321 GLU A N 1
ATOM 2496 C CA . GLU A 1 321 ? -3.432 -0.305 -12.588 1.00 84.88 321 GLU A CA 1
ATOM 2497 C C . GLU A 1 321 ? -2.499 -1.119 -13.494 1.00 84.88 321 GLU A C 1
ATOM 2499 O O . GLU A 1 321 ? -2.848 -1.427 -14.636 1.00 84.88 321 GLU A O 1
ATOM 2504 N N . ALA A 1 322 ? -1.341 -1.530 -12.971 1.00 89.19 322 ALA A N 1
ATOM 2505 C CA . ALA A 1 322 ? -0.370 -2.331 -13.704 1.00 89.19 322 ALA A CA 1
ATOM 2506 C C . ALA A 1 322 ? -0.962 -3.675 -14.162 1.00 89.19 322 ALA A C 1
ATOM 2508 O O . ALA A 1 322 ? -0.808 -4.043 -15.329 1.00 89.19 322 ALA A O 1
ATOM 2509 N N . LEU A 1 323 ? -1.693 -4.377 -13.292 1.00 91.44 323 LEU A N 1
ATOM 2510 C CA . LEU A 1 323 ? -2.376 -5.627 -13.639 1.00 91.44 323 LEU A CA 1
ATOM 2511 C C . LEU A 1 323 ? -3.478 -5.407 -14.687 1.00 91.44 323 LEU A C 1
ATOM 2513 O O . LEU A 1 323 ? -3.506 -6.108 -15.701 1.00 91.44 323 LEU A O 1
ATOM 2517 N N . ARG A 1 324 ? -4.353 -4.409 -14.499 1.00 87.06 324 ARG A N 1
ATOM 2518 C CA . ARG A 1 324 ? -5.464 -4.120 -15.427 1.00 87.06 324 ARG A CA 1
ATOM 2519 C C . ARG A 1 324 ? -4.988 -3.609 -16.789 1.00 87.06 324 ARG A C 1
ATOM 2521 O O . ARG A 1 324 ? -5.669 -3.835 -17.785 1.00 87.06 324 ARG A O 1
ATOM 2528 N N . SER A 1 325 ? -3.809 -2.987 -16.861 1.00 87.06 325 SER A N 1
ATOM 2529 C CA . SER A 1 325 ? -3.178 -2.575 -18.127 1.00 87.06 325 SER A CA 1
ATOM 2530 C C . SER A 1 325 ? -2.744 -3.744 -19.025 1.00 87.06 325 SER A C 1
ATOM 2532 O O . SER A 1 325 ? -2.353 -3.529 -20.171 1.00 87.06 325 SER A O 1
ATOM 2534 N N . GLY A 1 326 ? -2.794 -4.985 -18.524 1.00 89.25 326 GLY A N 1
ATOM 2535 C CA . GLY A 1 326 ? -2.245 -6.155 -19.210 1.00 89.25 326 GLY A CA 1
ATOM 2536 C C . GLY A 1 326 ? -0.764 -6.416 -18.904 1.00 89.25 326 GLY A C 1
ATOM 2537 O O . GLY A 1 326 ? -0.153 -7.297 -19.517 1.00 89.25 326 GLY A O 1
ATOM 2538 N N . GLY A 1 327 ? -0.182 -5.659 -17.970 1.00 93.06 327 GLY A N 1
ATOM 2539 C CA . GLY A 1 327 ? 1.188 -5.827 -17.502 1.00 93.06 327 GLY A CA 1
ATOM 2540 C C . GLY A 1 327 ? 1.371 -7.036 -16.584 1.00 93.06 327 GLY A C 1
ATOM 2541 O O . GLY A 1 327 ? 0.429 -7.580 -16.003 1.00 93.06 327 GLY A O 1
ATOM 2542 N N . VAL A 1 328 ? 2.622 -7.461 -16.442 1.00 97.56 328 VAL A N 1
ATOM 2543 C CA . VAL A 1 328 ? 3.026 -8.480 -15.471 1.00 97.56 328 VAL A CA 1
ATOM 2544 C C . VAL A 1 328 ? 3.508 -7.776 -14.218 1.00 97.56 328 VAL A C 1
ATOM 2546 O O . VAL A 1 328 ? 4.471 -7.026 -14.291 1.00 97.56 328 VAL A O 1
ATOM 2549 N N . VAL A 1 329 ? 2.888 -8.020 -13.068 1.00 97.38 329 VAL A N 1
ATOM 2550 C CA . VAL A 1 329 ? 3.350 -7.459 -11.791 1.00 97.38 329 VAL A CA 1
ATOM 2551 C C . VAL A 1 329 ? 4.057 -8.546 -11.002 1.00 97.38 329 VAL A C 1
ATOM 2553 O O . VAL A 1 329 ? 3.467 -9.577 -10.702 1.00 97.38 329 VAL A O 1
ATOM 2556 N N . VAL A 1 330 ? 5.320 -8.318 -10.656 1.00 97.06 330 VAL A N 1
ATOM 2557 C CA . VAL A 1 330 ? 6.109 -9.201 -9.795 1.00 97.06 330 VAL A CA 1
ATOM 2558 C C . VAL A 1 330 ? 6.014 -8.704 -8.359 1.00 97.06 330 VAL A C 1
ATOM 2560 O O . VAL A 1 330 ? 6.318 -7.543 -8.068 1.00 97.06 330 VAL A O 1
ATOM 2563 N N . VAL A 1 331 ? 5.604 -9.593 -7.457 1.00 95.06 331 VAL A N 1
ATOM 2564 C CA . VAL A 1 331 ? 5.513 -9.327 -6.023 1.00 95.06 331 VAL A CA 1
ATOM 2565 C C . VAL A 1 331 ? 6.274 -10.360 -5.212 1.00 95.06 331 VAL A C 1
ATOM 2567 O O . VAL A 1 331 ? 6.362 -11.542 -5.554 1.00 95.06 331 VAL A O 1
ATOM 2570 N N . PHE A 1 332 ? 6.776 -9.884 -4.081 1.00 94.81 332 PHE A N 1
ATOM 2571 C CA . PHE A 1 332 ? 7.500 -10.666 -3.097 1.00 94.81 332 PHE A CA 1
ATOM 2572 C C . PHE A 1 332 ? 6.776 -10.547 -1.756 1.00 94.81 332 PHE A C 1
ATOM 2574 O O . PHE A 1 332 ? 7.096 -9.642 -0.985 1.00 94.81 332 PHE A O 1
ATOM 2581 N N . PRO A 1 333 ? 5.786 -11.405 -1.448 1.00 93.50 333 PRO A N 1
ATOM 2582 C CA . PRO A 1 333 ? 4.976 -11.235 -0.240 1.00 93.50 333 PRO A CA 1
ATOM 2583 C C . PRO A 1 333 ? 5.806 -11.240 1.052 1.00 93.50 333 PRO A C 1
ATOM 2585 O O . PRO A 1 333 ? 5.505 -10.517 1.998 1.00 93.50 333 PRO A O 1
ATOM 2588 N N . GLY A 1 334 ? 6.908 -11.992 1.084 1.00 87.56 334 GLY A N 1
ATOM 2589 C CA . GLY A 1 334 ? 7.841 -11.970 2.208 1.00 87.56 334 GLY A CA 1
ATOM 2590 C C . GLY A 1 334 ? 8.673 -10.681 2.329 1.00 87.56 334 GLY A C 1
ATOM 2591 O O . GLY A 1 334 ? 9.160 -10.380 3.417 1.00 87.56 334 GLY A O 1
ATOM 2592 N N . GLY A 1 335 ? 8.803 -9.884 1.263 1.00 87.62 335 GLY A N 1
ATOM 2593 C CA . GLY A 1 335 ? 9.500 -8.593 1.253 1.00 87.62 335 GLY A CA 1
ATOM 2594 C C . GLY A 1 335 ? 10.900 -8.643 1.876 1.00 87.62 335 GLY A C 1
ATOM 2595 O O . GLY A 1 335 ? 11.667 -9.584 1.656 1.00 87.62 335 GLY A O 1
ATOM 2596 N N . ASP A 1 336 ? 11.208 -7.649 2.713 1.00 81.38 336 ASP A N 1
ATOM 2597 C CA . ASP A 1 336 ? 12.480 -7.543 3.444 1.00 81.38 336 ASP A CA 1
ATOM 2598 C C . ASP A 1 336 ? 12.761 -8.743 4.367 1.00 81.38 336 ASP A C 1
ATOM 2600 O O . ASP A 1 336 ? 13.917 -9.100 4.618 1.00 81.38 336 ASP A O 1
ATOM 2604 N N . TYR A 1 337 ? 11.707 -9.390 4.871 1.00 85.06 337 TYR A N 1
ATOM 2605 C CA . TYR A 1 337 ? 11.833 -10.566 5.729 1.00 85.06 337 TYR A CA 1
ATOM 2606 C C . TYR A 1 337 ? 12.401 -11.771 4.963 1.00 85.06 337 TYR A C 1
ATOM 2608 O O . TYR A 1 337 ? 13.201 -12.543 5.505 1.00 85.06 337 TYR A O 1
ATOM 2616 N N . ASP A 1 338 ? 12.020 -11.915 3.695 1.00 87.06 338 ASP A N 1
ATOM 2617 C CA . ASP A 1 338 ? 12.439 -13.021 2.834 1.00 87.06 338 ASP A CA 1
ATOM 2618 C C . ASP A 1 338 ? 13.789 -12.741 2.153 1.00 87.06 338 ASP A C 1
ATOM 2620 O O . ASP A 1 338 ? 14.671 -13.605 2.141 1.00 87.06 338 ASP A O 1
ATOM 2624 N N . VAL A 1 339 ? 14.022 -11.496 1.712 1.00 86.75 339 VAL A N 1
ATOM 2625 C CA . VAL A 1 339 ? 15.245 -11.099 0.981 1.00 86.75 339 VAL A CA 1
ATOM 2626 C C . VAL A 1 339 ? 16.530 -11.226 1.805 1.00 86.75 339 VAL A C 1
ATOM 2628 O O . VAL A 1 339 ? 17.595 -11.545 1.269 1.00 86.75 339 VAL A O 1
ATOM 2631 N N . TYR A 1 340 ? 16.431 -11.038 3.124 1.00 87.25 340 TYR A N 1
ATOM 2632 C CA . TYR A 1 340 ? 17.537 -11.163 4.079 1.00 87.25 340 TYR A CA 1
ATOM 2633 C C . TYR A 1 340 ? 17.485 -12.454 4.907 1.00 87.25 340 TYR A C 1
ATOM 2635 O O . TYR A 1 340 ? 18.103 -12.535 5.976 1.00 87.25 340 TYR A O 1
ATOM 2643 N N . ARG A 1 341 ? 16.752 -13.480 4.452 1.00 91.19 341 ARG A N 1
ATOM 2644 C CA . ARG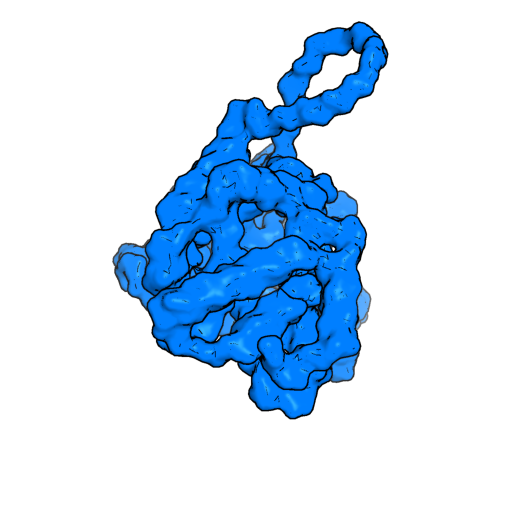 A 1 341 ? 16.671 -14.755 5.178 1.00 91.19 341 ARG A CA 1
ATOM 2645 C C . ARG A 1 341 ? 18.061 -15.369 5.421 1.00 91.19 341 ARG A C 1
ATOM 2647 O O . ARG A 1 341 ? 18.946 -15.258 4.570 1.00 91.19 341 ARG A O 1
ATOM 2654 N N . PRO A 1 342 ? 18.292 -16.037 6.565 1.00 86.88 342 PRO A N 1
ATOM 2655 C CA . PRO A 1 342 ? 19.554 -16.728 6.796 1.00 86.88 342 PRO A CA 1
ATOM 2656 C C . PRO A 1 342 ? 19.836 -17.757 5.698 1.00 86.88 342 PRO A C 1
ATOM 2658 O O . PRO A 1 342 ? 18.921 -18.427 5.225 1.00 86.88 342 PRO A O 1
ATOM 2661 N N . THR A 1 343 ? 21.109 -17.932 5.345 1.00 85.38 343 THR A N 1
ATOM 2662 C CA . THR A 1 343 ? 21.546 -18.863 4.281 1.00 85.38 343 THR A CA 1
ATOM 2663 C C . THR A 1 343 ? 21.046 -20.291 4.535 1.00 85.38 343 THR A C 1
ATOM 2665 O O . THR A 1 343 ? 20.651 -20.993 3.617 1.00 85.38 343 THR A O 1
ATOM 2668 N N . MET A 1 344 ? 20.961 -20.707 5.802 1.00 85.75 344 MET A N 1
ATOM 2669 C CA . MET A 1 344 ? 20.447 -22.031 6.192 1.00 85.75 344 MET A CA 1
ATOM 2670 C C . MET A 1 344 ? 18.938 -22.214 5.956 1.00 85.75 344 MET A C 1
ATOM 2672 O O . MET A 1 344 ? 18.418 -23.315 6.104 1.00 85.75 344 MET A O 1
ATOM 2676 N N . SER A 1 345 ? 18.223 -21.144 5.621 1.00 89.62 345 SER A N 1
ATOM 2677 C CA . SER A 1 345 ? 16.795 -21.141 5.299 1.00 89.62 345 SER A CA 1
ATOM 2678 C C . SER A 1 345 ? 16.550 -20.728 3.846 1.00 89.62 345 SER A C 1
ATOM 2680 O O . SER A 1 345 ? 15.438 -20.344 3.501 1.00 89.62 345 SER A O 1
ATOM 2682 N N . GLU A 1 346 ? 17.574 -20.786 2.987 1.00 87.44 346 GLU A N 1
ATOM 2683 C CA . GLU A 1 346 ? 17.501 -20.276 1.614 1.00 87.44 346 GLU A CA 1
ATOM 2684 C C . GLU A 1 346 ? 16.427 -20.945 0.748 1.00 87.44 346 GLU A C 1
ATOM 2686 O O . GLU A 1 346 ? 15.851 -20.277 -0.113 1.00 87.44 346 GLU A O 1
ATOM 2691 N N . SER A 1 347 ? 16.128 -22.218 1.025 1.00 91.38 347 SER A N 1
ATOM 2692 C CA . SER A 1 347 ? 15.133 -23.035 0.320 1.00 91.38 347 SER A CA 1
ATOM 2693 C C . SER A 1 347 ? 13.771 -23.080 1.023 1.00 91.38 347 SER A C 1
ATOM 2695 O O . SER A 1 347 ? 13.002 -24.008 0.800 1.00 91.38 347 SER A O 1
ATOM 2697 N N . LYS A 1 348 ? 13.462 -22.124 1.905 1.00 92.81 348 LYS A N 1
ATOM 2698 C CA . LYS A 1 348 ? 12.158 -22.037 2.577 1.00 92.81 348 LYS A CA 1
ATOM 2699 C C . LYS A 1 348 ? 11.348 -20.875 2.009 1.00 92.81 348 LYS A C 1
ATOM 2701 O O . LYS A 1 348 ? 11.826 -19.745 2.016 1.00 92.81 348 LYS A O 1
ATOM 2706 N N . ILE A 1 349 ? 10.114 -21.150 1.596 1.00 94.38 349 ILE A N 1
ATOM 2707 C CA . ILE A 1 349 ? 9.106 -20.135 1.290 1.00 94.38 349 ILE A CA 1
ATOM 2708 C C . ILE A 1 349 ? 8.488 -19.653 2.601 1.00 94.38 349 ILE A C 1
ATOM 2710 O O . ILE A 1 349 ? 7.884 -20.434 3.342 1.00 94.38 349 ILE A O 1
ATOM 2714 N N . ASP A 1 350 ? 8.644 -18.365 2.897 1.00 90.12 350 ASP A N 1
ATOM 2715 C CA . ASP A 1 350 ? 8.075 -17.745 4.090 1.00 90.12 350 ASP A CA 1
ATOM 2716 C C . ASP A 1 350 ? 7.615 -16.315 3.793 1.00 90.12 350 ASP A C 1
ATOM 2718 O O . ASP A 1 350 ? 8.418 -15.402 3.607 1.00 90.12 350 ASP A O 1
ATOM 2722 N N . PHE A 1 351 ? 6.299 -16.133 3.736 1.00 93.44 351 PHE A N 1
ATOM 2723 C CA . PHE A 1 351 ? 5.675 -14.840 3.465 1.00 93.44 351 PHE A CA 1
ATOM 2724 C C . PHE A 1 351 ? 5.355 -14.050 4.736 1.00 93.44 351 PHE A C 1
ATOM 2726 O O . PHE A 1 351 ? 4.751 -12.985 4.638 1.00 93.44 351 PHE A O 1
ATOM 2733 N N . ASP A 1 352 ? 5.755 -14.542 5.917 1.00 90.06 352 ASP A N 1
ATOM 2734 C CA . ASP A 1 352 ? 5.547 -13.861 7.204 1.00 90.06 352 ASP A CA 1
ATOM 2735 C C . ASP A 1 352 ? 4.062 -13.506 7.448 1.00 90.06 352 ASP A C 1
ATOM 2737 O O . ASP A 1 352 ? 3.712 -12.414 7.891 1.00 90.06 352 ASP A O 1
ATOM 2741 N N . GLY A 1 353 ? 3.166 -14.424 7.061 1.00 90.19 353 GLY A N 1
ATOM 2742 C CA . GLY A 1 353 ? 1.710 -14.280 7.184 1.00 90.19 353 GLY A CA 1
ATOM 2743 C C . GLY A 1 353 ? 1.056 -13.287 6.214 1.00 90.19 353 GLY A C 1
ATOM 2744 O O . GLY A 1 353 ? -0.134 -13.014 6.343 1.00 90.19 353 GLY A O 1
ATOM 2745 N N . ARG A 1 354 ? 1.794 -12.720 5.249 1.00 93.06 354 ARG A N 1
ATOM 2746 C CA . ARG A 1 354 ? 1.246 -11.735 4.304 1.00 93.06 354 ARG A CA 1
ATOM 2747 C C . ARG A 1 354 ? 0.516 -12.415 3.146 1.00 93.06 354 ARG A C 1
ATOM 2749 O O . ARG A 1 354 ? 1.147 -12.967 2.251 1.00 93.06 354 ARG A O 1
ATOM 2756 N N . THR A 1 355 ? -0.808 -12.278 3.125 1.00 95.12 355 THR A N 1
ATOM 2757 C CA . THR A 1 355 ? -1.700 -12.870 2.107 1.00 95.12 355 THR A CA 1
ATOM 2758 C C . THR A 1 355 ? -2.329 -11.843 1.155 1.00 95.12 355 THR A C 1
ATOM 2760 O O . THR A 1 355 ? -3.066 -12.198 0.241 1.00 95.12 355 THR A O 1
ATOM 2763 N N . GLY A 1 356 ? -2.012 -10.549 1.309 1.00 91.38 356 GLY A N 1
ATOM 2764 C CA . GLY A 1 356 ? -2.644 -9.457 0.549 1.00 91.38 356 GLY A CA 1
ATOM 2765 C C . GLY A 1 356 ? -2.503 -9.545 -0.979 1.00 91.38 356 GLY A C 1
ATOM 2766 O O . GLY A 1 356 ? -3.328 -8.988 -1.698 1.00 91.38 356 GLY A O 1
ATOM 2767 N N . TYR A 1 357 ? -1.510 -10.283 -1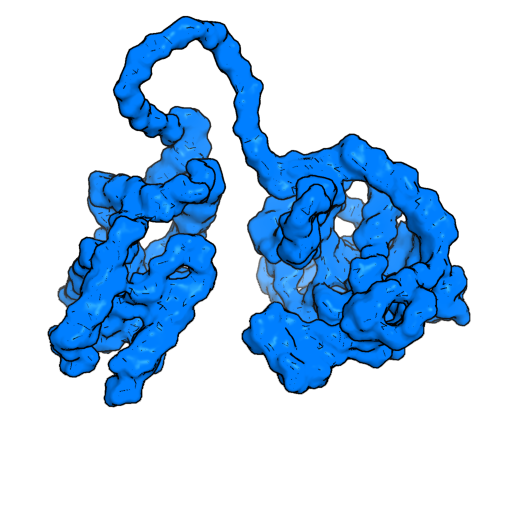.483 1.00 94.38 357 TYR A N 1
ATOM 2768 C CA . TYR A 1 357 ? -1.332 -10.528 -2.917 1.00 94.38 357 TYR A CA 1
ATOM 2769 C C . TYR A 1 357 ? -2.479 -11.355 -3.524 1.00 94.38 357 TYR A C 1
ATOM 2771 O O . TYR A 1 357 ? -2.819 -11.156 -4.686 1.00 94.38 357 TYR A O 1
ATOM 2779 N N . VAL A 1 358 ? -3.113 -12.237 -2.740 1.00 96.25 358 VAL A N 1
ATOM 2780 C CA . VAL A 1 358 ? -4.276 -13.019 -3.184 1.00 96.25 358 VAL A CA 1
ATOM 2781 C C . VAL A 1 358 ? -5.450 -12.088 -3.472 1.00 96.25 358 VAL A C 1
ATOM 2783 O O . VAL A 1 358 ? -6.048 -12.158 -4.542 1.00 96.25 358 VAL A O 1
ATOM 2786 N N . ARG A 1 359 ? -5.726 -11.149 -2.556 1.00 92.50 359 ARG A N 1
ATOM 2787 C CA . ARG A 1 359 ? -6.764 -10.126 -2.752 1.00 92.50 359 ARG A CA 1
ATOM 2788 C C . ARG A 1 359 ? -6.455 -9.222 -3.940 1.00 92.50 359 ARG A C 1
ATOM 2790 O O . ARG A 1 359 ? -7.362 -8.902 -4.692 1.00 92.50 359 ARG A O 1
ATOM 2797 N N . ALA A 1 360 ? -5.191 -8.849 -4.145 1.00 91.00 360 ALA A N 1
ATOM 2798 C CA . ALA A 1 360 ? -4.794 -8.061 -5.313 1.00 91.00 360 ALA A CA 1
ATOM 2799 C C . ALA A 1 360 ? -5.086 -8.802 -6.634 1.00 91.00 360 ALA A C 1
ATOM 2801 O O . ALA A 1 360 ? -5.643 -8.215 -7.557 1.00 91.00 360 ALA A O 1
ATOM 2802 N N . ALA A 1 361 ? -4.776 -10.101 -6.712 1.00 94.38 361 ALA A N 1
ATOM 2803 C CA . ALA A 1 361 ? -5.099 -10.911 -7.888 1.00 94.38 361 ALA A CA 1
ATOM 2804 C C . ALA A 1 361 ? -6.615 -11.038 -8.120 1.00 94.38 361 ALA A C 1
ATOM 2806 O O . ALA A 1 361 ? -7.070 -10.854 -9.250 1.00 94.38 361 ALA A O 1
ATOM 2807 N N . LEU A 1 362 ? -7.393 -11.281 -7.057 1.00 91.94 362 LEU A N 1
ATOM 2808 C CA . LEU A 1 362 ? -8.860 -11.336 -7.111 1.00 91.94 362 LEU A CA 1
ATOM 2809 C C . LEU A 1 362 ? -9.464 -10.006 -7.587 1.00 91.94 362 LEU A C 1
ATOM 2811 O O . LEU A 1 362 ? -10.227 -9.987 -8.548 1.00 91.94 362 LEU A O 1
ATOM 2815 N N . ASN A 1 363 ? -9.063 -8.886 -6.980 1.00 89.94 363 ASN A N 1
ATOM 2816 C CA . ASN A 1 363 ? -9.565 -7.544 -7.300 1.00 89.94 363 ASN A CA 1
ATOM 2817 C C . ASN A 1 363 ? -9.226 -7.091 -8.728 1.00 89.94 363 ASN A C 1
ATOM 2819 O O . ASN A 1 363 ? -9.946 -6.285 -9.326 1.00 89.94 363 ASN A O 1
ATOM 2823 N N . ALA A 1 364 ? -8.103 -7.558 -9.273 1.00 90.25 364 ALA A N 1
ATOM 2824 C CA . ALA A 1 364 ? -7.710 -7.274 -10.647 1.00 90.25 364 ALA A CA 1
ATOM 2825 C C . ALA A 1 364 ? -8.277 -8.289 -11.656 1.00 90.25 364 ALA A C 1
ATOM 2827 O O . ALA A 1 364 ? -8.205 -8.035 -12.857 1.00 90.25 364 ALA A O 1
ATOM 2828 N N . GLY A 1 365 ? -8.842 -9.411 -11.194 1.00 93.19 365 GLY A N 1
ATOM 2829 C CA . GLY A 1 365 ? -9.350 -10.482 -12.053 1.00 93.19 365 GLY A CA 1
ATOM 2830 C C . GLY A 1 365 ? -8.251 -11.164 -12.872 1.00 93.19 365 GLY A C 1
ATOM 2831 O O . GLY A 1 365 ? -8.471 -11.510 -14.031 1.00 93.19 365 GLY A O 1
ATOM 2832 N N . VAL A 1 366 ? -7.051 -11.310 -12.300 1.00 96.69 366 VAL A N 1
ATOM 2833 C CA . VAL A 1 366 ? -5.865 -11.853 -12.984 1.00 96.69 366 VAL A CA 1
ATOM 2834 C C . VAL A 1 366 ? -5.390 -13.158 -12.338 1.00 96.69 366 VAL A C 1
ATOM 2836 O O . VAL A 1 366 ? -5.540 -13.337 -11.127 1.00 96.69 366 VAL A O 1
ATOM 2839 N N . PRO A 1 367 ? -4.757 -14.067 -13.100 1.00 97.88 367 PRO A N 1
ATOM 2840 C CA . PRO A 1 367 ? -4.158 -15.266 -12.533 1.00 97.88 367 PRO A CA 1
ATOM 2841 C C . PRO A 1 367 ? -2.937 -14.937 -11.664 1.00 97.88 367 PRO A C 1
ATOM 2843 O O . PRO A 1 367 ? -2.154 -14.026 -11.964 1.00 97.88 367 PRO A O 1
ATOM 2846 N N . ILE A 1 368 ? -2.729 -15.755 -10.632 1.00 98.62 368 ILE A N 1
ATOM 2847 C CA . ILE A 1 368 ? -1.459 -15.812 -9.904 1.00 98.62 368 ILE A CA 1
ATOM 2848 C C . ILE A 1 368 ? -0.515 -16.724 -10.682 1.00 98.62 368 ILE A C 1
ATOM 2850 O O . ILE A 1 368 ? -0.867 -17.854 -11.000 1.00 98.62 368 ILE A O 1
ATOM 2854 N N . VAL A 1 369 ? 0.701 -16.270 -10.965 1.00 98.62 369 VAL A N 1
ATOM 2855 C CA . VAL A 1 369 ? 1.752 -17.084 -11.584 1.00 98.62 369 VAL A CA 1
ATOM 2856 C C . VAL A 1 369 ? 2.848 -17.321 -10.548 1.00 98.62 369 VAL A C 1
ATOM 2858 O O . VAL A 1 369 ? 3.683 -16.440 -10.327 1.00 98.62 369 VAL A O 1
ATOM 2861 N N . PRO A 1 370 ? 2.873 -18.480 -9.873 1.00 98.56 370 PRO A N 1
ATOM 2862 C CA . PRO A 1 370 ? 3.924 -18.757 -8.912 1.00 98.56 370 PRO A CA 1
ATOM 2863 C C . PRO A 1 370 ? 5.281 -18.875 -9.613 1.00 98.56 370 PRO A C 1
ATOM 2865 O O . PRO A 1 370 ? 5.408 -19.487 -10.674 1.00 98.56 370 PRO A O 1
ATOM 2868 N N . SER A 1 371 ? 6.314 -18.310 -9.005 1.00 98.12 371 SER A N 1
ATOM 2869 C CA . SER A 1 371 ? 7.688 -18.369 -9.494 1.00 98.12 371 SER A CA 1
ATOM 2870 C C . SER A 1 371 ? 8.627 -18.620 -8.326 1.00 98.12 371 SER A C 1
ATOM 2872 O O . SER A 1 371 ? 8.470 -18.027 -7.267 1.00 98.12 371 SER A O 1
ATOM 2874 N N . VAL A 1 372 ? 9.626 -19.480 -8.499 1.00 97.69 372 VAL A N 1
ATOM 2875 C CA . VAL A 1 372 ? 10.637 -19.718 -7.463 1.00 97.69 372 VAL A CA 1
ATOM 2876 C C . VAL A 1 372 ? 12.040 -19.494 -7.991 1.00 97.69 372 VAL A C 1
ATOM 2878 O O . VAL A 1 372 ? 12.387 -19.948 -9.077 1.00 97.69 372 VAL A O 1
ATOM 2881 N N . SER A 1 373 ? 12.849 -18.785 -7.211 1.00 95.50 373 SER A N 1
ATOM 2882 C CA . SER A 1 373 ? 14.225 -18.411 -7.532 1.00 95.50 373 SER A CA 1
ATOM 2883 C C . SER A 1 373 ? 15.183 -19.009 -6.504 1.00 95.50 373 SER A C 1
ATOM 2885 O O . SER A 1 373 ? 14.979 -18.878 -5.294 1.00 95.50 373 SER A O 1
ATOM 2887 N N . ILE A 1 374 ? 16.254 -19.656 -6.971 1.00 93.94 374 ILE A N 1
ATOM 2888 C CA . ILE A 1 374 ? 17.332 -20.173 -6.119 1.00 93.94 374 ILE A CA 1
ATOM 2889 C C . ILE A 1 374 ? 18.703 -19.711 -6.620 1.00 93.94 374 ILE A C 1
ATOM 2891 O O . ILE A 1 374 ? 18.937 -19.567 -7.820 1.00 93.94 374 ILE A O 1
ATOM 2895 N N . GLY A 1 375 ? 19.640 -19.514 -5.692 1.00 91.00 375 GLY A N 1
ATOM 2896 C CA . GLY A 1 375 ? 21.020 -19.104 -5.974 1.00 91.00 375 GLY A CA 1
ATOM 2897 C C . GLY A 1 375 ? 21.310 -17.629 -5.700 1.00 91.00 375 GLY A C 1
ATOM 2898 O O . GLY A 1 375 ? 22.452 -17.294 -5.385 1.00 91.00 375 GLY A O 1
ATOM 2899 N N . GLY A 1 376 ? 20.294 -16.758 -5.717 1.00 89.12 376 GLY A N 1
ATOM 2900 C CA . GLY A 1 376 ? 20.443 -15.357 -5.300 1.00 89.12 376 GLY A CA 1
ATOM 2901 C C . GLY A 1 376 ? 20.869 -15.229 -3.832 1.00 89.12 376 GLY A C 1
ATOM 2902 O O . GLY A 1 376 ? 21.775 -14.464 -3.511 1.00 89.12 376 GLY A O 1
ATOM 2903 N N . GLN A 1 377 ? 20.311 -16.070 -2.952 1.00 88.88 377 GLN A N 1
ATOM 2904 C CA . GLN A 1 377 ? 20.650 -16.075 -1.522 1.00 88.88 377 GLN A CA 1
ATOM 2905 C C . GLN A 1 377 ? 22.092 -16.505 -1.240 1.00 88.88 377 GLN A C 1
ATOM 2907 O O . GLN A 1 377 ? 22.649 -16.146 -0.212 1.00 88.88 377 GLN A O 1
ATOM 2912 N N . GLN A 1 378 ? 22.709 -17.233 -2.171 1.00 86.88 378 GLN A N 1
ATOM 2913 C CA . GLN A 1 378 ? 24.068 -17.756 -2.039 1.00 86.88 378 GLN A CA 1
ATOM 2914 C C . GLN A 1 378 ? 25.123 -16.736 -2.476 1.00 86.88 378 GLN A C 1
ATOM 2916 O O . GLN A 1 378 ? 26.323 -16.993 -2.370 1.00 86.88 378 GLN A O 1
ATOM 2921 N N . ALA A 1 379 ? 24.696 -15.584 -3.008 1.00 82.94 379 ALA A N 1
ATOM 2922 C CA . ALA A 1 379 ? 25.611 -14.557 -3.479 1.00 82.94 379 ALA A CA 1
ATOM 2923 C C . ALA A 1 379 ? 26.431 -13.949 -2.334 1.00 82.94 379 ALA A C 1
ATOM 2925 O O . ALA A 1 379 ? 27.496 -13.385 -2.574 1.00 82.94 379 ALA A O 1
ATOM 2926 N N . GLN A 1 380 ? 25.956 -14.082 -1.094 1.00 84.25 380 GLN A N 1
ATOM 2927 C CA . GLN A 1 380 ? 26.641 -13.704 0.139 1.00 84.25 380 GLN A CA 1
ATOM 2928 C C . GLN A 1 380 ? 26.198 -14.651 1.259 1.00 84.25 380 GLN A C 1
ATOM 2930 O O . GLN A 1 380 ? 25.164 -15.303 1.149 1.00 84.25 380 GLN A O 1
ATOM 2935 N N . LEU A 1 381 ? 26.947 -14.720 2.361 1.00 83.38 381 LEU A N 1
ATOM 2936 C CA . LEU A 1 381 ? 26.497 -15.466 3.534 1.00 83.38 381 LEU A CA 1
ATOM 2937 C C . LEU A 1 381 ? 25.624 -14.564 4.401 1.00 83.38 381 LEU A C 1
ATOM 2939 O O . LEU A 1 381 ? 26.129 -13.752 5.171 1.00 83.38 381 LEU A O 1
ATOM 2943 N N . PHE A 1 382 ? 24.310 -14.721 4.315 1.00 87.69 382 PHE A N 1
ATOM 2944 C CA . PHE A 1 382 ? 23.378 -14.087 5.245 1.00 87.69 382 PHE A CA 1
ATOM 2945 C C . PHE A 1 382 ? 23.351 -14.891 6.544 1.00 87.69 382 PHE A C 1
ATOM 2947 O O . PHE A 1 382 ? 22.929 -16.052 6.557 1.00 87.69 382 PHE A O 1
ATOM 2954 N N . LEU A 1 383 ? 23.845 -14.294 7.630 1.00 86.19 383 LEU A N 1
ATOM 2955 C CA . LEU A 1 383 ? 23.949 -14.942 8.938 1.00 86.19 383 LEU A CA 1
ATOM 2956 C C . LEU A 1 383 ? 22.658 -14.766 9.741 1.00 86.19 383 LEU A C 1
ATOM 2958 O O . LEU A 1 383 ? 22.200 -15.691 10.407 1.00 86.19 383 LEU A O 1
ATOM 2962 N N . SER A 1 384 ? 22.070 -13.571 9.687 1.00 85.56 384 SER A N 1
ATOM 2963 C CA . SER A 1 384 ? 20.845 -13.232 10.408 1.00 85.56 384 SER A CA 1
ATOM 2964 C C . SER A 1 384 ? 20.181 -12.000 9.799 1.00 85.56 384 SER A C 1
ATOM 2966 O O . SER A 1 384 ? 20.866 -11.111 9.300 1.00 85.56 384 SER A O 1
ATOM 2968 N N . ARG A 1 385 ? 18.858 -11.889 9.945 1.00 88.94 385 ARG A N 1
ATOM 2969 C CA . ARG A 1 385 ? 18.106 -10.649 9.679 1.00 88.94 385 ARG A CA 1
ATOM 2970 C C . ARG A 1 385 ? 18.423 -9.538 10.688 1.00 88.94 385 ARG A C 1
ATOM 2972 O O . ARG A 1 385 ? 18.150 -8.372 10.430 1.00 88.94 385 ARG A O 1
ATOM 2979 N N . GLY A 1 386 ? 18.966 -9.894 11.857 1.00 86.94 386 GLY A N 1
ATOM 2980 C CA . GLY A 1 386 ? 19.339 -8.944 12.907 1.00 86.94 386 GLY A CA 1
ATOM 2981 C C . GLY A 1 386 ? 18.165 -8.199 13.550 1.00 86.94 386 GLY A C 1
ATOM 2982 O O . GLY A 1 386 ? 18.349 -7.098 14.055 1.00 86.94 386 GLY A O 1
ATOM 2983 N N . GLU A 1 387 ? 16.969 -8.796 13.581 1.00 87.75 387 GLU A N 1
ATOM 2984 C CA . GLU A 1 387 ? 15.772 -8.236 14.241 1.00 87.75 387 GLU A CA 1
ATOM 2985 C C . GLU A 1 387 ? 16.037 -7.883 15.715 1.00 87.75 387 GLU A C 1
ATOM 2987 O O . GLU A 1 387 ? 15.607 -6.844 16.218 1.00 87.75 387 GLU A O 1
ATOM 2992 N N . TRP A 1 388 ? 16.807 -8.728 16.411 1.00 87.12 388 TRP A N 1
ATOM 2993 C CA . TRP A 1 388 ? 17.220 -8.493 17.796 1.00 87.12 388 TRP A CA 1
ATOM 2994 C C . TRP A 1 388 ? 18.111 -7.254 17.932 1.00 87.12 388 TRP A C 1
ATOM 2996 O O . TRP A 1 388 ? 17.988 -6.517 18.907 1.00 87.12 388 TRP A O 1
ATOM 3006 N N . LEU A 1 389 ? 18.984 -7.011 16.950 1.00 83.69 389 LEU A N 1
ATOM 3007 C CA . LEU A 1 389 ? 19.912 -5.889 16.945 1.00 83.69 389 LEU A CA 1
ATOM 3008 C C . LEU A 1 389 ? 19.168 -4.590 16.621 1.00 83.69 389 LEU A C 1
ATOM 3010 O O . LEU A 1 389 ? 19.360 -3.594 17.316 1.00 83.69 389 LEU A O 1
ATOM 3014 N N . ALA A 1 390 ? 18.250 -4.626 15.649 1.00 84.94 390 ALA A N 1
ATOM 3015 C CA . ALA A 1 390 ? 17.359 -3.511 15.335 1.00 84.94 390 ALA A CA 1
ATOM 3016 C C . ALA A 1 390 ? 16.519 -3.094 16.556 1.00 84.94 390 ALA A C 1
ATOM 3018 O O . ALA A 1 390 ? 16.468 -1.909 16.894 1.00 84.94 390 ALA A O 1
ATOM 3019 N N . ARG A 1 391 ? 15.947 -4.070 17.278 1.00 86.06 391 ARG A N 1
ATOM 3020 C CA . ARG A 1 391 ? 15.174 -3.835 18.508 1.00 86.06 391 ARG A CA 1
ATOM 3021 C C . ARG A 1 391 ? 16.040 -3.313 19.657 1.00 86.06 391 ARG A C 1
ATOM 3023 O O . ARG A 1 391 ? 15.635 -2.384 20.353 1.00 86.06 391 ARG A O 1
ATOM 3030 N N . ALA A 1 392 ? 17.229 -3.883 19.865 1.00 86.50 392 ALA A N 1
ATOM 3031 C CA . ALA A 1 392 ? 18.153 -3.445 20.915 1.00 86.50 392 ALA A CA 1
ATOM 3032 C C . ALA A 1 392 ? 18.631 -2.000 20.692 1.00 86.50 392 ALA A C 1
ATOM 3034 O O . ALA A 1 392 ? 18.709 -1.223 21.642 1.00 86.50 392 ALA A O 1
ATOM 3035 N N . ALA A 1 393 ? 18.880 -1.621 19.437 1.00 84.88 393 ALA A N 1
ATOM 3036 C CA . ALA A 1 393 ? 19.255 -0.265 19.047 1.00 84.88 393 ALA A CA 1
ATOM 3037 C C . ALA A 1 393 ? 18.051 0.688 18.870 1.00 84.88 393 ALA A C 1
ATOM 3039 O O . ALA A 1 393 ? 18.246 1.859 18.547 1.00 84.88 393 ALA A O 1
ATOM 3040 N N . ARG A 1 394 ? 16.815 0.215 19.101 1.00 80.88 394 ARG A N 1
ATOM 3041 C CA . ARG A 1 394 ? 15.553 0.964 18.932 1.00 80.88 394 ARG A CA 1
ATOM 3042 C C . ARG A 1 394 ? 15.378 1.577 17.535 1.00 80.88 394 ARG A C 1
ATOM 3044 O O . ARG A 1 394 ? 14.696 2.593 17.388 1.00 80.88 394 ARG A O 1
ATOM 3051 N N . LEU A 1 395 ? 15.994 0.984 16.509 1.00 78.69 395 LEU A N 1
ATOM 3052 C CA . LEU A 1 395 ? 15.910 1.477 15.127 1.00 78.69 395 LEU A CA 1
ATOM 3053 C C . LEU A 1 395 ? 14.501 1.287 14.554 1.00 78.69 395 LEU A C 1
ATOM 3055 O O . LEU A 1 395 ? 14.059 2.080 13.725 1.00 78.69 395 LEU A O 1
ATOM 3059 N N . ASP A 1 396 ? 13.773 0.297 15.065 1.00 73.12 396 ASP A N 1
ATOM 3060 C CA . ASP A 1 396 ? 12.358 0.061 14.793 1.00 73.12 396 ASP A CA 1
ATOM 3061 C C . ASP A 1 396 ? 11.489 1.248 15.231 1.00 73.12 396 ASP A C 1
ATOM 3063 O O . ASP A 1 396 ? 10.561 1.628 14.522 1.00 73.12 396 ASP A O 1
ATOM 3067 N N . LYS A 1 397 ? 11.826 1.876 16.365 1.00 72.75 397 LYS A N 1
ATOM 3068 C CA . LYS A 1 397 ? 11.096 3.030 16.914 1.00 72.75 397 LYS A CA 1
ATOM 3069 C C . LYS A 1 397 ? 11.566 4.368 16.358 1.00 72.75 397 LYS A C 1
ATOM 3071 O O . LYS A 1 397 ? 10.752 5.262 16.175 1.00 72.75 397 LYS A O 1
ATOM 3076 N N . LEU A 1 398 ? 12.870 4.517 16.129 1.00 68.50 398 LEU A N 1
ATOM 3077 C CA . LEU A 1 398 ? 13.467 5.789 15.713 1.00 68.50 398 LEU A CA 1
ATOM 3078 C C . LEU A 1 398 ? 13.440 5.995 14.197 1.00 68.50 398 LEU A C 1
ATOM 3080 O O . LEU A 1 398 ? 13.292 7.122 13.744 1.00 68.50 398 LEU A O 1
ATOM 3084 N N . MET A 1 399 ? 13.602 4.923 13.418 1.00 67.62 399 MET A N 1
ATOM 3085 C CA . MET A 1 399 ? 13.768 4.996 11.961 1.00 67.62 399 MET A CA 1
ATOM 3086 C C . MET A 1 399 ? 12.853 4.027 11.199 1.00 67.62 399 MET A C 1
ATOM 3088 O O . MET A 1 399 ? 13.022 3.857 9.997 1.00 67.62 399 MET A O 1
ATOM 3092 N N . ARG A 1 400 ? 11.900 3.369 11.880 1.00 70.50 400 ARG A N 1
ATOM 3093 C CA . ARG A 1 400 ? 11.019 2.327 11.309 1.00 70.50 400 ARG A CA 1
ATOM 3094 C C . ARG A 1 400 ? 11.780 1.155 10.659 1.00 70.50 400 ARG A C 1
ATOM 3096 O O . ARG A 1 400 ? 11.218 0.412 9.860 1.00 70.50 400 ARG A O 1
ATOM 3103 N N . VAL A 1 401 ? 13.040 0.935 11.046 1.00 74.75 401 VAL A N 1
ATOM 3104 C CA . VAL A 1 401 ? 13.889 -0.149 10.532 1.00 74.75 401 VAL A CA 1
ATOM 3105 C C . VAL A 1 401 ? 13.697 -1.396 11.392 1.00 74.75 401 VAL A C 1
ATOM 3107 O O . VAL A 1 401 ? 14.154 -1.453 12.533 1.00 74.75 401 VAL A O 1
ATOM 3110 N N . LYS A 1 402 ? 13.011 -2.409 10.852 1.00 80.00 402 LYS A N 1
ATOM 3111 C CA . LYS A 1 402 ? 12.676 -3.647 11.584 1.00 80.00 402 LYS A CA 1
ATOM 3112 C C . LYS A 1 402 ? 13.771 -4.720 11.529 1.00 80.00 402 LYS A C 1
ATOM 3114 O O . LYS A 1 402 ? 13.782 -5.616 12.370 1.00 80.00 402 LYS A O 1
ATOM 3119 N N . ILE A 1 403 ? 14.696 -4.618 10.575 1.00 83.38 403 ILE A N 1
ATOM 3120 C CA . ILE A 1 403 ? 15.802 -5.561 10.380 1.00 83.38 403 ILE A CA 1
ATOM 3121 C C . ILE A 1 403 ? 17.131 -4.815 10.254 1.00 83.38 403 ILE A C 1
ATOM 3123 O O . ILE A 1 403 ? 17.191 -3.735 9.676 1.00 83.38 403 ILE A O 1
ATOM 3127 N N . LEU A 1 404 ? 18.204 -5.399 10.784 1.00 84.44 404 LEU A N 1
ATOM 3128 C CA . LEU A 1 404 ? 19.570 -4.919 10.580 1.00 84.44 404 LEU A CA 1
ATOM 3129 C C . LEU A 1 404 ? 20.424 -6.115 10.137 1.00 84.44 404 LEU A C 1
ATOM 3131 O O . LEU A 1 404 ? 21.028 -6.785 10.977 1.00 84.44 404 LEU A O 1
ATOM 3135 N N . PRO A 1 405 ? 20.402 -6.448 8.836 1.00 85.25 405 PRO A N 1
ATOM 3136 C CA . PRO A 1 405 ? 20.880 -7.731 8.344 1.00 85.25 405 PRO A CA 1
ATOM 3137 C C . PRO A 1 405 ? 22.382 -7.881 8.549 1.00 85.25 405 PRO A C 1
ATOM 3139 O O . PRO A 1 405 ? 23.160 -7.009 8.173 1.00 85.25 405 PRO A O 1
ATOM 3142 N N . ILE A 1 406 ? 22.782 -9.020 9.112 1.00 86.38 406 ILE A N 1
ATOM 3143 C CA . ILE A 1 406 ? 24.178 -9.386 9.327 1.00 86.38 406 ILE A CA 1
ATOM 3144 C C . ILE A 1 406 ? 24.574 -10.372 8.234 1.00 86.38 406 ILE A C 1
ATOM 3146 O O . ILE A 1 406 ? 24.027 -11.476 8.142 1.00 86.38 406 ILE A O 1
ATOM 3150 N N . SER A 1 407 ? 25.549 -9.978 7.426 1.00 85.56 407 SER A N 1
ATOM 3151 C CA . SER A 1 407 ? 26.087 -10.783 6.335 1.00 85.56 407 SER A CA 1
ATOM 3152 C C . SER A 1 407 ? 27.603 -10.925 6.440 1.00 85.56 407 SER A C 1
ATOM 3154 O O . SER A 1 407 ? 28.276 -10.130 7.092 1.00 85.56 407 SER A O 1
ATOM 3156 N N . PHE A 1 408 ? 28.145 -11.953 5.798 1.00 83.69 408 PHE A N 1
ATOM 3157 C CA . PHE A 1 408 ? 29.569 -12.123 5.564 1.00 83.69 408 PHE A CA 1
ATOM 3158 C C . PHE A 1 408 ? 29.802 -12.291 4.062 1.00 83.69 408 PHE A C 1
ATOM 3160 O O . PHE A 1 408 ? 29.213 -13.162 3.419 1.00 83.69 408 PHE A O 1
ATOM 3167 N N . GLY A 1 409 ? 30.653 -11.452 3.485 1.00 81.81 409 GLY A N 1
ATOM 3168 C CA . GLY A 1 409 ? 30.868 -11.420 2.045 1.00 81.81 409 GLY A CA 1
ATOM 3169 C C . GLY A 1 409 ? 32.202 -10.802 1.659 1.00 81.81 409 GLY A C 1
ATOM 3170 O O . GLY A 1 409 ? 33.013 -10.421 2.497 1.00 81.81 409 GLY A O 1
ATOM 3171 N N . PHE A 1 410 ? 32.448 -10.735 0.360 1.00 75.12 410 PHE A N 1
ATOM 3172 C CA . PHE A 1 410 ? 33.646 -10.123 -0.200 1.00 75.12 410 PHE A CA 1
ATOM 3173 C C . PHE A 1 410 ? 33.373 -8.648 -0.548 1.00 75.12 410 PHE A C 1
ATOM 3175 O O . PHE A 1 410 ? 32.274 -8.358 -1.009 1.00 75.12 410 PHE A O 1
ATOM 3182 N N . PRO A 1 411 ? 34.332 -7.711 -0.413 1.00 71.88 411 PRO A N 1
ATOM 3183 C CA . PRO A 1 411 ? 35.705 -7.898 0.065 1.00 71.88 411 PRO A CA 1
ATOM 3184 C C . PRO A 1 411 ? 35.889 -7.685 1.572 1.00 71.88 411 PRO A C 1
ATOM 3186 O O . PRO A 1 411 ? 36.976 -7.938 2.083 1.00 71.88 411 PRO A O 1
ATOM 3189 N N . PHE A 1 412 ? 34.868 -7.206 2.284 1.00 80.81 412 PHE A N 1
ATOM 3190 C CA . PHE A 1 412 ? 35.051 -6.650 3.626 1.00 80.81 412 PHE A CA 1
ATOM 3191 C C . PHE A 1 412 ? 34.716 -7.622 4.767 1.00 80.81 412 PHE A C 1
ATOM 3193 O O . PHE A 1 412 ? 34.936 -7.298 5.932 1.00 80.81 412 PHE A O 1
ATOM 3200 N N . GLY A 1 413 ? 34.229 -8.825 4.458 1.00 85.06 413 GLY A N 1
ATOM 3201 C CA . GLY A 1 413 ? 33.861 -9.826 5.451 1.00 85.06 413 GLY A CA 1
ATOM 3202 C C . GLY A 1 413 ? 32.521 -9.494 6.096 1.00 85.06 413 GLY A C 1
ATOM 3203 O O . GLY A 1 413 ? 31.503 -9.416 5.409 1.00 85.06 413 GLY A O 1
ATOM 3204 N N . LEU A 1 414 ? 32.511 -9.338 7.421 1.00 81.25 414 LEU A N 1
ATOM 3205 C CA . LEU A 1 414 ? 31.301 -9.070 8.199 1.00 81.25 414 LEU A CA 1
ATOM 3206 C C . LEU A 1 414 ? 30.722 -7.682 7.866 1.00 81.25 414 LEU A C 1
ATOM 3208 O O . LEU A 1 414 ? 31.442 -6.687 7.888 1.00 81.25 414 LEU A O 1
ATOM 3212 N N . SER A 1 415 ? 29.419 -7.616 7.604 1.00 77.25 415 SER A N 1
ATOM 3213 C CA . SER A 1 415 ? 28.695 -6.390 7.266 1.00 77.25 415 SER A CA 1
ATOM 3214 C C . SER A 1 415 ? 27.318 -6.355 7.922 1.00 77.25 415 SER A C 1
ATOM 3216 O O . SER A 1 415 ? 26.601 -7.358 7.927 1.00 77.25 415 SER A O 1
ATOM 3218 N N . ALA A 1 416 ? 26.952 -5.185 8.447 1.00 78.38 416 ALA A N 1
ATOM 3219 C CA . ALA A 1 416 ? 25.611 -4.862 8.925 1.00 78.38 416 ALA A CA 1
ATOM 3220 C C . ALA A 1 416 ? 25.099 -3.646 8.143 1.00 78.38 416 ALA A C 1
ATOM 3222 O O . ALA A 1 416 ? 25.146 -2.522 8.638 1.00 78.38 416 ALA A O 1
ATOM 3223 N N . VAL A 1 417 ? 24.704 -3.868 6.881 1.00 70.06 417 VAL A N 1
ATOM 3224 C CA . VAL A 1 417 ? 24.469 -2.850 5.826 1.00 70.06 417 VAL A CA 1
ATOM 3225 C C . VAL A 1 417 ? 25.759 -2.198 5.311 1.00 70.06 417 VAL A C 1
ATOM 3227 O O . VAL A 1 417 ? 25.957 -2.093 4.101 1.00 70.06 417 VAL A O 1
ATOM 3230 N N . LEU A 1 418 ? 26.664 -1.810 6.210 1.00 70.94 418 LEU A N 1
ATOM 3231 C CA . LEU A 1 418 ? 27.996 -1.297 5.891 1.00 70.94 418 LEU A CA 1
ATOM 3232 C C . LEU A 1 418 ? 29.081 -2.104 6.631 1.00 70.94 418 LEU A C 1
ATOM 3234 O O . LEU A 1 418 ? 28.840 -2.537 7.762 1.00 70.94 418 LEU A O 1
ATOM 3238 N N . PRO A 1 419 ? 30.279 -2.292 6.039 1.00 70.44 419 PRO A N 1
ATOM 3239 C CA . PRO A 1 419 ? 30.662 -1.952 4.659 1.00 70.44 419 PRO A CA 1
ATOM 3240 C C . PRO A 1 419 ? 29.917 -2.809 3.614 1.00 70.44 419 PRO A C 1
ATOM 3242 O O . PRO A 1 419 ? 29.559 -3.951 3.888 1.00 70.44 419 PRO A O 1
ATOM 3245 N N . VAL A 1 420 ? 29.653 -2.270 2.419 1.00 73.69 420 VAL A N 1
ATOM 3246 C CA . VAL A 1 420 ? 28.876 -2.981 1.384 1.00 73.69 420 VAL A CA 1
ATOM 3247 C C . VAL A 1 420 ? 29.719 -4.085 0.740 1.00 73.69 420 VAL A C 1
ATOM 3249 O O . VAL A 1 420 ? 30.754 -3.808 0.134 1.00 73.69 420 VAL A O 1
ATOM 3252 N N . ASN A 1 421 ? 29.256 -5.333 0.840 1.00 75.44 421 ASN A N 1
ATOM 3253 C CA . ASN A 1 421 ? 29.854 -6.478 0.154 1.00 75.44 421 ASN A CA 1
ATOM 3254 C C . ASN A 1 421 ? 29.300 -6.627 -1.270 1.00 75.44 421 ASN A C 1
ATOM 3256 O O . ASN A 1 421 ? 28.125 -6.365 -1.524 1.00 75.44 421 ASN A O 1
ATOM 3260 N N . VAL A 1 422 ? 30.143 -7.101 -2.183 1.00 76.12 422 VAL A N 1
ATOM 3261 C CA . VAL A 1 422 ? 29.811 -7.391 -3.579 1.00 76.12 422 VAL A CA 1
ATOM 3262 C C . VAL A 1 422 ? 29.253 -8.820 -3.693 1.00 76.12 422 VAL A C 1
ATOM 3264 O O . VAL A 1 422 ? 29.840 -9.745 -3.125 1.00 76.12 422 VAL A O 1
ATOM 3267 N N . PRO A 1 423 ? 28.126 -9.029 -4.398 1.00 81.69 423 PRO A N 1
ATOM 3268 C CA . PRO A 1 423 ? 27.566 -10.358 -4.660 1.00 81.69 423 PRO A CA 1
ATOM 3269 C C . PRO A 1 423 ? 28.542 -11.277 -5.409 1.00 81.69 423 PRO A C 1
ATOM 3271 O O . PRO A 1 423 ? 29.190 -10.855 -6.363 1.00 81.69 423 PRO A O 1
ATOM 3274 N N . LEU A 1 424 ? 28.622 -12.545 -5.006 1.00 84.44 424 LEU A N 1
ATOM 3275 C CA . LEU A 1 424 ? 29.360 -13.589 -5.718 1.00 84.44 424 LEU A CA 1
ATOM 3276 C C . LEU A 1 424 ? 28.668 -13.970 -7.045 1.00 84.44 424 LEU A C 1
ATOM 3278 O O . LEU A 1 424 ? 27.447 -13.833 -7.163 1.00 84.44 424 LEU A O 1
ATOM 3282 N N . PRO A 1 425 ? 29.409 -14.528 -8.025 1.00 85.75 425 PRO A N 1
ATOM 3283 C CA . PRO A 1 425 ? 28.870 -14.970 -9.316 1.00 85.75 425 PRO A CA 1
ATOM 3284 C C . PRO A 1 425 ? 28.104 -16.291 -9.193 1.00 85.75 425 PRO A C 1
ATOM 3286 O O . PRO A 1 425 ? 28.527 -17.323 -9.725 1.00 85.75 425 PRO A O 1
ATOM 3289 N N . THR A 1 426 ? 27.002 -16.299 -8.448 1.00 89.50 426 THR A N 1
ATOM 3290 C CA . THR A 1 426 ? 26.196 -17.503 -8.230 1.00 89.50 426 THR A CA 1
ATOM 3291 C C . THR A 1 426 ? 25.328 -17.829 -9.431 1.00 89.50 426 THR A C 1
ATOM 3293 O O . THR A 1 426 ? 24.777 -16.923 -10.051 1.00 89.50 426 THR A O 1
ATOM 3296 N N . LYS A 1 427 ? 25.169 -19.124 -9.744 1.00 93.19 427 LYS A N 1
ATOM 3297 C CA . LYS A 1 427 ? 24.154 -19.562 -10.707 1.00 93.19 427 LYS A CA 1
ATOM 3298 C C . LYS A 1 427 ? 22.769 -19.292 -10.129 1.00 93.19 427 LYS A C 1
ATOM 3300 O O . LYS A 1 427 ? 22.453 -19.871 -9.087 1.00 93.19 427 LYS A O 1
ATOM 3305 N N . ILE A 1 428 ? 21.959 -18.488 -10.812 1.00 95.31 428 ILE A N 1
ATOM 3306 C CA . ILE A 1 428 ? 20.570 -18.201 -10.430 1.00 95.31 428 ILE A CA 1
ATOM 3307 C C . ILE A 1 428 ? 19.622 -18.960 -11.359 1.00 95.31 428 ILE A C 1
ATOM 3309 O O . ILE A 1 428 ? 19.755 -18.884 -12.578 1.00 95.31 428 ILE A O 1
ATOM 3313 N N . VAL A 1 429 ? 18.686 -19.717 -10.794 1.00 96.44 429 VAL A N 1
ATOM 3314 C CA . VAL A 1 429 ? 17.655 -20.425 -11.565 1.00 96.44 429 VAL A CA 1
ATOM 3315 C C . VAL A 1 429 ? 16.293 -19.971 -11.075 1.00 96.44 429 VAL A C 1
ATOM 3317 O O . VAL A 1 429 ? 16.000 -20.115 -9.889 1.00 96.44 429 VAL A O 1
ATOM 3320 N N . THR A 1 430 ? 15.482 -19.458 -11.995 1.00 97.94 430 THR A N 1
ATOM 3321 C CA . THR A 1 430 ? 14.087 -19.087 -11.768 1.00 97.94 430 THR A CA 1
ATOM 3322 C C . THR A 1 430 ? 13.185 -20.075 -12.498 1.00 97.94 430 THR A C 1
ATOM 3324 O O . THR A 1 430 ? 13.247 -20.199 -13.722 1.00 97.94 430 THR A O 1
ATOM 3327 N N . GLN A 1 431 ? 12.339 -20.784 -11.759 1.00 98.12 431 GLN A N 1
ATOM 3328 C CA . GLN A 1 431 ? 11.318 -21.672 -12.302 1.00 98.12 431 GLN A CA 1
ATOM 3329 C C . GLN A 1 431 ? 9.957 -20.990 -12.190 1.00 98.12 431 GLN A C 1
ATOM 3331 O O . GLN A 1 431 ? 9.441 -20.807 -11.089 1.00 98.12 431 GLN A O 1
ATOM 3336 N N . VAL A 1 432 ? 9.373 -20.652 -13.336 1.00 98.56 432 VAL A N 1
ATOM 3337 C CA . VAL A 1 432 ? 7.984 -20.202 -13.434 1.00 98.56 432 VAL A CA 1
ATOM 3338 C C . VAL A 1 432 ? 7.080 -21.434 -13.463 1.00 98.56 432 VAL A C 1
ATOM 3340 O O . VAL A 1 432 ? 7.404 -22.430 -14.118 1.00 98.56 432 VAL A O 1
ATOM 3343 N N . LEU A 1 433 ? 5.999 -21.404 -12.687 1.00 98.50 433 LEU A N 1
ATOM 3344 C CA . LEU A 1 433 ? 5.038 -22.496 -12.552 1.00 98.50 433 LEU A CA 1
ATOM 3345 C C . LEU A 1 433 ? 3.753 -22.193 -13.325 1.00 98.50 433 LEU A C 1
ATOM 3347 O O . LEU A 1 433 ? 3.545 -21.083 -13.815 1.00 98.50 433 LEU A O 1
ATOM 3351 N N . ALA A 1 434 ? 2.891 -23.204 -13.428 1.00 97.88 434 ALA A N 1
ATOM 3352 C CA . ALA A 1 434 ? 1.596 -23.066 -14.076 1.00 97.88 434 ALA A CA 1
ATOM 3353 C C . ALA A 1 434 ? 0.750 -21.965 -13.400 1.00 97.88 434 ALA A C 1
ATOM 3355 O O . ALA A 1 434 ? 0.750 -21.875 -12.166 1.00 97.88 434 ALA A O 1
ATOM 3356 N N . PRO A 1 435 ? 0.024 -21.145 -14.182 1.00 98.12 435 PRO A N 1
ATOM 3357 C CA . PRO A 1 435 ? -0.854 -20.121 -13.635 1.00 98.12 435 PRO A CA 1
ATOM 3358 C C . PRO A 1 435 ? -1.989 -20.741 -12.815 1.00 98.12 435 PRO A C 1
ATOM 3360 O O . PRO A 1 435 ? -2.582 -21.755 -13.187 1.00 98.12 435 PRO A O 1
ATOM 3363 N N . ILE A 1 436 ? -2.313 -20.086 -11.709 1.00 98.38 436 ILE A N 1
ATOM 3364 C CA . ILE A 1 436 ? -3.444 -20.381 -10.842 1.00 98.38 436 ILE A CA 1
ATOM 3365 C C . ILE A 1 436 ? -4.547 -19.384 -11.183 1.00 98.38 436 ILE A C 1
ATOM 3367 O O . ILE A 1 436 ? -4.455 -18.194 -10.871 1.00 98.38 436 ILE A O 1
ATOM 3371 N N . ASP A 1 437 ? -5.590 -19.887 -11.831 1.00 96.94 437 ASP A N 1
ATOM 3372 C CA . ASP A 1 437 ? -6.870 -19.197 -11.936 1.00 96.94 437 ASP A CA 1
ATOM 3373 C C . ASP A 1 437 ? -7.635 -19.430 -10.629 1.00 96.94 437 ASP A C 1
ATOM 3375 O O . ASP A 1 437 ? -8.079 -20.545 -10.345 1.00 96.94 437 ASP A O 1
ATOM 3379 N N . ILE A 1 438 ? -7.718 -18.383 -9.807 1.00 95.75 438 ILE A N 1
ATOM 3380 C CA . ILE A 1 438 ? -8.279 -18.484 -8.460 1.00 95.75 438 ILE A CA 1
ATOM 3381 C C . ILE A 1 438 ? -9.764 -18.850 -8.534 1.00 95.75 438 ILE A C 1
ATOM 3383 O O . ILE A 1 438 ? -10.199 -19.763 -7.837 1.00 95.75 438 ILE A O 1
ATOM 3387 N N . VAL A 1 439 ? -10.528 -18.198 -9.415 1.00 92.56 439 VAL A N 1
ATOM 3388 C CA . VAL A 1 439 ? -11.976 -18.416 -9.517 1.00 92.56 439 VAL A CA 1
ATOM 3389 C C . VAL A 1 439 ? -12.275 -19.810 -10.055 1.00 92.56 439 VAL A C 1
ATOM 3391 O O . VAL A 1 439 ? -13.140 -20.507 -9.526 1.00 92.56 439 VAL A O 1
ATOM 3394 N N . ALA A 1 440 ? -11.526 -20.263 -11.062 1.00 94.94 440 ALA A N 1
ATOM 3395 C CA . ALA A 1 440 ? -11.722 -21.595 -11.627 1.00 94.94 440 ALA A CA 1
ATOM 3396 C C . ALA A 1 440 ? -11.349 -22.731 -10.656 1.00 94.94 440 ALA A C 1
ATOM 3398 O O . ALA A 1 440 ? -11.923 -23.817 -10.750 1.00 94.94 440 ALA A O 1
ATOM 3399 N N . GLN A 1 441 ? -10.385 -22.513 -9.754 1.00 96.81 441 GLN A N 1
ATOM 3400 C CA . GLN A 1 441 ? -9.903 -23.549 -8.831 1.00 96.81 441 GLN A CA 1
ATOM 3401 C C . GLN A 1 441 ? -10.588 -23.524 -7.459 1.00 96.81 441 GLN A C 1
ATOM 3403 O O . GLN A 1 441 ? -10.798 -24.591 -6.884 1.00 96.81 441 GLN A O 1
ATOM 3408 N N . PHE A 1 442 ? -10.945 -22.342 -6.948 1.00 96.38 442 PHE A N 1
ATOM 3409 C CA . PHE A 1 442 ? -11.434 -22.147 -5.576 1.00 96.38 442 PHE A CA 1
ATOM 3410 C C . PHE A 1 442 ? -12.844 -21.530 -5.499 1.00 96.38 442 PHE A C 1
ATOM 3412 O O . PHE A 1 442 ? -13.436 -21.513 -4.423 1.00 96.38 442 PHE A O 1
ATOM 3419 N N . GLY A 1 443 ? -13.422 -21.083 -6.620 1.00 93.25 443 GLY A N 1
ATOM 3420 C CA . GLY A 1 443 ? -14.750 -20.458 -6.680 1.00 93.25 443 GLY A CA 1
ATOM 3421 C C . GLY A 1 443 ? -14.719 -18.925 -6.659 1.00 93.25 443 GLY A C 1
ATOM 3422 O O . GLY A 1 443 ? -13.661 -18.313 -6.568 1.00 93.25 443 GLY A O 1
ATOM 3423 N N . GLU A 1 444 ? -15.894 -18.297 -6.782 1.00 85.12 444 GLU A N 1
ATOM 3424 C CA . GLU A 1 444 ? -16.030 -16.832 -6.920 1.00 85.12 444 GLU A CA 1
ATOM 3425 C C . GLU A 1 444 ? -15.676 -16.046 -5.647 1.00 85.12 444 GLU A C 1
ATOM 3427 O O . GLU A 1 444 ? -15.209 -14.915 -5.750 1.00 85.12 444 GLU A O 1
ATOM 3432 N N . ASP A 1 445 ? -15.859 -16.648 -4.469 1.00 90.94 445 ASP A N 1
ATOM 3433 C CA . ASP A 1 445 ? -15.534 -16.056 -3.163 1.00 90.94 445 ASP A CA 1
ATOM 3434 C C . ASP A 1 445 ? -14.693 -17.042 -2.328 1.00 90.94 445 ASP A C 1
ATOM 3436 O O . ASP A 1 445 ? -15.214 -17.730 -1.445 1.00 90.94 445 ASP A O 1
ATOM 3440 N N . PRO A 1 446 ? -13.411 -17.228 -2.686 1.00 93.69 446 PRO A N 1
ATOM 3441 C CA . PRO A 1 446 ? -12.554 -18.229 -2.070 1.00 93.69 446 PRO A CA 1
ATOM 3442 C C . PRO A 1 446 ? -11.955 -17.727 -0.752 1.00 93.69 446 PRO A C 1
ATOM 3444 O O . PRO A 1 446 ? -11.664 -16.539 -0.589 1.00 93.69 446 PRO A O 1
ATOM 3447 N N . ASP A 1 447 ? -11.667 -18.650 0.168 1.00 96.19 447 ASP A N 1
ATOM 3448 C CA . ASP A 1 447 ? -10.894 -18.320 1.364 1.00 96.19 447 ASP A CA 1
ATOM 3449 C C . ASP A 1 447 ? -9.458 -17.926 0.970 1.00 96.19 447 ASP A C 1
ATOM 3451 O O . ASP A 1 447 ? -8.694 -18.710 0.399 1.00 96.19 447 ASP A O 1
ATOM 3455 N N . VAL A 1 448 ? -9.080 -16.686 1.289 1.00 97.00 448 VAL A N 1
ATOM 3456 C CA . VAL A 1 448 ? -7.754 -16.123 1.004 1.00 97.00 448 VAL A CA 1
ATOM 3457 C C . VAL A 1 448 ? -6.633 -16.965 1.617 1.00 97.00 448 VAL A C 1
ATOM 3459 O O . VAL A 1 448 ? -5.580 -17.119 0.990 1.00 97.00 448 VAL A O 1
ATOM 3462 N N . ASP A 1 449 ? -6.848 -17.521 2.809 1.00 96.56 449 ASP A N 1
ATOM 3463 C CA . ASP A 1 449 ? -5.837 -18.320 3.500 1.00 96.56 449 ASP A CA 1
ATOM 3464 C C . ASP A 1 449 ? -5.668 -19.699 2.844 1.00 96.56 449 ASP A C 1
ATOM 3466 O O . ASP A 1 449 ? -4.556 -20.237 2.805 1.00 96.56 449 ASP A O 1
ATOM 3470 N N . GLU A 1 450 ? -6.738 -20.254 2.263 1.00 97.56 450 GLU A N 1
ATOM 3471 C CA . GLU A 1 450 ? -6.686 -21.492 1.480 1.00 97.56 450 GLU A CA 1
ATOM 3472 C C . GLU A 1 450 ? -5.890 -21.293 0.183 1.00 97.56 450 GLU A C 1
ATOM 3474 O O . GLU A 1 450 ? -4.983 -22.079 -0.120 1.00 97.56 450 GLU A O 1
ATOM 3479 N N . VAL A 1 451 ? -6.169 -20.208 -0.548 1.00 97.94 451 VAL A N 1
ATOM 3480 C CA . VAL A 1 451 ? -5.446 -19.866 -1.782 1.00 97.94 451 VAL A CA 1
ATOM 3481 C C . VAL A 1 451 ? -3.968 -19.611 -1.483 1.00 97.94 451 VAL A C 1
ATOM 3483 O O . VAL A 1 451 ? -3.099 -20.159 -2.165 1.00 97.94 451 VAL A O 1
ATOM 3486 N N . ASP A 1 452 ? -3.651 -18.842 -0.436 1.00 98.19 452 ASP A N 1
ATOM 3487 C CA . ASP A 1 452 ? -2.266 -18.603 -0.017 1.00 98.19 452 ASP A CA 1
ATOM 3488 C C . ASP A 1 452 ? -1.546 -19.902 0.381 1.00 98.19 452 ASP A C 1
ATOM 3490 O O . ASP A 1 452 ? -0.400 -20.133 -0.019 1.00 98.19 452 ASP A O 1
ATOM 3494 N N . ALA A 1 453 ? -2.211 -20.785 1.133 1.00 97.75 453 ALA A N 1
ATOM 3495 C CA . ALA A 1 453 ? -1.649 -22.080 1.500 1.00 97.75 453 ALA A CA 1
ATOM 3496 C C . ALA A 1 453 ? -1.338 -22.937 0.267 1.00 97.75 453 ALA A C 1
ATOM 3498 O O . ALA A 1 453 ? -0.274 -23.566 0.216 1.00 97.75 453 ALA A O 1
ATOM 3499 N N . HIS A 1 454 ? -2.216 -22.929 -0.739 1.00 98.31 454 HIS A N 1
ATOM 3500 C CA . HIS A 1 454 ? -1.981 -23.615 -2.003 1.00 98.31 454 HIS A CA 1
ATOM 3501 C C . HIS A 1 454 ? -0.793 -23.019 -2.771 1.00 98.31 454 HIS A C 1
ATOM 3503 O O . HIS A 1 454 ? 0.116 -23.760 -3.156 1.00 98.31 454 HIS A O 1
ATOM 3509 N N . VAL A 1 455 ? -0.750 -21.691 -2.939 1.00 98.44 455 VAL A N 1
ATOM 3510 C CA . VAL A 1 455 ? 0.352 -20.980 -3.614 1.00 98.44 455 VAL A CA 1
ATOM 3511 C C . VAL A 1 455 ? 1.689 -21.302 -2.941 1.00 98.44 455 VAL A C 1
ATOM 3513 O O . VAL A 1 455 ? 2.634 -21.740 -3.603 1.00 98.44 455 VAL A O 1
ATOM 3516 N N . ARG A 1 456 ? 1.772 -21.188 -1.610 1.00 98.31 456 ARG A N 1
ATOM 3517 C CA . ARG A 1 456 ? 2.987 -21.544 -0.859 1.00 98.31 456 ARG A CA 1
ATOM 3518 C C . ARG A 1 456 ? 3.351 -23.016 -1.005 1.00 98.31 456 ARG A C 1
ATOM 3520 O O . ARG A 1 456 ? 4.535 -23.328 -1.105 1.00 98.31 456 ARG A O 1
ATOM 3527 N N . HIS A 1 457 ? 2.371 -23.920 -1.030 1.00 98.19 457 HIS A N 1
ATOM 3528 C CA . HIS A 1 457 ? 2.622 -25.349 -1.207 1.00 98.19 457 HIS A CA 1
ATOM 3529 C C . HIS A 1 457 ? 3.273 -25.654 -2.563 1.00 98.19 457 HIS A C 1
ATOM 3531 O O . HIS A 1 457 ? 4.297 -26.343 -2.605 1.00 98.19 457 HIS A O 1
ATOM 3537 N N . VAL A 1 458 ? 2.721 -25.133 -3.664 1.00 98.38 458 VAL A N 1
ATOM 3538 C CA . VAL A 1 458 ? 3.272 -25.384 -5.008 1.00 98.38 458 VAL A CA 1
ATOM 3539 C C . VAL A 1 458 ? 4.644 -24.736 -5.186 1.00 98.38 458 VAL A C 1
ATOM 3541 O O . VAL A 1 458 ? 5.550 -25.363 -5.738 1.00 98.38 458 VAL A O 1
ATOM 3544 N N . MET A 1 459 ? 4.841 -23.535 -4.632 1.00 98.44 459 MET A N 1
ATOM 3545 C CA . MET A 1 459 ? 6.140 -22.862 -4.626 1.00 98.44 459 MET A CA 1
ATOM 3546 C C . MET A 1 459 ? 7.174 -23.647 -3.816 1.00 98.44 459 MET A C 1
ATOM 3548 O O . MET A 1 459 ? 8.262 -23.918 -4.317 1.00 98.44 459 MET A O 1
ATOM 3552 N N . GLN A 1 460 ? 6.847 -24.074 -2.593 1.00 98.25 460 GLN A N 1
ATOM 3553 C CA . GLN A 1 460 ? 7.788 -24.813 -1.748 1.00 98.25 460 GLN A CA 1
ATOM 3554 C C . GLN A 1 460 ? 8.244 -26.109 -2.422 1.00 98.25 460 GLN A C 1
ATOM 3556 O O . GLN A 1 460 ? 9.438 -26.393 -2.456 1.00 98.25 460 GLN A O 1
ATOM 3561 N N . ARG A 1 461 ? 7.318 -26.854 -3.036 1.00 98.38 461 ARG A N 1
ATOM 3562 C CA . ARG A 1 461 ? 7.658 -28.067 -3.790 1.00 98.38 461 ARG A CA 1
ATOM 3563 C C . ARG A 1 461 ? 8.639 -27.800 -4.930 1.00 98.38 461 ARG A C 1
ATOM 3565 O O . ARG A 1 461 ? 9.609 -28.542 -5.080 1.00 98.38 461 ARG A O 1
ATOM 3572 N N . ALA A 1 462 ? 8.399 -26.755 -5.719 1.00 98.06 462 ALA A N 1
ATOM 3573 C CA . ALA A 1 462 ? 9.283 -26.393 -6.823 1.00 98.06 462 ALA A CA 1
ATOM 3574 C C . ALA A 1 462 ? 10.655 -25.909 -6.326 1.00 98.06 462 ALA A C 1
ATOM 3576 O O . ALA A 1 462 ? 11.686 -26.252 -6.905 1.00 98.06 462 ALA A O 1
ATOM 3577 N N . LEU A 1 463 ? 10.694 -25.154 -5.224 1.00 97.00 463 LEU A N 1
ATOM 3578 C CA . LEU A 1 463 ? 11.948 -24.710 -4.619 1.00 97.00 463 LEU A CA 1
ATOM 3579 C C . LEU A 1 463 ? 12.758 -25.896 -4.072 1.00 97.00 463 LEU A C 1
ATOM 3581 O O . LEU A 1 463 ? 13.971 -25.943 -4.269 1.00 97.00 463 LEU A O 1
ATOM 3585 N N . ASP A 1 464 ? 12.098 -26.886 -3.465 1.00 97.00 464 ASP A N 1
ATOM 3586 C CA . ASP A 1 464 ? 12.726 -28.131 -3.006 1.00 97.00 464 ASP A CA 1
ATOM 3587 C C . ASP A 1 464 ? 13.280 -28.967 -4.171 1.00 97.00 464 ASP A C 1
ATOM 3589 O O . ASP A 1 464 ? 14.309 -29.634 -4.039 1.00 97.00 464 ASP A O 1
ATOM 3593 N N . GLU A 1 465 ? 12.605 -28.963 -5.322 1.00 96.44 465 GLU A N 1
ATOM 3594 C CA . GLU A 1 465 ? 13.089 -29.589 -6.558 1.00 96.44 465 GLU A CA 1
ATOM 3595 C C . GLU A 1 465 ? 14.358 -28.905 -7.067 1.00 96.44 465 GLU A C 1
ATOM 3597 O O . GLU A 1 465 ? 15.385 -29.570 -7.229 1.00 96.44 465 GLU A O 1
ATOM 3602 N N . LEU A 1 466 ? 14.338 -27.578 -7.211 1.00 94.94 466 LEU A N 1
ATOM 3603 C CA . LEU A 1 466 ? 15.519 -26.816 -7.616 1.00 94.94 466 LEU A CA 1
ATOM 3604 C C . LEU A 1 466 ? 16.678 -26.972 -6.622 1.00 94.94 466 LEU A C 1
ATOM 3606 O O . LEU A 1 466 ? 17.832 -27.102 -7.032 1.00 94.94 466 LEU A O 1
ATOM 3610 N N . ALA A 1 467 ? 16.395 -26.998 -5.319 1.00 92.88 467 ALA A N 1
ATOM 3611 C CA . ALA A 1 467 ? 17.405 -27.213 -4.287 1.00 92.88 467 ALA A CA 1
ATOM 3612 C C . ALA A 1 467 ? 18.067 -28.595 -4.398 1.00 92.88 467 ALA A C 1
ATOM 3614 O O . ALA A 1 467 ? 19.271 -28.705 -4.177 1.00 92.88 467 ALA A O 1
ATOM 3615 N N . ARG A 1 468 ? 17.318 -29.637 -4.786 1.00 93.50 468 ARG A N 1
ATOM 3616 C CA . ARG A 1 468 ? 17.862 -30.986 -5.030 1.00 93.50 468 ARG A CA 1
ATOM 3617 C C . ARG A 1 468 ? 18.691 -31.083 -6.306 1.00 93.50 468 ARG A C 1
ATOM 3619 O O . ARG A 1 468 ? 19.620 -31.888 -6.358 1.00 93.50 468 ARG A O 1
ATOM 3626 N N . GLU A 1 469 ? 18.360 -30.306 -7.334 1.00 91.94 469 GLU A N 1
ATOM 3627 C CA . GLU A 1 469 ? 19.175 -30.224 -8.552 1.00 91.94 469 GLU A CA 1
ATOM 3628 C C . GLU A 1 469 ? 20.531 -29.566 -8.287 1.00 91.94 469 GLU A C 1
ATOM 3630 O O . GLU A 1 469 ? 21.521 -29.907 -8.945 1.00 91.94 469 GLU A O 1
ATOM 3635 N N . ARG A 1 470 ? 20.584 -28.645 -7.314 1.00 86.44 470 ARG A N 1
ATOM 3636 C CA . ARG A 1 470 ? 21.811 -27.932 -6.975 1.00 86.44 470 ARG A CA 1
ATOM 3637 C C . ARG A 1 470 ? 22.822 -28.836 -6.291 1.00 86.44 470 ARG A C 1
ATOM 3639 O O . ARG A 1 470 ? 22.557 -29.454 -5.263 1.00 86.44 470 ARG A O 1
ATOM 3646 N N . ARG A 1 471 ? 24.035 -28.861 -6.840 1.00 79.75 471 ARG A N 1
ATOM 3647 C CA . ARG A 1 471 ? 25.158 -29.638 -6.293 1.00 79.75 471 ARG A CA 1
ATOM 3648 C C . ARG A 1 471 ? 26.167 -28.756 -5.578 1.00 79.75 471 ARG A C 1
ATOM 3650 O O . ARG A 1 471 ? 26.803 -29.215 -4.632 1.00 79.75 471 ARG A O 1
ATOM 3657 N N . ILE A 1 472 ? 26.347 -27.516 -6.044 1.00 78.00 472 ILE A N 1
ATOM 3658 C CA . ILE A 1 472 ? 27.368 -26.599 -5.528 1.00 78.00 472 ILE A CA 1
ATOM 3659 C C . ILE A 1 472 ? 26.747 -25.199 -5.348 1.00 78.00 472 ILE A C 1
ATOM 3661 O O . ILE A 1 472 ? 26.409 -24.571 -6.353 1.00 78.00 472 ILE A O 1
ATOM 3665 N N . PRO A 1 473 ? 26.689 -24.647 -4.115 1.00 61.38 473 PRO A N 1
ATOM 3666 C CA . PRO A 1 473 ? 26.029 -23.373 -3.775 1.00 61.38 473 PRO A CA 1
ATOM 3667 C C . PRO A 1 473 ? 26.442 -22.114 -4.567 1.00 61.38 473 PRO A C 1
ATOM 3669 O O . PRO A 1 473 ? 25.825 -21.073 -4.438 1.00 61.38 473 PRO A O 1
ATOM 3672 N N . VAL A 1 474 ? 27.459 -22.156 -5.426 1.00 70.31 474 VAL A N 1
ATOM 3673 C CA . VAL A 1 474 ? 27.817 -21.022 -6.306 1.00 70.31 474 VAL A CA 1
ATOM 3674 C C . VAL A 1 474 ? 27.719 -21.394 -7.781 1.00 70.31 474 VAL A C 1
ATOM 3676 O O . VAL A 1 474 ? 27.331 -20.577 -8.615 1.00 70.31 474 VAL A O 1
ATOM 3679 N N . LEU A 1 475 ? 28.042 -22.632 -8.141 1.00 74.94 475 LEU A N 1
ATOM 3680 C CA . LEU A 1 475 ? 28.099 -23.039 -9.543 1.00 74.94 475 LEU A CA 1
ATOM 3681 C C . LEU A 1 475 ? 26.734 -23.460 -10.096 1.00 74.94 475 LEU A C 1
ATOM 3683 O O . LEU A 1 475 ? 26.548 -23.372 -11.312 1.00 74.94 475 LEU A O 1
ATOM 3687 N N . GLY A 1 476 ? 25.782 -23.790 -9.216 1.00 62.75 476 GLY A N 1
ATOM 3688 C CA . GLY A 1 476 ? 24.553 -24.492 -9.579 1.00 62.75 476 GLY A CA 1
ATOM 3689 C C . GLY A 1 476 ? 24.724 -25.961 -9.279 1.00 62.75 476 GLY A C 1
ATOM 3690 O O . GLY A 1 476 ? 25.518 -26.615 -9.985 1.00 62.75 476 GLY A O 1
#

pLDDT: mean 86.32, std 16.07, range [24.55, 98.69]

Radius of gyration: 26.96 Å; chains: 1; bounding box: 71×74×65 Å

Foldseek 3Di:
DDPLCDPVNLVLLQVLLPPPLAQQSHPVLLVQLLVLLVLVVVVVDDDDSVLLNLLSSQLQSQDDPPDPCSLVVSLVVLCVSCVVPPSNNVSSVLSVCCNPLDDDVPPSSSQSNSLSSCQQLQDDLVSVVSNVVSVCSSVVVPDLLRCLVVLLVVLVVCVPPFVHDDPSSCVRGGVSNVVNSVVSNCLSPDPPNPPPPDDDDDDDDDDDDDDDDDPDDLLRLADLVLLVVVLVVCVCVCCPLQVEAEADCPQPDFFFEEEEEQWEAPPPTCPQSSNCNVCCVVPNSPAAEAEADDCVCCDDDCNSVCSRNRYDHHDLVSLLVCRLRRHYYYYYLLPLVRHLDAPVCQLADDNPPRLVSLVSCLVNQHWYKYKYKALSNLQWGFHDQQQVVCVVVVCCPVVVDRGQTWIAAPDPGTDRPPPDHDGGSAHMYMYIDRTHNCCVPANSDHDSVVVVVVSSVVRSVVSVVVVVVDDDSGHD